Protein AF-Q0C3F9-F1 (afdb_monomer_lite)

Radius of gyration: 53.25 Å; chains: 1; bounding box: 117×69×144 Å

Foldseek 3Di:
DDPVPDDPVLNVLVVVLVVLQVVLLVVLVVLLVVLLVLLVVLFDDFDFLVVVLVVLVVVLVVLCPVLVVVLVVLVVLLVVLVVVLVVVCVVCVVLVPPDDFLADPPLVVLVVVLVVLLVVLLQLQLVLCQLQALVGSVVSSVVSSVLSVLLLVLLLQLQAQAQLQCSPPDPVSNVRSPVSNVVSVVVNLVSLLLSLLLSLVSVVQCVVCVVVVNSNVGHSVVDDSVVSVVVCPPPSPPRPDPSSVVSSVSSVVSSNSSNVSSNPHNTGSHPPNRVSVVSSVVSVVSSVVSLVVSVVVVVVSLVVVLVVLVVLLVSLVVSLVVSVVSVVVSVVSVVVSQVSSVVSQVSSQVVLLVVLVVLLVVLVVCCVVCPVNSDGDPCSPDDRDRDTDPSDSVVSVVSSVVSNVSSVSNSVSSVVSSVVSVVVSVVVVVVSVVVVVVVVVVVVVVVVVVVVVVVVVD

Secondary structure (DSSP, 8-state):
--GGGS-HHHHHHHHHHHHHHHHHHHHHHHHHHHHHHHHHHH-PPP--HHHHHHHHHHHHHHHHHHHHHHHHHHHHHHHHHHHHHHHHHHHHHHHHTTPPP---S-HHHHHHHHHHHHHHHHHHHHHHHGGG-TTHHHHHHHHHHHHHHHHHHHHHHIIIIIGGGGG-SSHHHHHHHHHHHHHHHHHHHHHHHHHHHHHHHHHHHHHHHHHTT-GGG--GGGS-HHHHHHHTSS-TT----HHHHHHHHHHHHHHHHHHHHHHHTSS-SSTTHHHHHHHHHHHHHHHHHHHHHHHHHHHHHHHHHHHHHHHHHHHHHHHHHHHHHHHHHHHHHHHHHHHHHHHHHHHHHHHHHHHHHHHHHHHHHTHHHHGGGGSPPGGGGS--PPP------HHHHHHHHHHHHHHHHHHHHHHHHHHHHHHHHHHHHHHHHHHHHHHHHHHHHHHHHHHHHHHH--

Organism: Hyphomonas neptunium (strain ATCC 15444) (NCBI:txid228405)

Structure (mmCIF, N/CA/C/O backbone):
data_AF-Q0C3F9-F1
#
_entry.id   AF-Q0C3F9-F1
#
loop_
_atom_site.group_PDB
_atom_site.id
_atom_site.type_symbol
_atom_site.label_atom_id
_atom_site.label_alt_id
_atom_site.label_comp_id
_atom_site.label_asym_id
_atom_site.label_entity_id
_atom_site.label_seq_id
_atom_site.pdbx_PDB_ins_code
_atom_site.Cartn_x
_atom_site.Cartn_y
_atom_site.Cartn_z
_atom_site.occupancy
_atom_site.B_iso_or_equiv
_atom_site.auth_seq_id
_atom_site.auth_comp_id
_atom_site.auth_asym_id
_atom_site.auth_atom_id
_atom_site.pdbx_PDB_model_num
ATOM 1 N N . MET A 1 1 ? -54.752 -10.034 58.440 1.00 50.69 1 MET A N 1
ATOM 2 C CA . MET A 1 1 ? -56.162 -9.605 58.303 1.00 50.69 1 MET A CA 1
ATOM 3 C C . MET A 1 1 ? -56.330 -8.943 56.947 1.00 50.69 1 MET A C 1
ATOM 5 O O . MET A 1 1 ? -55.367 -8.346 56.477 1.00 50.69 1 MET A O 1
ATOM 9 N N . THR A 1 2 ? -57.484 -9.100 56.295 1.00 54.31 2 THR A N 1
ATOM 10 C CA . THR A 1 2 ? -57.765 -8.399 55.035 1.00 54.31 2 THR A CA 1
ATOM 11 C C . THR A 1 2 ? -58.116 -6.938 55.324 1.00 54.31 2 THR A C 1
ATOM 13 O O . THR A 1 2 ? -58.633 -6.601 56.391 1.00 54.31 2 THR A O 1
ATOM 16 N N . GLN A 1 3 ? -57.795 -6.061 54.374 1.00 61.50 3 GLN A N 1
ATOM 17 C CA . GLN A 1 3 ? -58.021 -4.608 54.401 1.00 61.50 3 GLN A CA 1
ATOM 18 C C . GLN A 1 3 ? -59.489 -4.225 54.706 1.00 61.50 3 GLN A C 1
ATOM 20 O O . GLN A 1 3 ? -59.783 -3.108 55.135 1.00 61.50 3 GLN A O 1
ATOM 25 N N . ASP A 1 4 ? -60.397 -5.187 54.542 1.00 63.94 4 ASP A N 1
ATOM 26 C CA . ASP A 1 4 ? -61.849 -5.096 54.707 1.00 63.94 4 ASP A CA 1
ATOM 27 C C . ASP A 1 4 ? -62.303 -4.833 56.151 1.00 63.94 4 ASP A C 1
ATOM 29 O O . ASP A 1 4 ? -63.429 -4.399 56.374 1.00 63.94 4 ASP A O 1
ATOM 33 N N . GLN A 1 5 ? -61.444 -5.086 57.145 1.00 72.00 5 GLN A N 1
ATOM 34 C CA . GLN A 1 5 ? -61.763 -4.863 58.564 1.00 72.00 5 GLN A CA 1
ATOM 35 C C . GLN A 1 5 ? -61.412 -3.449 59.052 1.00 72.00 5 GLN A C 1
ATOM 37 O O . GLN A 1 5 ? -61.723 -3.092 60.190 1.00 72.00 5 GLN A O 1
ATOM 42 N N . TRP A 1 6 ? -60.751 -2.647 58.214 1.00 79.62 6 TRP A N 1
ATOM 43 C CA . TRP A 1 6 ? -60.429 -1.256 58.517 1.00 79.62 6 TRP A CA 1
ATOM 44 C C . TRP A 1 6 ? -61.608 -0.327 58.238 1.00 79.62 6 TRP A C 1
ATOM 46 O O . TRP A 1 6 ? -62.461 -0.596 57.397 1.00 79.62 6 TRP A O 1
ATOM 56 N N . SER A 1 7 ? -61.622 0.816 58.924 1.00 84.81 7 SER A N 1
ATOM 57 C CA . SER A 1 7 ? -62.537 1.905 58.585 1.00 84.81 7 SER A CA 1
ATOM 58 C C . SER A 1 7 ? -62.280 2.421 57.163 1.00 84.81 7 SER A C 1
ATOM 60 O O . SER A 1 7 ? -61.143 2.401 56.688 1.00 84.81 7 SER A O 1
ATOM 62 N N . GLU A 1 8 ? -63.304 2.982 56.516 1.00 85.88 8 GLU A N 1
ATOM 63 C CA . GLU A 1 8 ? -63.191 3.606 55.185 1.00 85.88 8 GLU A CA 1
ATOM 64 C C . GLU A 1 8 ? -62.046 4.638 55.123 1.00 85.88 8 GLU A C 1
ATOM 66 O O . GLU A 1 8 ? -61.288 4.707 54.160 1.00 85.88 8 GLU A O 1
ATOM 71 N N . ARG A 1 9 ? -61.838 5.409 56.201 1.00 86.56 9 ARG A N 1
ATOM 72 C CA . ARG A 1 9 ? -60.736 6.382 56.290 1.00 86.56 9 ARG A CA 1
ATOM 73 C C . ARG A 1 9 ? -59.360 5.723 56.322 1.00 86.56 9 ARG A C 1
ATOM 75 O O . ARG A 1 9 ? -58.440 6.226 55.684 1.00 86.56 9 ARG A O 1
ATOM 82 N N . GLU A 1 10 ? -59.200 4.621 57.048 1.00 85.94 10 GLU A N 1
ATOM 83 C CA . GLU A 1 10 ? -57.942 3.867 57.069 1.00 85.94 10 GLU A CA 1
ATOM 84 C C . GLU A 1 10 ? -57.688 3.127 55.752 1.00 85.94 10 GLU A C 1
ATOM 86 O O . GLU A 1 10 ? -56.527 3.009 55.355 1.00 85.94 10 GLU A O 1
ATOM 91 N N . GLN A 1 11 ? -58.747 2.683 55.064 1.00 87.19 11 GLN A N 1
ATOM 92 C CA . GLN A 1 11 ? -58.665 2.135 53.709 1.00 87.19 11 GLN A CA 1
ATOM 93 C C . GLN A 1 11 ? -58.178 3.199 52.718 1.00 87.19 11 GLN A C 1
ATOM 95 O O . GLN A 1 11 ? -57.204 2.945 52.020 1.00 87.19 11 GLN A O 1
ATOM 100 N N . LEU A 1 12 ? -58.740 4.414 52.748 1.00 89.00 12 LEU A N 1
ATOM 101 C CA . LEU A 1 12 ? -58.293 5.539 51.911 1.00 89.00 12 LEU A CA 1
ATOM 102 C C . LEU A 1 12 ? -56.834 5.951 52.189 1.00 89.00 12 LEU A C 1
ATOM 104 O O . LEU A 1 12 ? -56.079 6.245 51.262 1.00 89.00 12 LEU A O 1
ATOM 108 N N . ILE A 1 13 ? -56.414 5.973 53.463 1.00 88.62 13 ILE A N 1
ATOM 109 C CA . ILE A 1 13 ? -55.011 6.244 53.832 1.00 88.62 13 ILE A CA 1
ATOM 110 C C . ILE A 1 13 ? -54.088 5.163 53.252 1.00 88.62 13 ILE A C 1
ATOM 112 O O . ILE A 1 13 ? -53.032 5.485 52.707 1.00 88.62 13 ILE A O 1
ATOM 116 N N . ALA A 1 14 ? -54.489 3.894 53.361 1.00 86.75 14 ALA A N 1
ATOM 117 C CA . ALA A 1 14 ? -53.727 2.768 52.834 1.00 86.75 14 ALA A CA 1
ATOM 118 C C . ALA A 1 14 ? -53.653 2.784 51.302 1.00 86.75 14 ALA A C 1
ATOM 120 O O . ALA A 1 14 ? -52.575 2.602 50.749 1.00 86.75 14 ALA A O 1
ATOM 121 N N . GLU A 1 15 ? -54.769 3.052 50.623 1.00 89.00 15 GLU A N 1
ATOM 122 C CA . GLU A 1 15 ? -54.858 3.116 49.162 1.00 89.00 15 GLU A CA 1
ATOM 123 C C . GLU A 1 15 ? -53.934 4.194 48.591 1.00 89.00 15 GLU A C 1
ATOM 125 O O . GLU A 1 15 ? -53.196 3.939 47.643 1.00 89.00 15 GLU A O 1
ATOM 130 N N . ARG A 1 16 ? -53.882 5.374 49.217 1.00 89.56 16 ARG A N 1
ATOM 131 C CA . ARG A 1 16 ? -53.008 6.461 48.761 1.00 89.56 16 ARG A CA 1
ATOM 132 C C . ARG A 1 16 ? -51.520 6.147 48.932 1.00 89.56 16 ARG A C 1
ATOM 134 O O . ARG A 1 16 ? -50.707 6.535 48.096 1.00 89.56 16 ARG A O 1
ATOM 141 N N . ALA A 1 17 ? -51.147 5.452 50.006 1.00 87.81 17 ALA A N 1
ATOM 142 C CA . ALA A 1 17 ? -49.778 4.970 50.184 1.00 87.81 17 ALA A CA 1
ATOM 143 C C . ALA A 1 17 ? -49.446 3.837 49.198 1.00 87.81 17 ALA A C 1
ATOM 145 O O . ALA A 1 17 ? -48.335 3.780 48.663 1.00 87.81 17 ALA A O 1
ATOM 146 N N . GLU A 1 18 ? -50.421 2.974 48.911 1.00 88.19 18 GLU A N 1
ATOM 147 C CA . GLU A 1 18 ? -50.294 1.890 47.942 1.00 88.19 18 GLU A CA 1
ATOM 148 C C . GLU A 1 18 ? -50.152 2.404 46.507 1.00 88.19 18 GLU A C 1
ATOM 150 O O . GLU A 1 18 ? -49.342 1.882 45.745 1.00 88.19 18 GLU A O 1
ATOM 155 N N . GLU A 1 19 ? -50.848 3.481 46.144 1.00 91.19 19 GLU A N 1
ATOM 156 C CA . GLU A 1 19 ? -50.706 4.137 44.843 1.00 91.19 19 GLU A CA 1
ATOM 157 C C . GLU A 1 19 ? -49.256 4.587 44.596 1.00 91.19 19 GLU A C 1
ATOM 159 O O . GLU A 1 19 ? -48.698 4.331 43.524 1.00 91.19 19 GLU A O 1
ATOM 164 N N . VAL A 1 20 ? -48.607 5.168 45.614 1.00 90.88 20 VAL A N 1
ATOM 165 C CA . VAL A 1 20 ? -47.187 5.550 45.556 1.00 90.88 20 VAL A CA 1
ATOM 166 C C . VAL A 1 20 ? -46.296 4.319 45.390 1.00 90.88 20 VAL A C 1
ATOM 168 O O . VAL A 1 20 ? -45.418 4.312 44.524 1.00 90.88 20 VAL A O 1
ATOM 171 N N . ARG A 1 21 ? -46.522 3.253 46.173 1.00 89.56 21 ARG A N 1
ATOM 172 C CA . ARG A 1 21 ? -45.746 2.002 46.070 1.00 89.56 21 ARG A CA 1
ATOM 173 C C . ARG A 1 21 ? -45.890 1.351 44.693 1.00 89.56 21 ARG A C 1
ATOM 175 O O . ARG A 1 21 ? -44.883 0.968 44.095 1.00 89.56 21 ARG A O 1
ATOM 182 N N . ARG A 1 22 ? -47.108 1.289 44.148 1.00 90.31 22 ARG A N 1
ATOM 183 C CA . ARG A 1 22 ? -47.393 0.753 42.808 1.00 90.31 22 ARG A CA 1
ATOM 184 C C . ARG A 1 22 ? -46.743 1.593 41.710 1.00 90.31 22 ARG A C 1
ATOM 186 O O . ARG A 1 22 ? -46.155 1.033 40.780 1.00 90.31 22 ARG A O 1
ATOM 193 N N . GLY A 1 23 ? -46.801 2.920 41.833 1.00 92.69 23 GLY A N 1
ATOM 194 C CA . GLY A 1 23 ? -46.132 3.849 40.920 1.00 92.69 23 GLY A CA 1
ATOM 195 C C . GLY A 1 23 ? -44.616 3.645 40.901 1.00 92.69 23 GLY A C 1
ATOM 196 O O . GLY A 1 23 ? -44.032 3.464 39.833 1.00 92.69 23 GLY A O 1
ATOM 197 N N . LEU A 1 24 ? -43.988 3.570 42.080 1.00 93.38 24 LEU A N 1
ATOM 198 C CA . LEU A 1 24 ? -42.553 3.298 42.210 1.00 93.38 24 LEU A CA 1
ATOM 199 C C . LEU A 1 24 ? -42.166 1.922 41.662 1.00 93.38 24 LEU A C 1
ATOM 201 O O . LEU A 1 24 ? -41.157 1.809 40.974 1.00 93.38 24 LEU A O 1
ATOM 205 N N . SER A 1 25 ? -42.963 0.884 41.932 1.00 91.25 25 SER A N 1
ATOM 206 C CA . SER A 1 25 ? -42.723 -0.471 41.417 1.00 91.25 25 SER A CA 1
ATOM 207 C C . SER A 1 25 ? -42.759 -0.509 39.886 1.00 91.25 25 SER A C 1
ATOM 209 O O . SER A 1 25 ? -41.858 -1.055 39.249 1.00 91.25 25 SER A O 1
ATOM 211 N N . THR A 1 26 ? -43.742 0.165 39.283 1.00 93.06 26 THR A N 1
ATOM 212 C CA . THR A 1 26 ? -43.866 0.282 37.821 1.00 93.06 26 THR A CA 1
ATOM 213 C C . THR A 1 26 ? -42.679 1.038 37.223 1.00 93.06 26 THR A C 1
ATOM 215 O O . THR A 1 26 ? -42.066 0.580 36.258 1.00 93.06 26 THR A O 1
ATOM 218 N N . TRP A 1 27 ? -42.309 2.170 37.826 1.00 94.00 27 TRP A N 1
ATOM 219 C CA . TRP A 1 27 ? -41.175 2.980 37.384 1.00 94.00 27 TRP A CA 1
ATOM 220 C C . TRP A 1 27 ? -39.836 2.237 37.499 1.00 94.00 27 TRP A C 1
ATOM 222 O O . TRP A 1 27 ? -39.040 2.250 36.554 1.00 94.00 27 TRP A O 1
ATOM 232 N N . MET A 1 28 ? -39.601 1.540 38.616 1.00 94.75 28 MET A N 1
ATOM 233 C CA . MET A 1 28 ? -38.396 0.732 38.817 1.00 94.75 28 MET A CA 1
ATOM 234 C C . MET A 1 28 ? -38.336 -0.443 37.845 1.00 94.75 28 MET A C 1
ATOM 236 O O . MET A 1 28 ? -37.287 -0.670 37.251 1.00 94.75 28 MET A O 1
ATOM 240 N N . SER A 1 29 ? -39.452 -1.139 37.612 1.00 92.19 29 SER A N 1
ATOM 241 C CA . SER A 1 29 ? -39.521 -2.238 36.640 1.00 92.19 29 SER A CA 1
ATOM 242 C C . SER A 1 29 ? -39.203 -1.769 35.214 1.00 92.19 29 SER A C 1
ATOM 244 O O . SER A 1 29 ? -38.392 -2.386 34.519 1.00 92.19 29 SER A O 1
ATOM 246 N N . SER A 1 30 ? -39.760 -0.625 34.796 1.00 93.56 30 SER A N 1
ATOM 247 C CA . SER A 1 30 ? -39.456 -0.022 33.492 1.00 93.56 30 SER A CA 1
ATOM 248 C C . SER A 1 30 ? -37.998 0.429 33.385 1.00 93.56 30 SER A C 1
ATOM 250 O O . SER A 1 30 ? -37.373 0.245 32.343 1.00 93.56 30 SER A O 1
ATOM 252 N N . THR A 1 31 ? -37.444 1.015 34.449 1.00 93.75 31 THR A N 1
ATOM 253 C CA . THR A 1 31 ? -36.040 1.449 34.480 1.00 93.75 31 THR A CA 1
ATOM 254 C C . THR A 1 31 ? -35.096 0.250 34.408 1.00 93.75 31 THR A C 1
ATOM 256 O O . THR A 1 31 ? -34.136 0.274 33.641 1.00 93.75 31 THR A O 1
ATOM 259 N N . ALA A 1 32 ? -35.398 -0.817 35.149 1.00 93.75 32 ALA A N 1
ATOM 260 C CA . ALA A 1 32 ? -34.657 -2.072 35.125 1.00 93.75 32 ALA A CA 1
ATOM 261 C C . ALA A 1 32 ? -34.669 -2.715 33.737 1.00 93.75 32 ALA A C 1
ATOM 263 O O . ALA A 1 32 ? -33.617 -3.082 33.223 1.00 93.75 32 ALA A O 1
ATOM 264 N N . ALA A 1 33 ? -35.829 -2.753 33.074 1.00 93.81 33 ALA A N 1
ATOM 265 C CA . ALA A 1 33 ? -35.921 -3.213 31.691 1.00 93.81 33 ALA A CA 1
ATOM 266 C C . ALA A 1 33 ? -35.050 -2.385 30.732 1.00 93.81 33 ALA A C 1
ATOM 268 O O . ALA A 1 33 ? -34.334 -2.961 29.917 1.00 93.81 33 ALA A O 1
ATOM 269 N N . GLY A 1 34 ? -35.057 -1.055 30.867 1.00 94.81 34 GLY A N 1
ATOM 270 C CA . GLY A 1 34 ? -34.199 -0.176 30.070 1.00 94.81 34 GLY A CA 1
ATOM 271 C C . GLY A 1 34 ? -32.706 -0.457 30.269 1.00 94.81 34 GLY A C 1
ATOM 272 O O . GLY A 1 34 ? -31.960 -0.511 29.296 1.00 94.81 34 GLY A O 1
ATOM 273 N N . VAL A 1 35 ? -32.277 -0.704 31.510 1.00 94.75 35 VAL A N 1
ATOM 274 C CA . VAL A 1 35 ? -30.881 -1.059 31.816 1.00 94.75 35 VAL A CA 1
ATOM 275 C C . VAL A 1 35 ? -30.510 -2.431 31.259 1.00 94.75 35 VAL A C 1
ATOM 277 O O . VAL A 1 35 ? -29.433 -2.562 30.689 1.00 94.75 35 VAL A O 1
ATOM 280 N N . ARG A 1 36 ? -31.390 -3.437 31.340 1.00 94.94 36 ARG A N 1
ATOM 281 C CA . ARG A 1 36 ? -31.139 -4.757 30.729 1.00 94.94 36 ARG A CA 1
ATOM 282 C C . ARG A 1 36 ? -30.930 -4.668 29.219 1.00 94.94 36 ARG A C 1
ATOM 284 O O . ARG A 1 36 ? -30.007 -5.296 28.706 1.00 94.94 36 ARG A O 1
ATOM 291 N N . ASN A 1 37 ? -31.752 -3.875 28.530 1.00 95.12 37 ASN A N 1
ATOM 292 C CA . ASN A 1 37 ? -31.604 -3.647 27.092 1.00 95.12 37 ASN A CA 1
ATOM 293 C C . ASN A 1 37 ? -30.284 -2.927 26.791 1.00 95.12 37 ASN A C 1
ATOM 295 O O . ASN A 1 37 ? -29.526 -3.372 25.940 1.00 95.12 37 ASN A O 1
ATOM 299 N N . TYR A 1 38 ? -29.952 -1.886 27.560 1.00 95.44 38 TYR A N 1
ATOM 300 C CA . TYR A 1 38 ? -28.681 -1.178 27.406 1.00 95.44 38 TYR A CA 1
ATOM 301 C C . TYR A 1 38 ? -27.467 -2.093 27.621 1.00 95.44 38 TYR A C 1
ATOM 303 O O . TYR A 1 38 ? -26.526 -2.054 26.837 1.00 95.44 38 TYR A O 1
ATOM 311 N N . ILE A 1 39 ? -27.485 -2.949 28.651 1.00 95.00 39 ILE A N 1
ATOM 312 C CA . ILE A 1 39 ? -26.416 -3.930 28.892 1.00 95.00 39 ILE A CA 1
ATOM 313 C C . ILE A 1 39 ? -26.289 -4.873 27.695 1.00 95.00 39 ILE A C 1
ATOM 315 O O . ILE A 1 39 ? -25.175 -5.130 27.247 1.00 95.00 39 ILE A O 1
ATOM 319 N N . GLN A 1 40 ? -27.409 -5.369 27.166 1.00 93.50 40 GLN A N 1
ATOM 320 C CA . GLN A 1 40 ? -27.410 -6.239 25.993 1.00 93.50 40 GLN A CA 1
ATOM 321 C C . GLN A 1 40 ? -26.793 -5.547 24.770 1.00 93.50 40 GLN A C 1
ATOM 323 O O . GLN A 1 40 ? -25.922 -6.134 24.135 1.00 93.50 40 GLN A O 1
ATOM 328 N N . ASP A 1 41 ? -27.166 -4.296 24.496 1.00 94.06 41 ASP A N 1
ATOM 329 C CA . ASP A 1 41 ? -26.638 -3.519 23.366 1.00 94.06 41 ASP A CA 1
ATOM 330 C C . ASP A 1 41 ? -25.136 -3.217 23.504 1.00 94.06 41 ASP A C 1
ATOM 332 O O . ASP A 1 41 ? -24.421 -3.111 22.509 1.00 94.06 41 ASP A O 1
ATOM 336 N N . GLN A 1 42 ? -24.642 -3.080 24.738 1.00 91.88 42 GLN A N 1
ATOM 337 C CA . GLN A 1 42 ? -23.221 -2.862 25.030 1.00 91.88 42 GLN A CA 1
ATOM 338 C C . GLN A 1 42 ? -22.405 -4.160 25.107 1.00 91.88 42 GLN A C 1
ATOM 340 O O . GLN A 1 42 ? -21.181 -4.091 25.214 1.00 91.88 42 GLN A O 1
ATOM 345 N N . THR A 1 43 ? -23.042 -5.336 25.083 1.00 91.88 43 THR A N 1
ATOM 346 C CA . THR A 1 43 ? -22.336 -6.620 25.179 1.00 91.88 43 THR A CA 1
ATOM 347 C C . THR A 1 43 ? -21.842 -7.040 23.790 1.00 91.88 43 THR A C 1
ATOM 349 O O . THR A 1 43 ? -22.663 -7.355 22.927 1.00 91.88 43 THR A O 1
ATOM 352 N N . PRO A 1 44 ? -20.521 -7.054 23.535 1.00 91.81 44 PRO A N 1
ATOM 353 C CA . PRO A 1 44 ? -19.981 -7.503 22.258 1.00 91.81 44 PRO A CA 1
ATOM 354 C C . PRO A 1 44 ? -20.129 -9.021 22.095 1.00 91.81 44 PRO A C 1
ATOM 356 O O . PRO A 1 44 ? -20.232 -9.759 23.074 1.00 91.81 44 PRO A O 1
ATOM 359 N N . SER A 1 45 ? -20.086 -9.488 20.846 1.00 91.00 45 SER A N 1
ATOM 360 C CA . SER A 1 45 ? -19.990 -10.916 20.532 1.00 91.00 45 SER A CA 1
ATOM 361 C C . SER A 1 45 ? -18.674 -11.512 21.032 1.00 91.00 45 SER A C 1
ATOM 363 O O . SER A 1 45 ? -17.653 -10.820 21.073 1.00 91.00 45 SER A O 1
ATOM 365 N N . ASP A 1 46 ? -18.678 -12.805 21.350 1.00 90.69 46 ASP A N 1
ATOM 366 C CA . ASP A 1 46 ? -17.473 -13.521 21.768 1.00 90.69 46 ASP A CA 1
ATOM 367 C C . ASP A 1 46 ? -16.404 -13.506 20.662 1.00 90.69 46 ASP A C 1
ATOM 369 O O . ASP A 1 46 ? -16.693 -13.719 19.482 1.00 90.69 46 ASP A O 1
ATOM 373 N N . ILE A 1 47 ? -15.155 -13.254 21.054 1.00 91.44 47 ILE A N 1
ATOM 374 C CA . ILE A 1 47 ? -13.996 -13.267 20.161 1.00 91.44 47 ILE A CA 1
ATOM 375 C C . ILE A 1 47 ? -13.151 -14.496 20.476 1.00 91.44 47 ILE A C 1
ATOM 377 O O . ILE A 1 47 ? -12.595 -14.636 21.567 1.00 91.44 47 ILE A O 1
ATOM 381 N N . HIS A 1 48 ? -12.996 -15.366 19.481 1.00 91.50 48 HIS A N 1
ATOM 382 C CA . HIS A 1 48 ? -12.120 -16.525 19.571 1.00 91.50 48 HIS A CA 1
ATOM 383 C C . HIS A 1 48 ? -10.743 -16.204 18.968 1.00 91.50 48 HIS A C 1
ATOM 385 O O . HIS A 1 48 ? -10.674 -15.867 17.782 1.00 91.50 48 HIS A O 1
ATOM 391 N N . PRO A 1 49 ? -9.641 -16.341 19.735 1.00 90.81 49 PRO A N 1
ATOM 392 C CA . PRO A 1 49 ? -8.297 -16.023 19.251 1.00 90.81 49 PRO A CA 1
ATOM 393 C C . PRO A 1 49 ? -7.935 -16.758 17.963 1.00 90.81 49 PRO A C 1
ATOM 395 O O . PRO A 1 49 ? -7.408 -16.154 17.038 1.00 90.81 49 PRO A O 1
ATOM 398 N N . ASP A 1 50 ? -8.241 -18.052 17.876 1.00 91.19 50 ASP A N 1
ATOM 399 C CA . ASP A 1 50 ? -7.818 -18.869 16.737 1.00 91.19 50 ASP A CA 1
ATOM 400 C C . ASP A 1 50 ? -8.549 -18.487 15.449 1.00 91.19 50 ASP A C 1
ATOM 402 O O . ASP A 1 50 ? -7.923 -18.385 14.401 1.00 91.19 50 ASP A O 1
ATOM 406 N N . GLN A 1 51 ? -9.843 -18.170 15.529 1.00 91.81 51 GLN A N 1
ATOM 407 C CA . GLN A 1 51 ? -10.598 -17.681 14.372 1.00 91.81 51 GLN A CA 1
ATOM 408 C C . GLN A 1 51 ? -10.068 -16.329 13.889 1.00 91.81 51 GLN A C 1
ATOM 410 O O . GLN A 1 51 ? -9.911 -16.123 12.688 1.00 91.81 51 GLN A O 1
ATOM 415 N N . LEU A 1 52 ? -9.744 -15.426 14.820 1.00 91.12 52 LEU A N 1
ATOM 416 C CA . LEU A 1 52 ? -9.176 -14.124 14.483 1.00 91.12 52 LEU A CA 1
ATOM 417 C C . LEU A 1 52 ? -7.785 -14.262 13.844 1.00 91.12 52 LEU A C 1
ATOM 419 O O . LEU A 1 52 ? -7.484 -13.579 12.870 1.00 91.12 52 LEU A O 1
ATOM 423 N N . ARG A 1 53 ? -6.953 -15.180 14.351 1.00 92.88 53 ARG A N 1
ATOM 424 C CA . ARG A 1 53 ? -5.642 -15.499 13.765 1.00 92.88 53 ARG A CA 1
ATOM 425 C C . ARG A 1 53 ? -5.770 -16.034 12.344 1.00 92.88 53 ARG A C 1
ATOM 427 O O . ARG A 1 53 ? -5.022 -15.599 11.476 1.00 92.88 53 ARG A O 1
ATOM 434 N N . GLU A 1 54 ? -6.693 -16.963 12.099 1.00 92.06 54 GLU A N 1
ATOM 435 C CA . GLU A 1 54 ? -6.911 -17.515 10.757 1.00 92.06 54 GLU A CA 1
ATOM 436 C C . GLU A 1 54 ? -7.456 -16.465 9.782 1.00 92.06 54 GLU A C 1
ATOM 438 O O . GLU A 1 54 ? -7.005 -16.419 8.642 1.00 92.06 54 GLU A O 1
ATOM 443 N N . ALA A 1 55 ? -8.339 -15.567 10.232 1.00 91.00 55 ALA A N 1
ATOM 444 C CA . ALA A 1 55 ? -8.808 -14.450 9.412 1.00 91.00 55 ALA A CA 1
ATOM 445 C C . ALA A 1 55 ? -7.653 -13.524 8.989 1.00 91.00 55 ALA A C 1
ATOM 447 O O . ALA A 1 55 ? -7.509 -13.229 7.805 1.00 91.00 55 ALA A O 1
ATOM 448 N N . ILE A 1 56 ? -6.778 -13.149 9.931 1.00 90.88 56 ILE A N 1
ATOM 449 C CA . ILE A 1 56 ? -5.592 -12.325 9.641 1.00 90.88 56 ILE A CA 1
ATOM 450 C C . ILE A 1 56 ? -4.664 -13.033 8.646 1.00 90.88 56 ILE A C 1
ATOM 452 O O . ILE A 1 56 ? -4.189 -12.420 7.694 1.00 90.88 56 ILE A O 1
ATOM 456 N N . LYS A 1 57 ? -4.407 -14.335 8.834 1.00 90.56 57 LYS A N 1
ATOM 457 C CA . LYS A 1 57 ? -3.575 -15.110 7.899 1.00 90.56 57 LYS A CA 1
ATOM 458 C C . LYS A 1 57 ? -4.189 -15.184 6.504 1.00 90.56 57 LYS A C 1
ATOM 460 O O . LYS A 1 57 ? -3.440 -15.171 5.532 1.00 90.56 57 LYS A O 1
ATOM 465 N N . ALA A 1 58 ? -5.511 -15.313 6.405 1.00 89.75 58 ALA A N 1
ATOM 466 C CA . ALA A 1 58 ? -6.211 -15.406 5.130 1.00 89.75 58 ALA A CA 1
ATOM 467 C C . ALA A 1 58 ? -6.120 -14.092 4.343 1.00 89.75 58 ALA A C 1
ATOM 469 O O . ALA A 1 58 ? -5.728 -14.119 3.180 1.00 89.75 58 ALA A O 1
ATOM 470 N N . GLU A 1 59 ? -6.393 -12.954 4.989 1.00 87.81 59 GLU A N 1
ATOM 471 C CA . GLU A 1 59 ? -6.243 -11.630 4.367 1.00 87.81 59 GLU A CA 1
ATOM 472 C C . GLU A 1 59 ? -4.789 -11.364 3.963 1.00 87.81 59 GLU A C 1
ATOM 474 O O . GLU A 1 59 ? -4.504 -10.986 2.832 1.00 87.81 59 GLU A O 1
ATOM 479 N N . GLU A 1 60 ? -3.833 -11.638 4.851 1.00 87.56 60 GLU A N 1
ATOM 480 C CA . GLU A 1 60 ? -2.409 -11.495 4.543 1.00 87.56 60 GLU A CA 1
ATOM 481 C C . GLU A 1 60 ? -1.965 -12.413 3.386 1.00 87.56 60 GLU A C 1
ATOM 483 O O . GLU A 1 60 ? -1.105 -12.054 2.579 1.00 87.56 60 GLU A O 1
ATOM 488 N N . HIS A 1 61 ? -2.520 -13.626 3.297 1.00 85.31 61 HIS A N 1
ATOM 489 C CA . HIS A 1 61 ? -2.259 -14.529 2.180 1.00 85.31 61 HIS A CA 1
ATOM 490 C C . HIS A 1 61 ? -2.805 -13.969 0.866 1.00 85.31 61 HIS A C 1
ATOM 492 O O . HIS A 1 61 ? -2.163 -14.152 -0.162 1.00 85.31 61 HIS A O 1
ATOM 498 N N . GLU A 1 62 ? -3.942 -13.276 0.882 1.00 83.38 62 GLU A N 1
ATOM 499 C CA . GLU A 1 62 ? -4.486 -12.613 -0.304 1.00 83.38 62 GLU A CA 1
ATOM 500 C C . GLU A 1 62 ? -3.537 -11.526 -0.823 1.00 83.38 62 GLU A C 1
ATOM 502 O O . GLU A 1 62 ? -3.177 -11.563 -2.000 1.00 83.38 62 GLU A O 1
ATOM 507 N N . PHE A 1 63 ? -3.028 -10.656 0.062 1.00 77.44 63 PHE A N 1
ATOM 508 C CA . PHE A 1 63 ? -1.991 -9.674 -0.296 1.00 77.44 63 PHE A CA 1
ATOM 509 C C . PHE A 1 63 ? -0.755 -10.352 -0.895 1.00 77.44 63 PHE A C 1
ATOM 511 O O . PHE A 1 63 ? -0.258 -9.953 -1.944 1.00 77.44 63 PHE A O 1
ATOM 518 N N . ARG A 1 64 ? -0.293 -11.448 -0.282 1.00 74.44 64 ARG A N 1
ATOM 519 C CA . ARG A 1 64 ? 0.858 -12.187 -0.809 1.00 74.44 64 ARG A CA 1
ATOM 520 C C . ARG A 1 64 ? 0.581 -12.893 -2.127 1.00 74.44 64 ARG A C 1
ATOM 522 O O . ARG A 1 64 ? 1.500 -12.988 -2.923 1.00 74.44 64 ARG A O 1
ATOM 529 N N . HIS A 1 65 ? -0.608 -13.435 -2.367 1.00 70.12 65 HIS A N 1
ATOM 530 C CA . HIS A 1 65 ? -0.839 -14.287 -3.534 1.00 70.12 65 HIS A CA 1
ATOM 531 C C . HIS A 1 65 ? -0.775 -13.498 -4.844 1.00 70.12 65 HIS A C 1
ATOM 533 O O . HIS A 1 65 ? -0.031 -13.895 -5.739 1.00 70.12 65 HIS A O 1
ATOM 539 N N . TYR A 1 66 ? -1.476 -12.362 -4.922 1.00 63.44 66 TYR A N 1
ATOM 540 C CA . TYR A 1 66 ? -1.464 -11.512 -6.117 1.00 63.44 66 TYR A CA 1
ATOM 541 C C . TYR A 1 66 ? -0.058 -10.993 -6.439 1.00 63.44 66 TYR A C 1
ATOM 543 O O . TYR A 1 66 ? 0.345 -10.947 -7.599 1.00 63.44 66 TYR A O 1
ATOM 551 N N . GLU A 1 67 ? 0.722 -10.663 -5.412 1.00 63.53 67 GLU A N 1
ATOM 552 C CA . GLU A 1 67 ? 2.065 -10.120 -5.603 1.00 63.53 67 GLU A CA 1
ATOM 553 C C . GLU A 1 67 ? 3.141 -11.204 -5.760 1.00 63.53 67 GLU A C 1
ATOM 555 O O . GLU A 1 67 ? 4.184 -10.965 -6.371 1.00 63.53 67 GLU A O 1
ATOM 560 N N . VAL A 1 68 ? 2.922 -12.423 -5.257 1.00 68.00 68 VAL A N 1
ATOM 561 C CA . VAL A 1 68 ? 3.828 -13.556 -5.496 1.00 68.00 68 VAL A CA 1
ATOM 562 C C . VAL A 1 68 ? 3.810 -13.946 -6.970 1.00 68.00 68 VAL A C 1
ATOM 564 O O . VAL A 1 68 ? 4.887 -14.098 -7.539 1.00 68.00 68 VAL A O 1
ATOM 567 N N . ASP A 1 69 ? 2.642 -14.004 -7.610 1.00 70.31 69 ASP A N 1
ATOM 568 C CA . ASP A 1 69 ? 2.550 -14.301 -9.045 1.00 70.31 69 ASP A CA 1
ATOM 569 C C . ASP A 1 69 ? 3.276 -13.225 -9.876 1.00 70.31 69 ASP A C 1
ATOM 571 O O . ASP A 1 69 ? 4.159 -13.535 -10.681 1.00 70.31 69 ASP A O 1
ATOM 575 N N . ASP A 1 70 ? 3.027 -11.945 -9.581 1.00 73.19 70 ASP A N 1
ATOM 576 C CA . ASP A 1 70 ? 3.703 -10.822 -10.241 1.00 73.19 70 ASP A CA 1
ATOM 577 C C . ASP A 1 70 ? 5.223 -10.812 -9.994 1.00 73.19 70 ASP A C 1
ATOM 579 O O . ASP A 1 70 ? 6.021 -10.476 -10.882 1.00 73.19 70 ASP A O 1
ATOM 583 N N . THR A 1 71 ? 5.667 -11.179 -8.789 1.00 74.06 71 THR A N 1
ATOM 584 C CA . THR A 1 71 ? 7.098 -11.251 -8.465 1.00 74.06 71 THR A CA 1
ATOM 585 C C . THR A 1 71 ? 7.776 -12.475 -9.075 1.00 74.06 71 THR A C 1
ATOM 587 O O . THR A 1 71 ? 8.954 -12.372 -9.443 1.00 74.06 71 THR A O 1
ATOM 590 N N . GLU A 1 72 ? 7.078 -13.604 -9.234 1.00 76.44 72 GLU A N 1
ATOM 591 C CA . GLU A 1 72 ? 7.559 -14.767 -9.982 1.00 76.44 72 GLU A CA 1
ATOM 592 C C . GLU A 1 72 ? 7.694 -14.437 -11.469 1.00 76.44 72 GLU A C 1
ATOM 594 O O . GLU A 1 72 ? 8.763 -14.664 -12.042 1.00 76.44 72 GLU A O 1
ATOM 599 N N . ASP A 1 73 ? 6.699 -13.791 -12.072 1.00 81.06 73 ASP A N 1
ATOM 600 C CA . ASP A 1 73 ? 6.743 -13.335 -13.465 1.00 81.06 73 ASP A CA 1
ATOM 601 C C . ASP A 1 73 ? 7.844 -12.294 -13.703 1.00 81.06 73 ASP A C 1
ATOM 603 O O . ASP A 1 73 ? 8.605 -12.351 -14.681 1.00 81.06 73 ASP A O 1
ATOM 607 N N . ALA A 1 74 ? 8.017 -11.353 -12.774 1.00 80.44 74 ALA A N 1
ATOM 608 C CA . ALA A 1 74 ? 9.123 -10.404 -12.830 1.00 80.44 74 ALA A CA 1
ATOM 609 C C . ALA A 1 74 ? 10.479 -11.101 -12.641 1.00 80.44 74 ALA A C 1
ATOM 611 O O . ALA A 1 74 ? 11.475 -10.725 -13.270 1.00 80.44 74 ALA A O 1
ATOM 612 N N . ARG A 1 75 ? 10.545 -12.138 -11.797 1.00 79.50 75 ARG A N 1
ATOM 613 C CA . ARG A 1 75 ? 11.751 -12.947 -11.594 1.00 79.50 75 ARG A CA 1
ATOM 614 C C . ARG A 1 75 ? 12.104 -13.732 -12.849 1.00 79.50 75 ARG A C 1
ATOM 616 O O . ARG A 1 75 ? 13.269 -13.681 -13.242 1.00 79.50 75 ARG A O 1
ATOM 623 N N . THR A 1 76 ? 11.153 -14.423 -13.470 1.00 81.25 76 THR A N 1
ATOM 624 C CA . THR A 1 76 ? 11.376 -15.189 -14.704 1.00 81.25 76 THR A CA 1
ATOM 625 C C . THR A 1 76 ? 11.787 -14.258 -15.840 1.00 81.25 76 THR A C 1
ATOM 627 O O . THR A 1 76 ? 12.791 -14.518 -16.506 1.00 81.25 76 THR A O 1
ATOM 630 N N . SER A 1 77 ? 11.117 -13.111 -15.982 1.00 81.81 77 SER A N 1
ATOM 631 C CA . SER A 1 77 ? 11.461 -12.068 -16.955 1.00 81.81 77 SER A CA 1
ATOM 632 C C . SER A 1 77 ? 12.875 -11.515 -16.748 1.00 81.81 77 SER A C 1
ATOM 634 O O . SER A 1 77 ? 13.639 -11.373 -17.706 1.00 81.81 77 SER A O 1
ATOM 636 N N . HIS A 1 78 ? 13.261 -11.238 -15.498 1.00 82.06 78 HIS A N 1
ATOM 637 C CA . HIS A 1 78 ? 14.609 -10.779 -15.162 1.00 82.06 78 HIS A CA 1
ATOM 638 C C . HIS A 1 78 ? 15.662 -11.864 -15.431 1.00 82.06 78 HIS A C 1
ATOM 640 O O . HIS A 1 78 ? 16.682 -11.583 -16.060 1.00 82.06 78 HIS A O 1
ATOM 646 N N . SER A 1 79 ? 15.403 -13.115 -15.043 1.00 77.12 79 SER A N 1
ATOM 647 C CA . SER A 1 79 ? 16.277 -14.254 -15.343 1.00 77.12 79 SER A CA 1
ATOM 648 C C . SER A 1 79 ? 16.460 -14.459 -16.850 1.00 77.12 79 SER A C 1
ATOM 650 O O . SER A 1 79 ? 17.590 -14.636 -17.304 1.00 77.12 79 SER A O 1
ATOM 652 N N . ALA A 1 80 ? 15.388 -14.365 -17.640 1.00 79.25 80 ALA A N 1
ATOM 653 C CA . ALA A 1 80 ? 15.455 -14.450 -19.096 1.00 79.25 80 ALA A CA 1
ATOM 654 C C . ALA A 1 80 ? 16.306 -13.318 -19.697 1.00 79.25 80 ALA A C 1
ATOM 656 O O . ALA A 1 80 ? 17.132 -13.564 -20.577 1.00 79.25 80 ALA A O 1
ATOM 657 N N . ALA A 1 81 ? 16.164 -12.089 -19.190 1.00 81.06 81 ALA A N 1
ATOM 658 C CA . ALA A 1 81 ? 16.965 -10.950 -19.636 1.00 81.06 81 ALA A CA 1
ATOM 659 C C . ALA A 1 81 ? 18.454 -11.083 -19.258 1.00 81.06 81 ALA A C 1
ATOM 661 O O . ALA A 1 81 ? 19.321 -10.730 -20.060 1.00 81.06 81 ALA A O 1
ATOM 662 N N . ILE A 1 82 ? 18.765 -11.650 -18.084 1.00 78.06 82 ILE A N 1
ATOM 663 C CA . ILE A 1 82 ? 20.140 -11.998 -17.695 1.00 78.06 82 ILE A CA 1
ATOM 664 C C . ILE A 1 82 ? 20.718 -13.027 -18.669 1.00 78.06 82 ILE A C 1
ATOM 666 O O . ILE A 1 82 ? 21.833 -12.837 -19.155 1.00 78.06 82 ILE A O 1
ATOM 670 N N . ILE A 1 83 ? 19.982 -14.102 -18.969 1.00 79.44 83 ILE A N 1
ATOM 671 C CA . ILE A 1 83 ? 20.434 -15.146 -19.900 1.00 79.44 83 ILE A CA 1
ATOM 672 C C . ILE A 1 83 ? 20.709 -14.542 -21.282 1.00 79.44 83 ILE A C 1
ATOM 674 O O . ILE A 1 83 ? 21.758 -14.815 -21.860 1.00 79.44 83 ILE A O 1
ATOM 678 N N . GLU A 1 84 ? 19.830 -13.668 -21.780 1.00 81.25 84 GLU A N 1
ATOM 679 C CA . GLU A 1 84 ? 20.020 -12.963 -23.055 1.00 81.25 84 GLU A CA 1
ATOM 680 C C . GLU A 1 84 ? 21.262 -12.054 -23.041 1.00 81.25 84 GLU A C 1
ATOM 682 O O . GLU A 1 84 ? 22.058 -12.065 -23.979 1.00 81.25 84 GLU A O 1
ATOM 687 N N . LEU A 1 85 ? 21.483 -11.289 -21.966 1.00 81.00 85 LEU A N 1
ATOM 688 C CA . LEU A 1 85 ? 22.677 -10.445 -21.826 1.00 81.00 85 LEU A CA 1
ATOM 689 C C . LEU A 1 85 ? 23.956 -11.279 -21.782 1.00 81.00 85 LEU A C 1
ATOM 691 O O . LEU A 1 85 ? 24.984 -10.900 -22.350 1.00 81.00 85 LEU A O 1
ATOM 695 N N . GLN A 1 86 ? 23.896 -12.425 -21.115 1.00 78.38 86 GLN A N 1
ATOM 696 C CA . GLN A 1 86 ? 25.020 -13.337 -20.998 1.00 78.38 86 GLN A CA 1
ATOM 697 C C . GLN A 1 86 ? 25.324 -14.058 -22.311 1.00 78.38 86 GLN A C 1
ATOM 699 O O . GLN A 1 86 ? 26.495 -14.120 -22.683 1.00 78.38 86 GLN A O 1
ATOM 704 N N . SER A 1 87 ? 24.315 -14.548 -23.032 1.00 81.25 87 SER A N 1
ATOM 705 C CA . SER A 1 87 ? 24.501 -15.176 -24.345 1.00 81.25 87 SER A CA 1
ATOM 706 C C . SER A 1 87 ? 25.031 -14.168 -25.368 1.00 81.25 87 SER A C 1
ATOM 708 O O . SER A 1 87 ? 25.941 -14.478 -26.143 1.00 81.25 87 SER A O 1
ATOM 710 N N . PHE A 1 88 ? 24.564 -12.916 -25.294 1.00 83.56 88 PHE A N 1
ATOM 711 C CA . PHE A 1 88 ? 25.098 -11.818 -26.091 1.00 83.56 88 PHE A CA 1
ATOM 712 C C . PHE A 1 88 ? 26.584 -11.576 -25.793 1.00 83.56 88 PHE A C 1
ATOM 714 O O . PHE A 1 88 ? 27.381 -11.478 -26.725 1.00 83.56 88 PHE A O 1
ATOM 721 N N . ARG A 1 89 ? 26.978 -11.534 -24.512 1.00 80.69 89 ARG A N 1
ATOM 722 C CA . ARG A 1 89 ? 28.384 -11.378 -24.098 1.00 80.69 89 ARG A CA 1
ATOM 723 C C . ARG A 1 89 ? 29.258 -12.574 -24.465 1.00 80.69 89 ARG A C 1
ATOM 725 O O . ARG A 1 89 ? 30.406 -12.364 -24.818 1.00 80.69 89 ARG A O 1
ATOM 732 N N . GLN A 1 90 ? 28.751 -13.801 -24.412 1.00 80.31 90 GLN A N 1
ATOM 733 C CA . GLN A 1 90 ? 29.513 -14.982 -24.837 1.00 80.31 90 GLN A CA 1
ATOM 734 C C . GLN A 1 90 ? 29.795 -14.952 -26.341 1.00 80.31 90 GLN A C 1
ATOM 736 O O . GLN A 1 90 ? 30.920 -15.193 -26.764 1.00 80.31 90 GLN A O 1
ATOM 741 N N . THR A 1 91 ? 28.792 -14.584 -27.139 1.00 81.25 91 THR A N 1
ATOM 742 C CA . THR A 1 91 ? 28.913 -14.536 -28.604 1.00 81.25 91 THR A CA 1
ATOM 743 C C . THR A 1 91 ? 29.823 -13.394 -29.071 1.00 81.25 91 THR A C 1
ATOM 745 O O . THR A 1 91 ? 30.549 -13.530 -30.051 1.00 81.25 91 THR A O 1
ATOM 748 N N . HIS A 1 92 ? 29.802 -12.260 -28.365 1.00 81.12 92 HIS A N 1
ATOM 749 C CA . HIS A 1 92 ? 30.427 -11.007 -28.809 1.00 81.12 92 HIS A CA 1
ATOM 750 C C . HIS A 1 92 ? 31.582 -10.520 -27.915 1.00 81.12 92 HIS A C 1
ATOM 752 O O . HIS A 1 92 ? 32.169 -9.462 -28.158 1.00 81.12 92 HIS A O 1
ATOM 758 N N . GLY A 1 93 ? 31.929 -11.281 -26.875 1.00 71.88 93 GLY A N 1
ATOM 759 C CA . GLY A 1 93 ? 32.814 -10.858 -25.786 1.00 71.88 93 GLY A CA 1
ATOM 760 C C . GLY A 1 93 ? 34.233 -10.510 -26.217 1.00 71.88 93 GLY A C 1
ATOM 761 O O . GLY A 1 93 ? 34.798 -9.558 -25.692 1.00 71.88 93 GLY A O 1
ATOM 762 N N . ALA A 1 94 ? 34.774 -11.189 -27.232 1.00 74.38 94 ALA A N 1
ATOM 763 C CA . ALA A 1 94 ? 36.113 -10.902 -27.756 1.00 74.38 94 ALA A CA 1
ATOM 764 C C . ALA A 1 94 ? 36.254 -9.476 -28.331 1.00 74.38 94 ALA A C 1
ATOM 766 O O . ALA A 1 94 ? 37.348 -8.925 -28.346 1.00 74.38 94 ALA A O 1
ATOM 767 N N . GLN A 1 95 ? 35.154 -8.872 -28.798 1.00 72.94 95 GLN A N 1
ATOM 768 C CA . GLN A 1 95 ? 35.135 -7.522 -29.384 1.00 72.94 95 GLN A CA 1
ATOM 769 C C . GLN A 1 95 ? 34.643 -6.460 -28.394 1.00 72.94 95 GLN A C 1
ATOM 771 O O . GLN A 1 95 ? 35.007 -5.291 -28.501 1.00 72.94 95 GLN A O 1
ATOM 776 N N . ILE A 1 96 ? 33.788 -6.852 -27.445 1.00 73.38 96 ILE A N 1
ATOM 777 C CA . ILE A 1 96 ? 33.222 -5.947 -26.438 1.00 73.38 96 ILE A CA 1
ATOM 778 C C . ILE A 1 96 ? 34.178 -5.783 -25.246 1.00 73.38 96 ILE A C 1
ATOM 780 O O . ILE A 1 96 ? 34.264 -4.686 -24.696 1.00 73.38 96 ILE A O 1
ATOM 784 N N . GLY A 1 97 ? 34.902 -6.837 -24.861 1.00 72.81 97 GLY A N 1
ATOM 785 C CA . GLY A 1 97 ? 35.698 -6.890 -23.633 1.00 72.81 97 GLY A CA 1
ATOM 786 C C . GLY A 1 97 ? 34.832 -6.913 -22.365 1.00 72.81 97 GLY A C 1
ATOM 787 O O . GLY A 1 97 ? 33.653 -7.269 -22.402 1.00 72.81 97 GLY A O 1
ATOM 788 N N . GLU A 1 98 ? 35.405 -6.490 -21.235 1.00 70.06 98 GLU A N 1
ATOM 789 C CA . GLU A 1 98 ? 34.717 -6.416 -19.930 1.00 70.06 98 GLU A CA 1
ATOM 790 C C . GLU A 1 98 ? 33.927 -5.111 -19.714 1.00 70.06 98 GLU A C 1
ATOM 792 O O . GLU A 1 98 ? 33.386 -4.866 -18.634 1.00 70.06 98 GLU A O 1
ATOM 797 N N . ARG A 1 99 ? 33.835 -4.250 -20.735 1.00 73.31 99 ARG A N 1
ATOM 798 C CA . ARG A 1 99 ? 33.218 -2.929 -20.587 1.00 73.31 99 ARG A CA 1
ATOM 799 C C . ARG A 1 99 ? 31.712 -3.020 -20.328 1.00 73.31 99 ARG A C 1
ATOM 801 O O . ARG A 1 99 ? 30.971 -3.792 -20.955 1.00 73.31 99 ARG A O 1
ATOM 808 N N . THR A 1 100 ? 31.225 -2.156 -19.444 1.00 68.00 100 THR A N 1
ATOM 809 C CA . THR A 1 100 ? 29.799 -1.835 -19.391 1.00 68.00 100 THR A CA 1
ATOM 810 C C . THR A 1 100 ? 29.394 -1.132 -20.690 1.00 68.00 100 THR A C 1
ATOM 812 O O . THR A 1 100 ? 30.229 -0.481 -21.326 1.00 68.00 100 THR A O 1
ATOM 815 N N . PRO A 1 101 ? 28.143 -1.301 -21.150 1.00 67.19 101 PRO A N 1
ATOM 816 C CA . PRO A 1 101 ? 27.695 -0.581 -22.328 1.00 67.19 101 PRO A CA 1
ATOM 817 C C . PRO A 1 101 ? 27.754 0.916 -22.043 1.00 67.19 101 PRO A C 1
ATOM 819 O O . PRO A 1 101 ? 27.289 1.375 -20.997 1.00 67.19 101 PRO A O 1
ATOM 822 N N . ASP A 1 102 ? 28.303 1.665 -22.991 1.00 64.62 102 ASP A N 1
ATOM 823 C CA . ASP A 1 102 ? 28.369 3.120 -22.941 1.00 64.62 102 ASP A CA 1
ATOM 824 C C . ASP A 1 102 ? 26.997 3.662 -23.354 1.00 64.62 102 ASP A C 1
ATOM 826 O O . ASP A 1 102 ? 26.753 4.086 -24.484 1.00 64.62 102 ASP A O 1
ATOM 830 N N . ILE A 1 103 ? 26.021 3.494 -22.462 1.00 62.06 103 ILE A N 1
ATOM 831 C CA . ILE A 1 103 ? 24.688 4.062 -22.624 1.00 62.06 103 ILE A CA 1
ATOM 832 C C . ILE A 1 103 ? 24.681 5.358 -21.841 1.00 62.06 103 ILE A C 1
ATOM 834 O O . ILE A 1 103 ? 24.454 5.390 -20.629 1.00 62.06 103 ILE A O 1
ATOM 838 N N . LYS A 1 104 ? 24.928 6.449 -22.560 1.00 63.03 104 LYS A N 1
ATOM 839 C CA . LYS A 1 104 ? 24.746 7.792 -22.026 1.00 63.03 104 LYS A CA 1
ATOM 840 C C . LYS A 1 104 ? 23.267 7.941 -21.666 1.00 63.03 104 LYS A C 1
ATOM 842 O O . LYS A 1 104 ? 22.396 7.721 -22.503 1.00 63.03 104 LYS A O 1
ATOM 847 N N . LYS A 1 105 ? 22.979 8.287 -20.406 1.00 52.62 105 LYS A N 1
ATOM 848 C CA . LYS A 1 105 ? 21.616 8.351 -19.835 1.00 52.62 105 LYS A CA 1
ATOM 849 C C . LYS A 1 105 ? 20.675 9.342 -20.538 1.00 52.62 105 LYS A C 1
ATOM 851 O O . LYS A 1 105 ? 19.491 9.372 -20.233 1.00 52.62 105 LYS A O 1
ATOM 856 N N . ASN A 1 106 ? 21.175 10.119 -21.495 1.00 64.06 106 ASN A N 1
ATOM 857 C CA . ASN A 1 106 ? 20.526 11.323 -21.976 1.00 64.06 106 ASN A CA 1
ATOM 858 C C . ASN A 1 106 ? 20.240 11.251 -23.484 1.00 64.06 106 ASN A C 1
ATOM 860 O O . ASN A 1 106 ? 20.665 12.123 -24.240 1.00 64.06 106 ASN A O 1
ATOM 864 N N . VAL A 1 107 ? 19.514 10.223 -23.938 1.00 72.56 107 VAL A N 1
ATOM 865 C CA . VAL A 1 107 ? 18.986 10.193 -25.320 1.00 72.56 107 VAL A CA 1
ATOM 866 C C . VAL A 1 107 ? 18.146 11.448 -25.589 1.00 72.56 107 VAL A C 1
ATOM 868 O O . VAL A 1 107 ? 18.237 12.035 -26.661 1.00 72.56 107 VAL A O 1
ATOM 871 N N . GLU A 1 108 ? 17.421 11.926 -24.577 1.00 79.00 108 GLU A N 1
ATOM 872 C CA . GLU A 1 108 ? 16.683 13.193 -24.611 1.00 79.00 108 GLU A CA 1
ATOM 873 C C . GLU A 1 108 ? 17.589 14.403 -24.879 1.00 79.00 108 GLU A C 1
ATOM 875 O O . GLU A 1 108 ? 17.222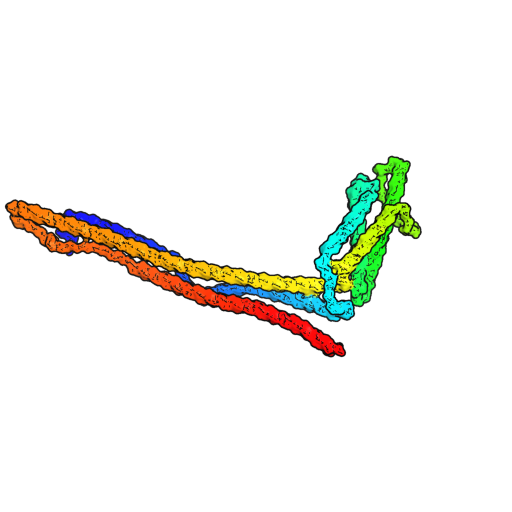 15.275 -25.660 1.00 79.00 108 GLU A O 1
ATOM 880 N N . GLN A 1 109 ? 18.803 14.443 -24.313 1.00 79.94 109 GLN A N 1
ATOM 881 C CA . GLN A 1 109 ? 19.761 15.514 -24.613 1.00 79.94 109 GLN A CA 1
ATOM 882 C C . GLN A 1 109 ? 20.281 15.426 -26.046 1.00 79.94 109 GLN A C 1
ATOM 884 O O . GLN A 1 109 ? 20.457 16.462 -26.676 1.00 79.94 109 GLN A O 1
ATOM 889 N N . ALA A 1 110 ? 20.511 14.220 -26.576 1.00 79.38 110 ALA A N 1
ATOM 890 C CA . ALA A 1 110 ? 20.915 14.052 -27.972 1.00 79.38 110 ALA A CA 1
ATOM 891 C C . ALA A 1 110 ? 19.818 14.563 -28.920 1.00 79.38 110 ALA A C 1
ATOM 893 O O . ALA A 1 110 ? 20.096 15.354 -29.816 1.00 79.38 110 ALA A O 1
ATOM 894 N N . VAL A 1 111 ? 18.555 14.201 -28.666 1.00 83.75 111 VAL A N 1
ATOM 895 C CA . VAL A 1 111 ? 17.404 14.718 -29.427 1.00 83.75 111 VAL A CA 1
ATOM 896 C C . VAL A 1 111 ? 17.291 16.239 -29.291 1.00 83.75 111 VAL A C 1
ATOM 898 O O . VAL A 1 111 ? 17.102 16.920 -30.294 1.00 83.75 111 VAL A O 1
ATOM 901 N N . ALA A 1 112 ? 17.465 16.793 -28.089 1.00 86.50 112 ALA A N 1
ATOM 902 C CA . ALA A 1 112 ? 17.428 18.238 -27.870 1.00 86.50 112 ALA A CA 1
ATOM 903 C C . ALA A 1 112 ? 18.542 18.980 -28.629 1.00 86.50 112 ALA A C 1
ATOM 905 O O . ALA A 1 112 ? 18.276 20.023 -29.220 1.00 86.50 112 ALA A O 1
ATOM 906 N N . ILE A 1 113 ? 19.765 18.434 -28.663 1.00 86.12 113 ILE A N 1
ATOM 907 C CA . ILE A 1 113 ? 20.883 18.990 -29.441 1.00 86.12 113 ILE A CA 1
ATOM 908 C C . ILE A 1 113 ? 20.556 18.957 -30.937 1.00 86.12 113 ILE A C 1
ATOM 910 O O . ILE A 1 113 ? 20.709 19.976 -31.603 1.00 86.12 113 ILE A O 1
ATOM 914 N N . LEU A 1 114 ? 20.058 17.832 -31.462 1.00 86.25 114 LEU A N 1
ATOM 915 C CA . LEU A 1 114 ? 19.681 17.714 -32.877 1.00 86.25 114 LEU A CA 1
ATOM 916 C C . LEU A 1 114 ? 18.580 18.710 -33.257 1.00 86.25 114 LEU A C 1
ATOM 918 O O . LEU A 1 114 ? 18.699 19.400 -34.265 1.00 86.25 114 LEU A O 1
ATOM 922 N N . MET A 1 115 ? 17.547 18.836 -32.421 1.00 86.88 115 MET A N 1
ATOM 923 C CA . MET A 1 115 ? 16.470 19.806 -32.622 1.00 86.88 115 MET A CA 1
ATOM 924 C C . MET A 1 115 ? 16.984 21.245 -32.563 1.00 86.88 115 MET A C 1
ATOM 926 O O . MET A 1 115 ? 16.607 22.061 -33.395 1.00 86.88 115 MET A O 1
ATOM 930 N N . PHE A 1 116 ? 17.863 21.564 -31.612 1.00 88.75 116 PHE A N 1
ATOM 931 C CA . PHE A 1 116 ? 18.452 22.896 -31.493 1.00 88.75 116 PHE A CA 1
ATOM 932 C C . PHE A 1 116 ? 19.294 23.257 -32.719 1.00 88.75 116 PHE A C 1
ATOM 934 O O . PHE A 1 116 ? 19.142 24.339 -33.279 1.00 88.75 116 PHE A O 1
ATOM 941 N N . VAL A 1 117 ? 20.147 22.340 -33.171 1.00 86.31 117 VAL A N 1
ATOM 942 C CA . VAL A 1 117 ? 20.994 22.555 -34.345 1.00 86.31 117 VAL A CA 1
ATOM 943 C C . VAL A 1 117 ? 20.140 22.693 -35.618 1.00 86.31 117 VAL A C 1
ATOM 945 O O . VAL A 1 117 ? 20.399 23.588 -36.419 1.00 86.31 117 VAL A O 1
ATOM 948 N N . MET A 1 118 ? 19.067 21.903 -35.754 1.00 86.06 118 MET A N 1
ATOM 949 C CA . MET A 1 118 ? 18.078 22.030 -36.835 1.00 86.06 118 MET A CA 1
ATOM 950 C C . MET A 1 118 ? 17.343 23.384 -36.805 1.00 86.06 118 MET A C 1
ATOM 952 O O . MET A 1 118 ? 17.110 23.988 -37.848 1.00 86.06 118 MET A O 1
ATOM 956 N N . LEU A 1 119 ? 16.994 23.895 -35.617 1.00 88.00 119 LEU A N 1
ATOM 957 C CA . LEU A 1 119 ? 16.410 25.233 -35.441 1.00 88.00 119 LEU A CA 1
ATOM 958 C C . LEU A 1 119 ? 17.363 26.339 -35.883 1.00 88.00 119 LEU A C 1
ATOM 960 O O . LEU A 1 119 ? 16.939 27.262 -36.574 1.00 88.00 119 LEU A O 1
ATOM 964 N N . VAL A 1 120 ? 18.638 26.243 -35.508 1.00 85.50 120 VAL A N 1
ATOM 965 C CA . VAL A 1 120 ? 19.657 27.223 -35.897 1.00 85.50 120 VAL A CA 1
ATOM 966 C C . VAL A 1 120 ? 19.849 27.214 -37.414 1.00 85.50 120 VAL A C 1
ATOM 968 O O . VAL A 1 120 ? 19.706 28.257 -38.047 1.00 85.50 120 VAL A O 1
ATOM 971 N N . GLU A 1 121 ? 20.099 26.050 -38.015 1.00 84.94 121 GLU A N 1
ATOM 972 C CA . GLU A 1 121 ? 20.264 25.915 -39.469 1.00 84.94 121 GLU A CA 1
ATOM 973 C C . GLU A 1 121 ? 19.012 26.369 -40.231 1.00 84.94 121 GLU A C 1
ATOM 975 O O . GLU A 1 121 ? 19.110 27.164 -41.166 1.00 84.94 121 GLU A O 1
ATOM 980 N N . GLY A 1 122 ? 17.830 25.924 -39.796 1.00 85.00 122 GLY A N 1
ATOM 981 C CA . GLY A 1 122 ? 16.547 26.322 -40.366 1.00 85.00 122 GLY A CA 1
ATOM 982 C C . GLY A 1 122 ? 16.318 27.832 -40.298 1.00 85.00 122 GLY A C 1
ATOM 983 O O . GLY A 1 122 ? 15.898 28.423 -41.287 1.00 85.00 122 GLY A O 1
ATOM 984 N N . ALA A 1 123 ? 16.652 28.485 -39.182 1.00 84.06 123 ALA A N 1
ATOM 985 C CA . ALA A 1 123 ? 16.517 29.934 -39.035 1.00 84.06 123 ALA A CA 1
ATOM 986 C C . ALA A 1 123 ? 17.479 30.712 -39.949 1.00 84.06 123 ALA A C 1
ATOM 988 O O . ALA A 1 123 ? 17.052 31.662 -40.607 1.00 84.06 123 ALA A O 1
ATOM 989 N N . PHE A 1 124 ? 18.752 30.302 -40.032 1.00 81.88 124 PHE A N 1
ATOM 990 C CA . PHE A 1 124 ? 19.722 30.923 -40.942 1.00 81.88 124 PHE A CA 1
ATOM 991 C C . PHE A 1 124 ? 19.306 30.748 -42.407 1.00 81.88 124 PHE A C 1
ATOM 993 O O . PHE A 1 124 ? 19.283 31.727 -43.149 1.00 81.88 124 PHE A O 1
ATOM 1000 N N . ASN A 1 125 ? 18.884 29.545 -42.805 1.00 81.56 125 ASN A N 1
ATOM 1001 C CA . ASN A 1 125 ? 18.356 29.284 -44.145 1.00 81.56 125 ASN A CA 1
ATOM 1002 C C . ASN A 1 125 ? 17.095 30.127 -44.433 1.00 81.56 125 ASN A C 1
ATOM 1004 O O . ASN A 1 125 ? 16.989 30.755 -45.485 1.00 81.56 125 ASN A O 1
ATOM 1008 N N . ALA A 1 126 ? 16.157 30.217 -43.487 1.00 81.69 126 ALA A N 1
ATOM 1009 C CA . ALA A 1 126 ? 14.900 30.949 -43.650 1.00 81.69 126 ALA A CA 1
ATOM 1010 C C . ALA A 1 126 ? 15.078 32.463 -43.799 1.00 81.69 126 ALA A C 1
ATOM 1012 O O . ALA A 1 126 ? 14.433 33.081 -44.647 1.00 81.69 126 ALA A O 1
ATOM 1013 N N . LEU A 1 127 ? 15.957 33.061 -42.986 1.00 76.06 127 LEU A N 1
ATOM 1014 C CA . LEU A 1 127 ? 16.279 34.489 -43.058 1.00 76.06 127 LEU A CA 1
ATOM 1015 C C . LEU A 1 127 ? 16.839 34.884 -44.424 1.00 76.06 127 LEU A C 1
ATOM 1017 O O . LEU A 1 127 ? 16.685 36.032 -44.834 1.00 76.06 127 LEU A O 1
ATOM 1021 N N . LEU A 1 128 ? 17.463 33.937 -45.119 1.00 70.25 128 LEU A N 1
ATOM 1022 C CA . LEU A 1 128 ? 18.080 34.156 -46.417 1.00 70.25 128 LEU A CA 1
ATOM 1023 C C . LEU A 1 128 ? 17.102 33.901 -47.574 1.00 70.25 128 LEU A C 1
ATOM 1025 O O . LEU A 1 128 ? 17.160 34.608 -48.576 1.00 70.25 128 LEU A O 1
ATOM 1029 N N . PHE A 1 129 ? 16.141 32.981 -47.431 1.00 70.81 129 PHE A N 1
ATOM 1030 C CA . PHE A 1 129 ? 15.077 32.757 -48.427 1.00 70.81 129 PHE A CA 1
ATOM 1031 C C . PHE A 1 129 ? 13.875 33.706 -48.308 1.00 70.81 129 PHE A C 1
ATOM 1033 O O . PHE A 1 129 ? 12.995 33.672 -49.167 1.00 70.81 129 PHE A O 1
ATOM 1040 N N . LYS A 1 130 ? 13.816 34.563 -47.280 1.00 74.31 130 LYS A N 1
ATOM 1041 C CA . LYS A 1 130 ? 12.663 35.448 -47.025 1.00 74.31 130 LYS A CA 1
ATOM 1042 C C . LYS A 1 130 ? 12.306 36.355 -48.216 1.00 74.31 130 LYS A C 1
ATOM 1044 O O . LYS A 1 130 ? 11.128 36.629 -48.415 1.00 74.31 130 LYS A O 1
ATOM 1049 N N . ASP A 1 131 ? 13.309 36.790 -48.983 1.00 69.38 131 ASP A N 1
ATOM 1050 C CA . ASP A 1 131 ? 13.155 37.731 -50.103 1.00 69.38 131 ASP A CA 1
ATOM 1051 C C . ASP A 1 131 ? 12.825 37.011 -51.425 1.00 69.38 131 ASP A C 1
ATOM 1053 O O . ASP A 1 131 ? 12.446 37.642 -52.403 1.00 69.38 131 ASP A O 1
ATOM 1057 N N . ALA A 1 132 ? 12.929 35.677 -51.450 1.00 65.44 132 ALA A N 1
ATOM 1058 C CA . ALA A 1 132 ? 12.724 34.833 -52.629 1.00 65.44 132 ALA A CA 1
ATOM 1059 C C . ALA A 1 132 ? 11.323 34.192 -52.703 1.00 65.44 132 ALA A C 1
ATOM 1061 O O . ALA A 1 132 ? 11.060 33.379 -53.595 1.00 65.44 132 ALA A O 1
ATOM 1062 N N . GLN A 1 133 ? 10.446 34.500 -51.740 1.00 67.69 133 GLN A N 1
ATOM 1063 C CA . GLN A 1 133 ? 9.186 33.796 -51.531 1.00 67.69 133 GLN A CA 1
ATOM 1064 C C . GLN A 1 133 ? 8.016 34.757 -51.285 1.00 67.69 133 GLN A C 1
ATOM 1066 O O . GLN A 1 133 ? 8.057 35.594 -50.387 1.00 67.69 133 GLN A O 1
ATOM 1071 N N . ALA A 1 134 ? 6.914 34.562 -52.018 1.00 64.88 134 ALA A N 1
ATOM 1072 C CA . ALA A 1 134 ? 5.722 35.419 -51.955 1.00 64.88 134 ALA A CA 1
ATOM 1073 C C . ALA A 1 134 ? 5.041 35.449 -50.569 1.00 64.88 134 ALA A C 1
ATOM 1075 O O . ALA A 1 134 ? 4.449 36.450 -50.176 1.00 64.88 134 ALA A O 1
ATOM 1076 N N . SER A 1 135 ? 5.150 34.362 -49.796 1.00 67.00 135 SER A N 1
ATOM 1077 C CA . SER A 1 135 ? 4.671 34.274 -48.407 1.00 67.00 135 SER A CA 1
ATOM 1078 C C . SER A 1 135 ? 5.685 34.796 -47.372 1.00 67.00 135 SER A C 1
ATOM 1080 O O . SER A 1 135 ? 5.535 34.538 -46.174 1.00 67.00 135 SER A O 1
ATOM 1082 N N . GLY A 1 136 ? 6.745 35.473 -47.824 1.00 73.38 136 GLY A N 1
ATOM 1083 C CA . GLY A 1 136 ? 7.796 36.063 -47.001 1.00 73.38 136 GLY A CA 1
ATOM 1084 C C . GLY A 1 136 ? 8.495 35.057 -46.084 1.00 73.38 136 GLY A C 1
ATOM 1085 O O . GLY A 1 136 ? 8.673 33.879 -46.412 1.00 73.38 136 GLY A O 1
ATOM 1086 N N . LEU A 1 137 ? 8.852 35.522 -44.884 1.00 75.31 137 LEU A N 1
ATOM 1087 C CA . LEU A 1 137 ? 9.622 34.760 -43.895 1.00 75.31 137 LEU A CA 1
ATOM 1088 C C . LEU A 1 137 ? 8.971 33.420 -43.510 1.00 75.31 137 LEU A C 1
ATOM 1090 O O . LEU A 1 137 ? 9.682 32.437 -43.322 1.00 75.31 137 LEU A O 1
ATOM 1094 N N . LEU A 1 138 ? 7.636 33.355 -43.423 1.00 77.56 138 LEU A N 1
ATOM 1095 C CA . LEU A 1 138 ? 6.929 32.137 -43.009 1.00 77.56 138 LEU A CA 1
ATOM 1096 C C . LEU A 1 138 ? 7.099 30.996 -44.027 1.00 77.56 138 LEU A C 1
ATOM 1098 O O . LEU A 1 138 ? 7.282 29.845 -43.637 1.00 77.56 138 LEU A O 1
ATOM 1102 N N . GLY A 1 139 ? 7.087 31.312 -45.327 1.00 75.12 139 GLY A N 1
ATOM 1103 C CA . GLY A 1 139 ? 7.317 30.310 -46.376 1.00 75.12 139 GLY A CA 1
ATOM 1104 C C . GLY A 1 139 ? 8.766 29.849 -46.443 1.00 75.12 139 GLY A C 1
ATOM 1105 O O . GLY A 1 139 ? 9.019 28.648 -46.524 1.00 75.12 139 GLY A O 1
ATOM 1106 N N . GLY A 1 140 ? 9.711 30.792 -46.338 1.00 76.56 140 GLY A N 1
ATOM 1107 C CA . GLY A 1 140 ? 11.140 30.475 -46.269 1.00 76.56 140 GLY A CA 1
ATOM 1108 C C . GLY A 1 140 ? 11.473 29.573 -45.078 1.00 76.56 140 GLY A C 1
ATOM 1109 O O . GLY A 1 140 ? 12.251 28.632 -45.216 1.00 76.56 140 GLY A O 1
ATOM 1110 N N . LEU A 1 141 ? 10.815 29.794 -43.936 1.00 80.38 141 LEU A N 1
ATOM 1111 C CA . LEU A 1 141 ? 10.977 28.994 -42.724 1.00 80.38 141 LEU A CA 1
ATOM 1112 C C . LEU A 1 141 ? 10.521 27.541 -42.903 1.00 80.38 141 LEU A C 1
ATOM 1114 O O . LEU A 1 141 ? 11.253 26.626 -42.534 1.00 80.38 141 LEU A O 1
ATOM 1118 N N . MET A 1 142 ? 9.356 27.311 -43.513 1.00 81.25 142 MET A N 1
ATOM 1119 C CA . MET A 1 142 ? 8.839 25.953 -43.740 1.00 81.25 142 MET A CA 1
ATOM 1120 C C . MET A 1 142 ? 9.752 25.119 -44.647 1.00 81.25 142 MET A C 1
ATOM 1122 O O . MET A 1 142 ? 10.008 23.949 -44.364 1.00 81.25 142 MET A O 1
ATOM 1126 N N . ILE A 1 143 ? 10.272 25.724 -45.717 1.00 80.81 143 ILE A N 1
ATOM 1127 C CA . ILE A 1 143 ? 11.165 25.044 -46.664 1.00 80.81 143 ILE A CA 1
ATOM 1128 C C . ILE A 1 143 ? 12.525 24.776 -46.010 1.00 80.81 143 ILE A C 1
ATOM 1130 O O . ILE A 1 143 ? 13.027 23.653 -46.070 1.00 80.81 143 ILE A O 1
ATOM 1134 N N . ALA A 1 144 ? 13.086 25.776 -45.324 1.00 83.12 144 ALA A N 1
ATOM 1135 C CA . ALA A 1 144 ? 14.351 25.657 -44.606 1.00 83.12 144 ALA A CA 1
ATOM 1136 C C . ALA A 1 144 ? 14.316 24.558 -43.533 1.00 83.12 144 ALA A C 1
ATOM 1138 O O . ALA A 1 144 ? 15.262 23.777 -43.414 1.00 83.12 144 ALA A O 1
ATOM 1139 N N . PHE A 1 145 ? 13.209 24.451 -42.794 1.00 84.88 145 PHE A N 1
ATOM 1140 C CA . PHE A 1 145 ? 13.014 23.372 -41.830 1.00 84.88 145 PHE A CA 1
ATOM 1141 C C . PHE A 1 145 ? 12.896 22.001 -42.481 1.00 84.88 145 PHE A C 1
ATOM 1143 O O . PHE A 1 145 ? 13.493 21.052 -41.979 1.00 84.88 145 PHE A O 1
ATOM 1150 N N . GLY A 1 146 ? 12.169 21.886 -43.595 1.00 86.69 146 GLY A N 1
ATOM 1151 C CA . GLY A 1 146 ? 12.065 20.626 -44.331 1.00 86.69 146 GLY A CA 1
ATOM 1152 C C . GLY A 1 146 ? 13.431 20.122 -44.802 1.00 86.69 146 GLY A C 1
ATOM 1153 O O . GLY A 1 146 ? 13.772 18.960 -44.592 1.00 86.69 146 GLY A O 1
ATOM 1154 N N . VAL A 1 147 ? 14.246 21.014 -45.369 1.00 87.12 147 VAL A N 1
ATOM 1155 C CA . VAL A 1 147 ? 15.606 20.695 -45.829 1.00 87.12 147 VAL A CA 1
ATOM 1156 C C . VAL A 1 147 ? 16.522 20.318 -44.662 1.00 87.12 147 VAL A C 1
ATOM 1158 O O . VAL A 1 147 ? 17.187 19.283 -44.724 1.00 87.12 147 VAL A O 1
ATOM 1161 N N . SER A 1 148 ? 16.522 21.102 -43.579 1.00 88.62 148 SER A N 1
ATOM 1162 C CA . SER A 1 148 ? 17.337 20.823 -42.388 1.00 88.62 148 SER A CA 1
ATOM 1163 C C . SER A 1 148 ? 16.931 19.504 -41.710 1.00 88.62 148 SER A C 1
ATOM 1165 O O . SER A 1 148 ? 17.790 18.713 -41.324 1.00 88.62 148 SER A O 1
ATOM 1167 N N . ALA A 1 149 ? 15.634 19.179 -41.661 1.00 90.12 149 ALA A N 1
ATOM 1168 C CA . ALA A 1 149 ? 15.157 17.899 -41.138 1.00 90.12 149 ALA A CA 1
ATOM 1169 C C . ALA A 1 149 ? 15.666 16.704 -41.964 1.00 90.12 149 ALA A C 1
ATOM 1171 O O . ALA A 1 149 ? 16.102 15.704 -41.393 1.00 90.12 149 ALA A O 1
ATOM 1172 N N . VAL A 1 150 ? 15.657 16.806 -43.299 1.00 92.12 150 VAL A N 1
ATOM 1173 C CA . VAL A 1 150 ? 16.207 15.765 -44.186 1.00 92.12 150 VAL A CA 1
ATOM 1174 C C . VAL A 1 150 ? 17.729 15.653 -44.023 1.00 92.12 150 VAL A C 1
ATOM 1176 O O . VAL A 1 150 ? 18.252 14.538 -43.974 1.00 92.12 150 VAL A O 1
ATOM 1179 N N . ASN A 1 151 ? 18.434 16.779 -43.869 1.00 92.19 151 ASN A N 1
ATOM 1180 C CA . ASN A 1 151 ? 19.876 16.817 -43.606 1.00 92.19 151 ASN A CA 1
ATOM 1181 C C . ASN A 1 151 ? 20.229 16.067 -42.307 1.00 92.19 151 ASN A C 1
ATOM 1183 O O . ASN A 1 151 ? 21.016 15.116 -42.313 1.00 92.19 151 ASN A O 1
ATOM 1187 N N . VAL A 1 152 ? 19.564 16.417 -41.201 1.00 91.69 152 VAL A N 1
ATOM 1188 C CA . VAL A 1 152 ? 19.732 15.745 -39.904 1.00 91.69 152 VAL A CA 1
ATOM 1189 C C . VAL A 1 152 ? 19.352 14.266 -39.989 1.00 91.69 152 VAL A C 1
ATOM 1191 O O . VAL A 1 152 ? 20.064 13.427 -39.439 1.00 91.69 152 VAL A O 1
ATOM 1194 N N . LEU A 1 153 ? 18.279 13.916 -40.707 1.00 92.38 153 LEU A N 1
ATOM 1195 C CA . LEU A 1 153 ? 17.847 12.528 -40.881 1.00 92.38 153 LEU A CA 1
ATOM 1196 C C . LEU A 1 153 ? 18.922 11.676 -41.566 1.00 92.38 153 LEU A C 1
ATOM 1198 O O . LEU A 1 153 ? 19.255 10.604 -41.058 1.00 92.38 153 LEU A O 1
ATOM 1202 N N . PHE A 1 154 ? 19.502 12.148 -42.675 1.00 93.50 154 PHE A N 1
ATOM 1203 C CA . PHE A 1 154 ? 20.610 11.442 -43.325 1.00 93.50 154 PHE A CA 1
ATOM 1204 C C . PHE A 1 154 ? 21.819 11.312 -42.397 1.00 93.50 154 PHE A C 1
ATOM 1206 O O . PHE A 1 154 ? 22.450 10.254 -42.373 1.00 93.50 154 PHE A O 1
ATOM 1213 N N . GLY A 1 155 ? 22.108 12.340 -41.592 1.00 92.50 155 GLY A N 1
ATOM 1214 C CA . GLY A 1 155 ? 23.194 12.302 -40.616 1.00 92.50 155 GLY A CA 1
ATOM 1215 C C . GLY A 1 155 ? 22.965 11.229 -39.551 1.00 92.50 155 GLY A C 1
ATOM 1216 O O . GLY A 1 155 ? 23.815 10.365 -39.334 1.00 92.50 155 GLY A O 1
ATOM 1217 N N . VAL A 1 156 ? 21.774 11.203 -38.949 1.00 91.06 156 VAL A N 1
ATOM 1218 C CA . VAL A 1 156 ? 21.400 10.200 -37.942 1.00 91.06 156 VAL A CA 1
ATOM 1219 C C . VAL A 1 156 ? 21.401 8.788 -38.532 1.00 91.06 156 VAL A C 1
ATOM 1221 O O . VAL A 1 156 ? 21.914 7.874 -37.889 1.00 91.06 156 VAL A O 1
ATOM 1224 N N . ILE A 1 157 ? 20.887 8.585 -39.752 1.00 92.31 157 ILE A N 1
ATOM 1225 C CA . ILE A 1 157 ? 20.916 7.274 -40.426 1.00 92.31 157 ILE A CA 1
ATOM 1226 C C . ILE A 1 157 ? 22.364 6.833 -40.682 1.00 92.31 157 ILE A C 1
ATOM 1228 O O . ILE A 1 157 ? 22.723 5.694 -40.361 1.00 92.31 157 ILE A O 1
ATOM 1232 N N . ALA A 1 158 ? 23.208 7.734 -41.196 1.00 92.88 158 ALA A N 1
ATOM 1233 C CA . ALA A 1 158 ? 24.623 7.471 -41.432 1.00 92.88 158 ALA A CA 1
ATOM 1234 C C . ALA A 1 158 ? 25.353 7.074 -40.142 1.00 92.88 158 ALA A C 1
ATOM 1236 O O . ALA A 1 158 ? 26.110 6.106 -40.149 1.00 92.88 158 ALA A O 1
ATOM 1237 N N . GLY A 1 159 ? 25.106 7.768 -39.028 1.00 88.81 159 GLY A N 1
ATOM 1238 C CA . GLY A 1 159 ? 25.716 7.461 -37.733 1.00 88.81 159 GLY A CA 1
ATOM 1239 C C . GLY A 1 159 ? 25.184 6.173 -37.097 1.00 88.81 159 GLY A C 1
ATOM 1240 O O . GLY A 1 159 ? 25.956 5.277 -36.744 1.00 88.81 159 GLY A O 1
ATOM 1241 N N . PHE A 1 160 ? 23.859 6.062 -36.968 1.00 87.00 160 PHE A N 1
ATOM 1242 C CA . PHE A 1 160 ? 23.200 5.013 -36.187 1.00 87.00 160 PHE A CA 1
ATOM 1243 C C . PHE A 1 160 ? 23.123 3.664 -36.909 1.00 87.00 160 PHE A C 1
ATOM 1245 O O . PHE A 1 160 ? 23.427 2.630 -36.311 1.00 87.00 160 PHE A O 1
ATOM 1252 N N . PHE A 1 161 ? 22.709 3.652 -38.180 1.00 87.69 161 PHE A N 1
ATOM 1253 C CA . PHE A 1 161 ? 22.609 2.423 -38.977 1.00 87.69 161 PHE A CA 1
ATOM 1254 C C . PHE A 1 161 ? 23.871 2.159 -39.790 1.00 87.69 161 PHE A C 1
ATOM 1256 O O . PHE A 1 161 ? 24.221 1.003 -40.006 1.00 87.69 161 PHE A O 1
ATOM 1263 N N . GLY A 1 162 ? 24.563 3.211 -40.221 1.00 90.06 162 GLY A N 1
ATOM 1264 C CA . GLY A 1 162 ? 25.765 3.076 -41.026 1.00 90.06 162 GLY A CA 1
ATOM 1265 C C . GLY A 1 162 ? 27.012 2.761 -40.196 1.00 90.06 162 GLY A C 1
ATOM 1266 O O . GLY A 1 162 ? 27.414 1.605 -40.041 1.00 90.06 162 GLY A O 1
ATOM 1267 N N . LEU A 1 163 ? 27.623 3.809 -39.635 1.00 88.62 163 LEU A N 1
ATOM 1268 C CA . LEU A 1 163 ? 28.916 3.766 -38.945 1.00 88.62 163 LEU A CA 1
ATOM 1269 C C . LEU A 1 163 ? 28.931 2.781 -37.774 1.00 88.62 163 LEU A C 1
ATOM 1271 O O . LEU A 1 163 ? 29.912 2.072 -37.569 1.00 88.62 163 LEU A O 1
ATOM 1275 N N . ARG A 1 164 ? 27.829 2.672 -37.029 1.00 85.75 164 ARG A N 1
ATOM 1276 C CA . ARG A 1 164 ? 27.719 1.723 -35.916 1.00 85.75 164 ARG A CA 1
ATOM 1277 C C . ARG A 1 164 ? 27.827 0.261 -36.361 1.00 85.75 164 ARG A C 1
ATOM 1279 O O . ARG A 1 164 ? 28.445 -0.549 -35.673 1.00 85.75 164 ARG A O 1
ATOM 1286 N N . TYR A 1 165 ? 27.235 -0.096 -37.500 1.00 86.25 165 TYR A N 1
ATOM 1287 C CA . TYR A 1 165 ? 27.246 -1.474 -38.000 1.00 86.25 165 TYR A CA 1
ATOM 1288 C C . TYR A 1 165 ? 28.598 -1.883 -38.599 1.00 86.25 165 TYR A C 1
ATOM 1290 O O . TYR A 1 165 ? 28.857 -3.078 -38.735 1.00 86.25 165 TYR A O 1
ATOM 1298 N N . LEU A 1 166 ? 29.517 -0.938 -38.832 1.00 85.81 166 LEU A N 1
ATOM 1299 C CA . LEU A 1 166 ? 30.923 -1.252 -39.123 1.00 85.81 166 LEU A CA 1
ATOM 1300 C C . LEU A 1 166 ? 31.610 -1.986 -37.958 1.00 85.81 166 LEU A C 1
ATOM 1302 O O . LEU A 1 166 ? 32.537 -2.766 -38.177 1.00 85.81 166 LEU A O 1
ATOM 1306 N N . ASN A 1 167 ? 31.114 -1.804 -36.731 1.00 82.81 167 ASN A N 1
ATOM 1307 C CA . ASN A 1 167 ? 31.602 -2.507 -35.545 1.00 82.81 167 ASN A CA 1
ATOM 1308 C C . ASN A 1 167 ? 30.982 -3.910 -35.375 1.00 82.81 167 ASN A C 1
ATOM 1310 O O . ASN A 1 167 ? 31.316 -4.611 -34.423 1.00 82.81 167 ASN A O 1
ATOM 1314 N N . HIS A 1 168 ? 30.077 -4.337 -36.266 1.00 82.06 168 HIS A N 1
ATOM 1315 C CA . HIS A 1 168 ? 29.394 -5.629 -36.159 1.00 82.06 168 HIS A CA 1
ATOM 1316 C C . HIS A 1 168 ? 30.350 -6.809 -36.466 1.00 82.06 168 HIS A C 1
ATOM 1318 O O . HIS A 1 168 ? 31.211 -6.702 -37.337 1.00 82.06 168 HIS A O 1
ATOM 1324 N N . PRO A 1 169 ? 30.228 -7.977 -35.815 1.00 77.75 169 PRO A N 1
ATOM 1325 C CA . PRO A 1 169 ? 31.104 -9.132 -36.055 1.00 77.75 169 PRO A CA 1
ATOM 1326 C C . PRO A 1 169 ? 30.904 -9.725 -37.452 1.00 77.75 169 PRO A C 1
ATOM 1328 O O . PRO A 1 169 ? 31.873 -10.007 -38.153 1.00 77.75 169 PRO A O 1
ATOM 1331 N N . ALA A 1 170 ? 29.644 -9.893 -37.859 1.00 83.44 170 ALA A N 1
ATOM 1332 C CA . ALA A 1 170 ? 29.280 -10.480 -39.141 1.00 83.44 170 ALA A CA 1
ATOM 1333 C C . ALA A 1 170 ? 29.680 -9.566 -40.309 1.00 83.44 170 ALA A C 1
ATOM 1335 O O . ALA A 1 170 ? 29.246 -8.415 -40.380 1.00 83.44 170 ALA A O 1
ATOM 1336 N N . LEU A 1 171 ? 30.449 -10.114 -41.254 1.00 83.81 171 LEU A N 1
ATOM 1337 C CA . LEU A 1 171 ? 30.935 -9.393 -42.433 1.00 83.81 171 LEU A CA 1
ATOM 1338 C C . LEU A 1 171 ? 29.790 -8.814 -43.278 1.00 83.81 171 LEU A C 1
ATOM 1340 O O . LEU A 1 171 ? 29.869 -7.669 -43.709 1.00 83.81 171 LEU A O 1
ATOM 1344 N N . ALA A 1 172 ? 28.695 -9.560 -43.450 1.00 85.69 172 ALA A N 1
ATOM 1345 C CA . ALA A 1 172 ? 27.521 -9.086 -44.186 1.00 85.69 172 ALA A CA 1
ATOM 1346 C C . ALA A 1 172 ? 26.909 -7.820 -43.557 1.00 85.69 172 ALA A C 1
ATOM 1348 O O . ALA A 1 172 ? 26.596 -6.864 -44.261 1.00 85.69 172 ALA A O 1
ATOM 1349 N N . ALA A 1 173 ? 26.803 -7.776 -42.226 1.00 86.00 173 ALA A N 1
ATOM 1350 C CA . ALA A 1 173 ? 26.282 -6.614 -41.508 1.00 86.00 173 ALA A CA 1
ATOM 1351 C C . ALA A 1 173 ? 27.235 -5.410 -41.580 1.00 86.00 173 ALA A C 1
ATOM 1353 O O . ALA A 1 173 ? 26.771 -4.279 -41.697 1.00 86.00 173 ALA A O 1
ATOM 1354 N N . LYS A 1 174 ? 28.555 -5.646 -41.584 1.00 88.00 174 LYS A N 1
ATOM 1355 C CA . LYS A 1 174 ? 29.566 -4.601 -41.817 1.00 88.00 174 LYS A CA 1
ATOM 1356 C C . LYS A 1 174 ? 29.451 -3.987 -43.204 1.00 88.00 174 LYS A C 1
ATOM 1358 O O . LYS A 1 174 ? 29.473 -2.768 -43.323 1.00 88.00 174 LYS A O 1
ATOM 1363 N N . ILE A 1 175 ? 29.313 -4.819 -44.238 1.00 89.88 175 ILE A N 1
ATOM 1364 C CA . ILE A 1 175 ? 29.161 -4.356 -45.623 1.00 89.88 175 ILE A CA 1
ATOM 1365 C C . ILE A 1 175 ? 27.873 -3.544 -45.755 1.00 89.88 175 ILE A C 1
ATOM 1367 O O . ILE A 1 175 ? 27.916 -2.423 -46.249 1.00 89.88 175 ILE A O 1
ATOM 1371 N N . MET A 1 176 ? 26.749 -4.057 -45.245 1.00 90.62 176 MET A N 1
ATOM 1372 C CA . MET A 1 176 ? 25.475 -3.332 -45.260 1.00 90.62 176 MET A CA 1
ATOM 1373 C C . MET A 1 176 ? 25.555 -2.002 -44.501 1.00 90.62 176 MET A C 1
ATOM 1375 O O . MET A 1 176 ? 25.113 -0.983 -45.024 1.00 90.62 176 MET A O 1
ATOM 1379 N N . GLY A 1 177 ? 26.170 -1.984 -43.313 1.00 89.75 177 GLY A N 1
ATOM 1380 C CA . GLY A 1 177 ? 26.422 -0.754 -42.558 1.00 89.75 177 GLY A CA 1
ATOM 1381 C C . GLY A 1 177 ? 27.286 0.239 -43.337 1.00 89.75 177 GLY A C 1
ATOM 1382 O O . GLY A 1 177 ? 26.946 1.412 -43.435 1.00 89.75 177 GLY A O 1
ATOM 1383 N N . GLY A 1 178 ? 28.359 -0.230 -43.976 1.00 90.56 178 GLY A N 1
ATOM 1384 C CA . GLY A 1 178 ? 29.212 0.599 -44.828 1.00 90.56 178 GLY A CA 1
ATOM 1385 C C . GLY A 1 178 ? 28.481 1.178 -46.039 1.00 90.56 178 GLY A C 1
ATOM 1386 O O . GLY A 1 178 ? 28.642 2.358 -46.334 1.00 90.56 178 GLY A O 1
ATOM 1387 N N . VAL A 1 179 ? 27.628 0.388 -46.698 1.00 93.31 179 VAL A N 1
ATOM 1388 C CA . VAL A 1 179 ? 26.796 0.845 -47.822 1.00 93.31 179 VAL A CA 1
ATOM 1389 C C . VAL A 1 179 ? 25.797 1.906 -47.359 1.00 93.31 179 VAL A C 1
ATOM 1391 O O . VAL A 1 179 ? 25.705 2.963 -47.977 1.00 93.31 179 VAL A O 1
ATOM 1394 N N . VAL A 1 180 ? 25.094 1.674 -46.246 1.00 93.00 180 VAL A N 1
ATOM 1395 C CA . VAL A 1 180 ? 24.143 2.646 -45.683 1.00 93.00 180 VAL A CA 1
ATOM 1396 C C . VAL A 1 180 ? 24.854 3.928 -45.247 1.00 93.00 180 VAL A C 1
ATOM 1398 O O . VAL A 1 180 ? 24.360 5.016 -45.544 1.00 93.00 180 VAL A O 1
ATOM 1401 N N . ALA A 1 181 ? 26.019 3.822 -44.597 1.00 92.56 181 ALA A N 1
ATOM 1402 C CA . ALA A 1 181 ? 26.845 4.971 -44.230 1.00 92.56 181 ALA A CA 1
ATOM 1403 C C . ALA A 1 181 ? 27.267 5.758 -45.474 1.00 92.56 181 ALA A C 1
ATOM 1405 O O . ALA A 1 181 ? 27.058 6.964 -45.527 1.00 92.56 181 ALA A O 1
ATOM 1406 N N . GLY A 1 182 ? 27.812 5.073 -46.482 1.00 93.44 182 GLY A N 1
ATOM 1407 C CA . GLY A 1 182 ? 28.289 5.685 -47.718 1.00 93.44 182 GLY A CA 1
ATOM 1408 C C . GLY A 1 182 ? 27.177 6.404 -48.471 1.00 93.44 182 GLY A C 1
ATOM 1409 O O . GLY A 1 182 ? 27.319 7.584 -48.770 1.00 93.44 182 GLY A O 1
ATOM 1410 N N . ILE A 1 183 ? 26.045 5.734 -48.708 1.00 94.62 183 ILE A N 1
ATOM 1411 C CA . ILE A 1 183 ? 24.892 6.338 -49.389 1.00 94.62 183 ILE A CA 1
ATOM 1412 C C . ILE A 1 183 ? 24.375 7.540 -48.598 1.00 94.62 183 ILE A C 1
ATOM 1414 O O . ILE A 1 183 ? 24.185 8.603 -49.173 1.00 94.62 183 ILE A O 1
ATOM 1418 N N . SER A 1 184 ? 24.199 7.411 -47.282 1.00 93.50 184 SER A N 1
ATOM 1419 C CA . SER A 1 184 ? 23.643 8.493 -46.457 1.00 93.50 184 SER A CA 1
ATOM 1420 C C . SER A 1 184 ? 24.589 9.694 -46.351 1.00 93.50 184 SER A C 1
ATOM 1422 O O . SER A 1 184 ? 24.131 10.831 -46.401 1.00 93.50 184 SER A O 1
ATOM 1424 N N . ILE A 1 185 ? 25.906 9.463 -46.260 1.00 94.00 185 ILE A N 1
ATOM 1425 C CA . ILE A 1 185 ? 26.927 10.523 -46.287 1.00 94.00 185 ILE A CA 1
ATOM 1426 C C . ILE A 1 185 ? 26.946 11.211 -47.650 1.00 94.00 185 ILE A C 1
ATOM 1428 O O . ILE A 1 185 ? 26.938 12.437 -47.703 1.00 94.00 185 ILE A O 1
ATOM 1432 N N . LEU A 1 186 ? 26.916 10.451 -48.748 1.00 94.62 186 LEU A N 1
ATOM 1433 C CA . LEU A 1 186 ? 26.869 11.020 -50.096 1.00 94.62 186 LEU A CA 1
ATOM 1434 C C . LEU A 1 186 ? 25.589 11.827 -50.322 1.00 94.62 186 LEU A C 1
ATOM 1436 O O . LEU A 1 186 ? 25.671 12.941 -50.828 1.00 94.62 186 LEU A O 1
ATOM 1440 N N . CYS A 1 187 ? 24.429 11.314 -49.905 1.00 94.12 187 CYS A N 1
ATOM 1441 C CA . CYS A 1 187 ? 23.157 12.030 -49.980 1.00 94.12 187 CYS A CA 1
ATOM 1442 C C . CYS A 1 187 ? 23.162 13.302 -49.124 1.00 94.12 187 CYS A C 1
ATOM 1444 O O . CYS A 1 187 ? 22.707 14.337 -49.598 1.00 94.12 187 CYS A O 1
ATOM 1446 N N . GLY A 1 188 ? 23.700 13.251 -47.902 1.00 92.75 188 GLY A N 1
ATOM 1447 C CA . GLY A 1 188 ? 23.815 14.419 -47.027 1.00 92.75 188 GLY A CA 1
ATOM 1448 C C . GLY A 1 188 ? 24.746 15.488 -47.595 1.00 92.75 188 GLY A C 1
ATOM 1449 O O . GLY A 1 188 ? 24.371 16.654 -47.679 1.00 92.75 188 GLY A O 1
ATOM 1450 N N . ILE A 1 189 ? 25.935 15.100 -48.066 1.00 93.50 189 ILE A N 1
ATOM 1451 C CA . ILE A 1 189 ? 26.868 16.020 -48.731 1.00 93.50 189 ILE A CA 1
ATOM 1452 C C . ILE A 1 189 ? 26.207 16.616 -49.977 1.00 93.50 189 ILE A C 1
ATOM 1454 O O . ILE A 1 189 ? 26.157 17.836 -50.112 1.00 93.50 189 ILE A O 1
ATOM 1458 N N . PHE A 1 190 ? 25.645 15.778 -50.851 1.00 93.44 190 PHE A N 1
ATOM 1459 C CA . PHE A 1 190 ? 24.960 16.228 -52.061 1.00 93.44 190 PHE A CA 1
ATOM 1460 C C . PHE A 1 190 ? 23.826 17.206 -51.749 1.00 93.44 190 PHE A C 1
ATOM 1462 O O . PHE A 1 190 ? 23.734 18.233 -52.409 1.00 93.44 190 PHE A O 1
ATOM 1469 N N . LEU A 1 191 ? 23.005 16.930 -50.731 1.00 92.00 191 LEU A N 1
ATOM 1470 C CA . LEU A 1 191 ? 21.925 17.817 -50.305 1.00 92.00 191 LEU A CA 1
ATOM 1471 C C . LEU A 1 191 ? 22.460 19.191 -49.890 1.00 92.00 191 LEU A C 1
ATOM 1473 O O . LEU A 1 191 ? 21.926 20.199 -50.336 1.00 92.00 191 LEU A O 1
ATOM 1477 N N . ASN A 1 192 ? 23.526 19.247 -49.088 1.00 92.62 192 ASN A N 1
ATOM 1478 C CA . ASN A 1 192 ? 24.113 20.518 -48.654 1.00 92.62 192 ASN A CA 1
ATOM 1479 C C . ASN A 1 192 ? 24.696 21.320 -49.828 1.00 92.62 192 ASN A C 1
ATOM 1481 O O . ASN A 1 192 ? 24.477 22.527 -49.918 1.00 92.62 192 ASN A O 1
ATOM 1485 N N . PHE A 1 193 ? 25.376 20.652 -50.765 1.00 92.06 193 PHE A N 1
ATOM 1486 C CA . PHE A 1 193 ? 25.853 21.292 -51.994 1.00 92.06 193 PHE A CA 1
ATOM 1487 C C . PHE A 1 193 ? 24.701 21.761 -52.883 1.00 92.06 193 PHE A C 1
ATOM 1489 O O . PHE A 1 193 ? 24.730 22.885 -53.374 1.00 92.06 193 PHE A O 1
ATOM 1496 N N . PHE A 1 194 ? 23.668 20.937 -53.054 1.00 90.88 194 PHE A N 1
ATOM 1497 C CA . PHE A 1 194 ? 22.475 21.301 -53.808 1.00 90.88 194 PHE A CA 1
ATOM 1498 C C . PHE A 1 194 ? 21.799 22.535 -53.208 1.00 90.88 194 PHE A C 1
ATOM 1500 O O . PHE A 1 194 ? 21.467 23.452 -53.944 1.00 90.88 194 PHE A O 1
ATOM 1507 N N . VAL A 1 195 ? 21.645 22.603 -51.883 1.00 89.31 195 VAL A N 1
ATOM 1508 C CA . VAL A 1 195 ? 21.031 23.749 -51.194 1.00 89.31 195 VAL A CA 1
ATOM 1509 C C . VAL A 1 195 ? 21.867 25.017 -51.359 1.00 89.31 195 VAL A C 1
ATOM 1511 O O . VAL A 1 195 ? 21.302 26.083 -51.596 1.00 89.31 195 VAL A O 1
ATOM 1514 N N . ALA A 1 196 ? 23.197 24.912 -51.291 1.00 89.94 196 ALA A N 1
ATOM 1515 C CA . ALA A 1 196 ? 24.094 26.041 -51.520 1.00 89.94 196 ALA A CA 1
ATOM 1516 C C . ALA A 1 196 ? 24.006 26.567 -52.964 1.00 89.94 196 ALA A C 1
ATOM 1518 O O . ALA A 1 196 ? 23.815 27.761 -53.167 1.00 89.94 196 ALA A O 1
ATOM 1519 N N . HIS A 1 197 ? 24.050 25.681 -53.963 1.00 89.50 197 HIS A N 1
ATOM 1520 C CA . HIS A 1 197 ? 23.893 26.050 -55.380 1.00 89.50 197 HIS A CA 1
ATOM 1521 C C . HIS A 1 197 ? 22.489 26.561 -55.705 1.00 89.50 197 HIS A C 1
ATOM 1523 O O . HIS A 1 197 ? 22.320 27.497 -56.480 1.00 89.50 197 HIS A O 1
ATOM 1529 N N . TYR A 1 198 ? 21.467 25.980 -55.081 1.00 88.50 198 TYR A N 1
ATOM 1530 C CA . TYR A 1 198 ? 20.092 26.451 -55.201 1.00 88.50 198 TYR A CA 1
ATOM 1531 C C . TYR A 1 198 ? 19.962 27.866 -54.634 1.00 88.50 198 TYR A C 1
ATOM 1533 O O . TYR A 1 198 ? 19.313 28.720 -55.234 1.00 88.50 198 TYR A O 1
ATOM 1541 N N . ARG A 1 199 ? 20.623 28.145 -53.504 1.00 86.81 199 ARG A N 1
ATOM 1542 C CA . ARG A 1 199 ? 20.678 29.489 -52.928 1.00 86.81 199 ARG A CA 1
ATOM 1543 C C . ARG A 1 199 ? 21.367 30.480 -53.863 1.00 86.81 199 ARG A C 1
ATOM 1545 O O . ARG A 1 199 ? 20.835 31.570 -54.048 1.00 86.81 199 ARG A O 1
ATOM 1552 N N . ASP A 1 200 ? 22.501 30.102 -54.437 1.00 87.88 200 ASP A N 1
ATOM 1553 C CA . ASP A 1 200 ? 23.261 30.943 -55.366 1.00 87.88 200 ASP A CA 1
ATOM 1554 C C . ASP A 1 200 ? 22.420 31.282 -56.612 1.00 87.88 200 ASP A C 1
ATOM 1556 O O . ASP A 1 200 ? 22.258 32.444 -56.980 1.00 87.88 200 ASP A O 1
ATOM 1560 N N . ALA A 1 201 ? 21.741 30.282 -57.186 1.00 87.31 201 ALA A N 1
ATOM 1561 C CA . ALA A 1 201 ? 20.816 30.471 -58.305 1.00 87.31 201 ALA A CA 1
ATOM 1562 C C . ALA A 1 201 ? 19.636 31.399 -57.960 1.00 87.31 201 ALA A C 1
ATOM 1564 O O . ALA A 1 201 ? 19.239 32.229 -58.780 1.00 87.31 201 ALA A O 1
ATOM 1565 N N . VAL A 1 202 ? 19.085 31.284 -56.745 1.00 85.69 202 VAL A N 1
ATOM 1566 C CA . VAL A 1 202 ? 18.035 32.184 -56.244 1.00 85.69 202 VAL A CA 1
ATOM 1567 C C . VAL A 1 202 ? 18.551 33.618 -56.118 1.00 85.69 202 VAL A C 1
ATOM 1569 O O . VAL A 1 202 ? 17.840 34.547 -56.490 1.00 85.69 202 VAL A O 1
ATOM 1572 N N . GLU A 1 203 ? 19.772 33.815 -55.622 1.00 84.75 203 GLU A N 1
ATOM 1573 C CA . GLU A 1 203 ? 20.382 35.140 -55.483 1.00 84.75 203 GLU A CA 1
ATOM 1574 C C . GLU A 1 203 ? 20.627 35.799 -56.848 1.00 84.75 203 GLU A C 1
ATOM 1576 O O . GLU A 1 203 ? 20.222 36.942 -57.060 1.00 84.75 203 GLU A O 1
ATOM 1581 N N . HIS A 1 204 ? 21.169 35.060 -57.820 1.00 84.06 204 HIS A N 1
ATOM 1582 C CA . HIS A 1 204 ? 21.303 35.554 -59.193 1.00 84.06 204 HIS A CA 1
ATOM 1583 C C . HIS A 1 204 ? 19.951 35.880 -59.839 1.00 84.06 204 HIS A C 1
ATOM 1585 O O . HIS A 1 204 ? 19.822 36.908 -60.508 1.00 84.06 204 HIS A O 1
ATOM 1591 N N . GLY A 1 205 ? 18.942 35.029 -59.632 1.00 83.25 205 GLY A N 1
ATOM 1592 C CA . GLY A 1 205 ? 17.584 35.260 -60.122 1.00 83.25 205 GLY A CA 1
ATOM 1593 C C . GLY A 1 205 ? 16.954 36.524 -59.532 1.00 83.25 205 GLY A C 1
ATOM 1594 O O . GLY A 1 205 ? 16.367 37.313 -60.271 1.00 83.25 205 GLY A O 1
ATOM 1595 N N . LEU A 1 206 ? 17.152 36.764 -58.231 1.00 82.31 206 LEU A N 1
ATOM 1596 C CA . LEU A 1 206 ? 16.713 37.983 -57.550 1.00 82.31 206 LEU A CA 1
ATOM 1597 C C . LEU A 1 206 ? 17.399 39.229 -58.117 1.00 82.31 206 LEU A C 1
ATOM 1599 O O . LEU A 1 206 ? 16.713 40.177 -58.483 1.00 82.31 206 LEU A O 1
ATOM 1603 N N . VAL A 1 207 ? 18.726 39.223 -58.269 1.00 83.38 207 VAL A N 1
ATOM 1604 C CA . VAL A 1 207 ? 19.468 40.369 -58.835 1.00 83.38 207 VAL A CA 1
ATOM 1605 C C . VAL A 1 207 ? 19.005 40.686 -60.264 1.00 83.38 207 VAL A C 1
ATOM 1607 O O . VAL A 1 207 ? 18.850 41.852 -60.634 1.00 83.38 207 VAL A O 1
ATOM 1610 N N . GLN A 1 208 ? 18.729 39.662 -61.078 1.00 83.06 208 GLN A N 1
ATOM 1611 C CA . GLN A 1 208 ? 18.189 39.848 -62.430 1.00 83.06 208 GLN A CA 1
ATOM 1612 C C . GLN A 1 208 ? 16.752 40.386 -62.421 1.00 83.06 208 GLN A C 1
ATOM 1614 O O . GLN A 1 208 ? 16.416 41.255 -63.229 1.00 83.06 208 GLN A O 1
ATOM 1619 N N . ALA A 1 209 ? 15.902 39.897 -61.513 1.00 82.75 209 ALA A N 1
ATOM 1620 C CA . ALA A 1 209 ? 14.540 40.393 -61.340 1.00 82.75 209 ALA A CA 1
ATOM 1621 C C . ALA A 1 209 ? 14.520 41.851 -60.847 1.00 82.75 209 ALA A C 1
ATOM 1623 O O . ALA A 1 209 ? 13.669 42.626 -61.290 1.00 82.75 209 ALA A O 1
ATOM 1624 N N . GLU A 1 210 ? 15.486 42.245 -60.010 1.00 82.62 210 GLU A N 1
ATOM 1625 C CA . GLU A 1 210 ? 15.692 43.625 -59.558 1.00 82.62 210 GLU A CA 1
ATOM 1626 C C . GLU A 1 210 ? 16.029 44.542 -60.722 1.00 82.62 210 GLU A C 1
ATOM 1628 O O . GLU A 1 210 ? 15.341 45.536 -60.957 1.00 82.62 210 GLU A O 1
ATOM 1633 N N . ALA A 1 211 ? 17.038 44.157 -61.506 1.00 83.56 211 ALA A N 1
ATOM 1634 C CA . ALA A 1 211 ? 17.474 44.904 -62.678 1.00 83.56 211 ALA A CA 1
ATOM 1635 C C . ALA A 1 211 ? 16.361 45.037 -63.734 1.00 83.56 211 ALA A C 1
ATOM 1637 O O . ALA A 1 211 ? 16.304 46.032 -64.455 1.00 83.56 211 ALA A O 1
ATOM 1638 N N . ALA A 1 212 ? 15.458 44.054 -63.812 1.00 82.75 212 ALA A N 1
ATOM 1639 C CA . ALA A 1 212 ? 14.306 44.057 -64.709 1.00 82.75 212 ALA A CA 1
ATOM 1640 C C . ALA A 1 212 ? 13.041 44.716 -64.118 1.00 82.75 212 ALA A C 1
ATOM 1642 O O . ALA A 1 212 ? 12.017 44.749 -64.800 1.00 82.75 212 ALA A O 1
ATOM 1643 N N . GLY A 1 213 ? 13.071 45.203 -62.869 1.00 80.19 213 GLY A N 1
ATOM 1644 C CA . GLY A 1 213 ? 11.918 45.812 -62.194 1.00 80.19 213 GLY A CA 1
ATOM 1645 C C . GLY A 1 213 ? 10.762 44.848 -61.883 1.00 80.19 213 GLY A C 1
ATOM 1646 O O . GLY A 1 213 ? 9.643 45.300 -61.653 1.00 80.19 213 GLY A O 1
ATOM 1647 N N . ARG A 1 214 ? 11.007 43.530 -61.878 1.00 80.44 214 ARG A N 1
ATOM 1648 C CA . ARG A 1 214 ? 9.996 42.462 -61.716 1.00 80.44 214 ARG A CA 1
ATOM 1649 C C . ARG A 1 214 ? 10.145 41.671 -60.412 1.00 80.44 214 ARG A C 1
ATOM 1651 O O . ARG A 1 214 ? 9.733 40.521 -60.331 1.00 80.44 214 ARG A O 1
ATOM 1658 N N . MET A 1 215 ? 10.702 42.283 -59.365 1.00 71.62 215 MET A N 1
ATOM 1659 C CA . MET A 1 215 ? 10.908 41.622 -58.063 1.00 71.62 215 MET A CA 1
ATOM 1660 C C . MET A 1 215 ? 9.636 41.009 -57.470 1.00 71.62 215 MET A C 1
ATOM 1662 O O . MET A 1 215 ? 9.693 39.943 -56.871 1.00 71.62 215 MET A O 1
ATOM 1666 N N . ALA A 1 216 ? 8.485 41.660 -57.657 1.00 69.38 216 ALA A N 1
ATOM 1667 C CA . ALA A 1 216 ? 7.206 41.174 -57.141 1.00 69.38 216 ALA A CA 1
ATOM 1668 C C . ALA A 1 216 ? 6.700 39.895 -57.839 1.00 69.38 216 ALA A C 1
ATOM 1670 O O . ALA A 1 216 ? 5.814 39.229 -57.309 1.00 69.38 216 ALA A O 1
ATOM 1671 N N . GLU A 1 217 ? 7.244 39.562 -59.014 1.00 72.50 217 GLU A N 1
ATOM 1672 C CA . GLU A 1 217 ? 6.868 38.386 -59.807 1.00 72.50 217 GLU A CA 1
ATOM 1673 C C . GLU A 1 217 ? 7.827 37.205 -59.598 1.00 72.50 217 GLU A C 1
ATOM 1675 O O . GLU A 1 217 ? 7.510 36.091 -59.999 1.00 72.50 217 GLU A O 1
ATOM 1680 N N . PHE A 1 218 ? 8.984 37.416 -58.960 1.00 78.81 218 PHE A N 1
ATOM 1681 C CA . PHE A 1 218 ? 9.983 36.367 -58.771 1.00 78.81 218 PHE A CA 1
ATOM 1682 C C . PHE A 1 218 ? 9.529 35.322 -57.742 1.00 78.81 218 PHE A C 1
ATOM 1684 O O . PHE A 1 218 ? 9.170 35.646 -56.608 1.00 78.81 218 PHE A O 1
ATOM 1691 N N . SER A 1 219 ? 9.623 34.043 -58.110 1.00 78.25 219 SER A N 1
ATOM 1692 C CA . SER A 1 219 ? 9.462 32.926 -57.182 1.00 78.25 219 SER A CA 1
ATOM 1693 C C . SER A 1 219 ? 10.610 31.936 -57.326 1.00 78.25 219 SER A C 1
ATOM 1695 O O . SER A 1 219 ? 10.890 31.450 -58.419 1.00 78.25 219 SER A O 1
ATOM 1697 N N . MET A 1 220 ? 11.227 31.549 -56.205 1.00 75.69 220 MET A N 1
ATOM 1698 C CA . MET A 1 220 ? 12.263 30.506 -56.196 1.00 75.69 220 MET A CA 1
ATOM 1699 C C . MET A 1 220 ? 11.800 29.174 -56.817 1.00 75.69 220 MET A C 1
ATOM 1701 O O . MET A 1 220 ? 12.617 28.430 -57.355 1.00 75.69 220 MET A O 1
ATOM 1705 N N . PHE A 1 221 ? 10.494 28.876 -56.797 1.00 79.44 221 PHE A N 1
ATOM 1706 C CA . PHE A 1 221 ? 9.939 27.655 -57.392 1.00 79.44 221 PHE A CA 1
ATOM 1707 C C . PHE A 1 221 ? 9.997 27.626 -58.923 1.00 79.44 221 PHE A C 1
ATOM 1709 O O . PHE A 1 221 ? 9.857 26.553 -59.510 1.00 79.44 221 PHE A O 1
ATOM 1716 N N . GLU A 1 222 ? 10.224 28.770 -59.569 1.00 80.38 222 GLU A N 1
ATOM 1717 C CA . GLU A 1 222 ? 10.438 28.836 -61.016 1.00 80.38 222 GLU A CA 1
ATOM 1718 C C . GLU A 1 222 ? 11.796 28.263 -61.421 1.00 80.38 222 GLU A C 1
ATOM 1720 O O . GLU A 1 222 ? 11.959 27.865 -62.571 1.00 80.38 222 GLU A O 1
ATOM 1725 N N . ILE A 1 223 ? 12.750 28.176 -60.486 1.00 83.12 223 ILE A N 1
ATOM 1726 C CA . ILE A 1 223 ? 14.068 27.587 -60.714 1.00 83.12 223 ILE A CA 1
ATOM 1727 C C . ILE A 1 223 ? 13.937 26.058 -60.658 1.00 83.12 223 ILE A C 1
ATOM 1729 O O . ILE A 1 223 ? 13.743 25.495 -59.572 1.00 83.12 223 ILE A O 1
ATOM 1733 N N . PRO A 1 224 ? 14.067 25.341 -61.792 1.00 84.88 224 PRO A N 1
ATOM 1734 C CA . PRO A 1 224 ? 13.929 23.894 -61.798 1.00 84.88 224 PRO A CA 1
ATOM 1735 C C . PRO A 1 224 ? 15.095 23.242 -61.038 1.00 84.88 224 PRO A C 1
ATOM 1737 O O . PRO A 1 224 ? 16.255 23.530 -61.334 1.00 84.88 224 PRO A O 1
ATOM 1740 N N . PRO A 1 225 ? 14.854 22.274 -60.136 1.00 84.31 225 PRO A N 1
ATOM 1741 C CA . PRO A 1 225 ? 15.936 21.567 -59.446 1.00 84.31 225 PRO A CA 1
ATOM 1742 C C . PRO A 1 225 ? 16.960 20.938 -60.405 1.00 84.31 225 PRO A C 1
ATOM 1744 O O . PRO A 1 225 ? 18.154 20.912 -60.119 1.00 84.31 225 PRO A O 1
ATOM 1747 N N . GLY A 1 226 ? 16.508 20.475 -61.577 1.00 86.00 226 GLY A N 1
ATOM 1748 C CA . GLY A 1 226 ? 17.375 19.894 -62.602 1.00 86.00 226 GLY A CA 1
ATOM 1749 C C . GLY A 1 226 ? 18.381 20.878 -63.209 1.00 86.00 226 GLY A C 1
ATOM 1750 O O . GLY A 1 226 ? 19.488 20.460 -63.541 1.00 86.00 226 GLY A O 1
ATOM 1751 N N . SER A 1 227 ? 18.049 22.173 -63.321 1.00 85.44 227 SER A N 1
ATOM 1752 C CA . SER A 1 227 ? 18.998 23.173 -63.833 1.00 85.44 227 SER A CA 1
ATOM 1753 C C . SER A 1 227 ? 20.075 23.501 -62.806 1.00 85.44 227 SER A C 1
ATOM 1755 O O . SER A 1 227 ? 21.228 23.679 -63.181 1.00 85.44 227 SER A O 1
ATOM 1757 N N . VAL A 1 228 ? 19.722 23.508 -61.517 1.00 87.31 228 VAL A N 1
ATOM 1758 C CA . VAL A 1 228 ? 20.684 23.671 -60.416 1.00 87.31 228 VAL A CA 1
ATOM 1759 C C . VAL A 1 228 ? 21.650 22.491 -60.387 1.00 87.31 228 VAL A C 1
ATOM 1761 O O . VAL A 1 228 ? 22.857 22.692 -60.399 1.00 87.31 228 VAL A O 1
ATOM 1764 N N . ILE A 1 229 ? 21.136 21.258 -60.463 1.00 88.06 229 ILE A N 1
ATOM 1765 C CA . ILE A 1 229 ? 21.977 20.052 -60.525 1.00 88.06 229 ILE A CA 1
ATOM 1766 C C . ILE A 1 229 ? 22.882 20.069 -61.763 1.00 88.06 229 ILE A C 1
ATOM 1768 O O . ILE A 1 229 ? 24.051 19.710 -61.665 1.00 88.06 229 ILE A O 1
ATOM 1772 N N . GLY A 1 230 ? 22.369 20.496 -62.920 1.00 85.81 230 GLY A N 1
ATOM 1773 C CA . GLY A 1 230 ? 23.174 20.648 -64.133 1.00 85.81 230 GLY A CA 1
ATOM 1774 C C . GLY A 1 230 ? 24.287 21.689 -63.980 1.00 85.81 230 GLY A C 1
ATOM 1775 O O . GLY A 1 230 ? 25.411 21.432 -64.400 1.00 85.81 230 GLY A O 1
ATOM 1776 N N . GLY A 1 231 ? 23.992 22.824 -63.337 1.00 82.94 231 GLY A N 1
ATOM 1777 C CA . GLY A 1 231 ? 24.944 23.910 -63.078 1.00 82.94 231 GLY A CA 1
ATOM 1778 C C . GLY A 1 231 ? 26.029 23.572 -62.053 1.00 82.94 231 GLY A C 1
ATOM 1779 O O . GLY A 1 231 ? 27.129 24.110 -62.136 1.00 82.94 231 GLY A O 1
ATOM 1780 N N . MET A 1 232 ? 25.773 22.618 -61.148 1.00 86.75 232 MET A N 1
ATOM 1781 C CA . MET A 1 232 ? 26.779 22.106 -60.205 1.00 86.75 232 MET A CA 1
ATOM 1782 C C . MET A 1 232 ? 27.972 21.430 -60.903 1.00 86.75 232 MET A C 1
ATOM 1784 O O . MET A 1 232 ? 29.012 21.229 -60.276 1.00 86.75 232 MET A O 1
ATOM 1788 N N . PHE A 1 233 ? 27.847 21.041 -62.178 1.00 87.00 233 PHE A N 1
ATOM 1789 C CA . PHE A 1 233 ? 28.896 20.346 -62.921 1.00 87.00 233 PHE A CA 1
ATOM 1790 C C . PHE A 1 233 ? 29.353 21.160 -64.143 1.00 87.00 233 PHE A C 1
ATOM 1792 O O . PHE A 1 233 ? 28.527 21.718 -64.858 1.00 87.00 233 PHE A O 1
ATOM 1799 N N . PRO A 1 234 ? 30.671 21.217 -64.429 1.00 82.25 234 PRO A N 1
ATOM 1800 C CA . PRO A 1 234 ? 31.742 20.402 -63.846 1.00 82.25 234 PRO A CA 1
ATOM 1801 C C . PRO A 1 234 ? 32.331 20.934 -62.525 1.00 82.25 234 PRO A C 1
ATOM 1803 O O . PRO A 1 234 ? 33.094 20.209 -61.890 1.00 82.25 234 PRO A O 1
ATOM 1806 N N . ASN A 1 235 ? 32.013 22.165 -62.106 1.00 86.06 235 ASN A N 1
ATOM 1807 C CA . ASN A 1 235 ? 32.625 22.793 -60.931 1.00 86.06 235 ASN A CA 1
ATOM 1808 C C . ASN A 1 235 ? 31.660 22.908 -59.737 1.00 86.06 235 ASN A C 1
ATOM 1810 O O . ASN A 1 235 ? 31.029 23.941 -59.532 1.00 86.06 235 ASN A O 1
ATOM 1814 N N . ILE A 1 236 ? 31.633 21.880 -58.887 1.00 85.62 236 ILE A N 1
ATOM 1815 C CA . ILE A 1 236 ? 30.763 21.830 -57.698 1.00 85.62 236 ILE A CA 1
ATOM 1816 C C . ILE A 1 236 ? 31.125 22.867 -56.620 1.00 85.62 236 ILE A C 1
ATOM 1818 O O . ILE A 1 236 ? 30.312 23.165 -55.749 1.00 85.62 236 ILE A O 1
ATOM 1822 N N . PHE A 1 237 ? 32.330 23.436 -56.674 1.00 85.88 237 PHE A N 1
ATOM 1823 C CA . PHE A 1 237 ? 32.783 24.485 -55.756 1.00 85.88 237 PHE A CA 1
ATOM 1824 C C . PHE A 1 237 ? 32.618 25.898 -56.331 1.00 85.88 237 PHE A C 1
ATOM 1826 O O . PHE A 1 237 ? 33.001 26.861 -55.671 1.00 85.88 237 PHE A O 1
ATOM 1833 N N . GLY A 1 238 ? 32.079 26.036 -57.548 1.00 83.44 238 GLY A N 1
ATOM 1834 C CA . GLY A 1 238 ? 31.802 27.329 -58.173 1.00 83.44 238 GLY A CA 1
ATOM 1835 C C . GLY A 1 238 ? 30.561 27.982 -57.577 1.00 83.44 238 GLY A C 1
ATOM 1836 O O . GLY A 1 238 ? 29.513 27.939 -58.204 1.00 83.44 238 GLY A O 1
ATOM 1837 N N . LEU A 1 239 ? 30.683 28.509 -56.358 1.00 84.50 239 LEU A N 1
ATOM 1838 C CA . LEU A 1 239 ? 29.673 29.344 -55.705 1.00 84.50 239 LEU A CA 1
ATOM 1839 C C . LEU A 1 239 ? 30.129 30.803 -55.782 1.00 84.50 239 LEU A C 1
ATOM 1841 O O . LEU A 1 239 ? 31.231 31.115 -55.318 1.00 84.50 239 LEU A O 1
ATOM 1845 N N . ASP A 1 240 ? 29.290 31.679 -56.324 1.00 81.44 240 ASP A N 1
ATOM 1846 C CA . ASP A 1 240 ? 29.608 33.103 -56.476 1.00 81.44 240 ASP A CA 1
ATOM 1847 C C . ASP A 1 240 ? 29.247 33.900 -55.206 1.00 81.44 240 ASP A C 1
ATOM 1849 O O . ASP A 1 240 ? 29.918 34.877 -54.855 1.00 81.44 240 ASP A O 1
ATOM 1853 N N . SER A 1 241 ? 28.238 33.448 -54.453 1.00 83.06 241 SER A N 1
ATOM 1854 C CA . SER A 1 241 ? 27.811 34.063 -53.195 1.00 83.06 241 SER A CA 1
ATOM 1855 C C . SER A 1 241 ? 28.575 33.554 -51.965 1.00 83.06 241 SER A C 1
ATOM 1857 O O . SER A 1 241 ? 28.553 32.371 -51.606 1.00 83.06 241 SER A O 1
ATOM 1859 N N . PHE A 1 242 ? 29.159 34.489 -51.201 1.00 81.31 242 PHE A N 1
ATOM 1860 C CA . PHE A 1 242 ? 29.730 34.200 -49.876 1.00 81.31 242 PHE A CA 1
ATOM 1861 C C . PHE A 1 242 ? 28.677 33.648 -48.899 1.00 81.31 242 PHE A C 1
ATOM 1863 O O . PHE A 1 242 ? 28.992 32.857 -48.007 1.00 81.31 242 PHE A O 1
ATOM 1870 N N . VAL A 1 243 ? 27.410 34.031 -49.080 1.00 82.75 243 VAL A N 1
ATOM 1871 C CA . VAL A 1 243 ? 26.290 33.545 -48.270 1.00 82.75 243 VAL A CA 1
ATOM 1872 C C . VAL A 1 243 ? 25.997 32.076 -48.581 1.00 82.75 243 VAL A C 1
ATOM 1874 O O . VAL A 1 243 ? 25.804 31.290 -47.652 1.00 82.75 243 VAL A O 1
ATOM 1877 N N . ALA A 1 244 ? 26.024 31.678 -49.858 1.00 86.44 244 ALA A N 1
ATOM 1878 C CA . ALA A 1 244 ? 25.876 30.278 -50.258 1.00 86.44 244 ALA A CA 1
ATOM 1879 C C . ALA A 1 244 ? 27.003 29.399 -49.683 1.00 86.44 244 ALA A C 1
ATOM 1881 O O . ALA A 1 244 ? 26.742 28.308 -49.170 1.00 86.44 244 ALA A O 1
ATOM 1882 N N . LEU A 1 245 ? 28.242 29.907 -49.669 1.00 88.06 245 LEU A N 1
ATOM 1883 C CA . LEU A 1 245 ? 29.380 29.230 -49.039 1.00 88.06 245 LEU A CA 1
ATOM 1884 C C . LEU A 1 245 ? 29.208 29.080 -47.515 1.00 88.06 245 LEU A C 1
ATOM 1886 O O . LEU A 1 245 ? 29.483 28.014 -46.961 1.00 88.06 245 LEU A O 1
ATOM 1890 N N . ALA A 1 246 ? 28.734 30.123 -46.827 1.00 85.62 246 ALA A N 1
ATOM 1891 C CA . ALA A 1 246 ? 28.484 30.071 -45.386 1.00 85.62 246 ALA A CA 1
ATOM 1892 C C . ALA A 1 246 ? 27.391 29.047 -45.025 1.00 85.62 246 ALA A C 1
ATOM 1894 O O . ALA A 1 246 ? 27.544 28.303 -44.053 1.00 85.62 246 ALA A O 1
ATOM 1895 N N . LEU A 1 247 ? 26.324 28.962 -45.830 1.00 84.88 247 LEU A N 1
ATOM 1896 C CA . LEU A 1 247 ? 25.263 27.965 -45.661 1.00 84.88 247 LEU A CA 1
ATOM 1897 C C . LEU A 1 247 ? 25.753 26.538 -45.898 1.00 84.88 247 LEU A C 1
ATOM 1899 O O . LEU A 1 247 ? 25.389 25.644 -45.137 1.00 84.88 247 LEU A O 1
ATOM 1903 N N . LEU A 1 248 ? 26.619 26.330 -46.893 1.00 90.69 248 LEU A N 1
ATOM 1904 C CA . LEU A 1 248 ? 27.248 25.033 -47.135 1.00 90.69 248 LEU A CA 1
ATOM 1905 C C . LEU A 1 248 ? 28.036 24.560 -45.906 1.00 90.69 248 LEU A C 1
ATOM 1907 O O . LEU A 1 248 ? 27.869 23.427 -45.458 1.00 90.69 248 LEU A O 1
ATOM 1911 N N . ILE A 1 249 ? 28.877 25.429 -45.335 1.00 91.12 249 ILE A N 1
ATOM 1912 C CA . ILE A 1 249 ? 29.687 25.098 -44.152 1.00 91.12 249 ILE A CA 1
ATOM 1913 C C . ILE A 1 249 ? 28.790 24.826 -42.940 1.00 91.12 249 ILE A C 1
ATOM 1915 O O . ILE A 1 249 ? 29.014 23.849 -42.218 1.00 91.12 249 ILE A O 1
ATOM 1919 N N . LEU A 1 250 ? 27.772 25.663 -42.717 1.00 89.88 250 LEU A N 1
ATOM 1920 C CA . LEU A 1 250 ? 26.822 25.488 -41.620 1.00 89.88 250 LEU A CA 1
ATOM 1921 C C . LEU A 1 250 ? 26.083 24.151 -41.744 1.00 89.88 250 LEU A C 1
ATOM 1923 O O . LEU A 1 250 ? 26.087 23.369 -40.793 1.00 89.88 250 LEU A O 1
ATOM 1927 N N . GLY A 1 251 ? 25.520 23.855 -42.916 1.00 90.44 251 GLY A N 1
ATOM 1928 C CA . GLY A 1 251 ? 24.761 22.632 -43.160 1.00 90.44 251 GLY A CA 1
ATOM 1929 C C . GLY A 1 251 ? 25.614 21.362 -43.082 1.00 90.44 251 GLY A C 1
ATOM 1930 O O . GLY A 1 251 ? 25.198 20.374 -42.472 1.00 90.44 251 GLY A O 1
ATOM 1931 N N . LEU A 1 252 ? 26.861 21.397 -43.571 1.00 93.50 252 LEU A N 1
ATOM 1932 C CA . LEU A 1 252 ? 27.819 20.299 -43.386 1.00 93.50 252 LEU A CA 1
ATOM 1933 C C . LEU A 1 252 ? 28.220 20.115 -41.914 1.00 93.50 252 LEU A C 1
ATOM 1935 O O . LEU A 1 252 ? 28.412 18.984 -41.467 1.00 93.50 252 LEU A O 1
ATOM 1939 N N . THR A 1 253 ? 28.322 21.202 -41.144 1.00 91.94 253 THR A N 1
ATOM 1940 C CA . THR A 1 253 ? 28.616 21.139 -39.702 1.00 91.94 253 THR A CA 1
ATOM 1941 C C . THR A 1 253 ? 27.458 20.500 -38.940 1.00 91.94 253 THR A C 1
ATOM 1943 O O . THR A 1 253 ? 27.678 19.592 -38.137 1.00 91.94 253 THR A O 1
ATOM 1946 N N . VAL A 1 254 ? 26.221 20.918 -39.225 1.00 91.38 254 VAL A N 1
ATOM 1947 C CA . VAL A 1 254 ? 25.006 20.310 -38.661 1.00 91.38 254 VAL A CA 1
ATOM 1948 C C . VAL A 1 254 ? 24.925 18.830 -39.011 1.00 91.38 254 VAL A C 1
ATOM 1950 O O . VAL A 1 254 ? 24.709 17.996 -38.129 1.00 91.38 254 VAL A O 1
ATOM 1953 N N . PHE A 1 255 ? 25.180 18.494 -40.274 1.00 93.44 255 PHE A N 1
ATOM 1954 C CA . PHE A 1 255 ? 25.230 17.117 -40.739 1.00 93.44 255 PHE A CA 1
ATOM 1955 C C . PHE A 1 255 ? 26.267 16.292 -39.965 1.00 93.44 255 PHE A C 1
ATOM 1957 O O . PHE A 1 255 ? 25.948 15.219 -39.455 1.00 93.44 255 PHE A O 1
ATOM 1964 N N . ALA A 1 256 ? 27.490 16.804 -39.797 1.00 92.94 256 ALA A N 1
ATOM 1965 C CA . ALA A 1 256 ? 28.548 16.126 -39.050 1.00 92.94 256 ALA A CA 1
ATOM 1966 C C . ALA A 1 256 ? 28.180 15.905 -37.570 1.00 92.94 256 ALA A C 1
ATOM 1968 O O . ALA A 1 256 ? 28.422 14.821 -37.031 1.00 92.94 256 ALA A O 1
ATOM 1969 N N . VAL A 1 257 ? 27.547 16.892 -36.924 1.00 91.38 257 VAL A N 1
ATOM 1970 C CA . VAL A 1 257 ? 27.016 16.750 -35.557 1.00 91.38 257 VAL A CA 1
ATOM 1971 C C . VAL A 1 257 ? 25.934 15.670 -35.508 1.00 91.38 257 VAL A C 1
ATOM 1973 O O . VAL A 1 257 ? 25.963 14.827 -34.613 1.00 91.38 257 VAL A O 1
ATOM 1976 N N . ALA A 1 258 ? 25.026 15.633 -36.488 1.00 90.94 258 ALA A N 1
ATOM 1977 C CA . ALA A 1 258 ? 23.980 14.617 -36.572 1.00 90.94 258 ALA A CA 1
ATOM 1978 C C . ALA A 1 258 ? 24.539 13.196 -36.756 1.00 90.94 258 ALA A C 1
ATOM 1980 O O . ALA A 1 258 ? 24.071 12.259 -36.104 1.00 90.94 258 ALA A O 1
ATOM 1981 N N . VAL A 1 259 ? 25.585 13.040 -37.574 1.00 92.56 259 VAL A N 1
ATOM 1982 C CA . VAL A 1 259 ? 26.327 11.776 -37.723 1.00 92.56 259 VAL A CA 1
ATOM 1983 C C . VAL A 1 259 ? 26.958 11.347 -36.399 1.00 92.56 259 VAL A C 1
ATOM 1985 O O . VAL A 1 259 ? 26.811 10.193 -35.989 1.00 92.56 259 VAL A O 1
ATOM 1988 N N . TYR A 1 260 ? 27.641 12.265 -35.711 1.00 90.12 260 TYR A N 1
ATOM 1989 C CA . TYR A 1 260 ? 28.311 11.977 -34.444 1.00 90.12 260 TYR A CA 1
ATOM 1990 C C . TYR A 1 260 ? 27.324 11.583 -33.335 1.00 90.12 260 TYR A C 1
ATOM 1992 O O . TYR A 1 260 ? 27.496 10.550 -32.683 1.00 90.12 260 TYR A O 1
ATOM 2000 N N . GLU A 1 261 ? 26.262 12.368 -33.148 1.00 87.19 261 GLU A N 1
ATOM 2001 C CA . GLU A 1 261 ? 25.225 12.097 -32.148 1.00 87.19 261 GLU A CA 1
ATOM 2002 C C . GLU A 1 261 ? 24.482 10.783 -32.454 1.00 87.19 261 GLU A C 1
ATOM 2004 O O . GLU A 1 261 ? 24.238 9.981 -31.545 1.00 87.19 261 GLU A O 1
ATOM 2009 N N . GLY A 1 262 ? 24.215 10.496 -33.736 1.00 85.69 262 GLY A N 1
ATOM 2010 C CA . GLY A 1 262 ? 23.635 9.228 -34.183 1.00 85.69 262 GLY A CA 1
ATOM 2011 C C . GLY A 1 262 ? 24.513 8.006 -33.885 1.00 85.69 262 GLY A C 1
ATOM 2012 O O . GLY A 1 262 ? 23.996 6.948 -33.517 1.00 85.69 262 GLY A O 1
ATOM 2013 N N . TYR A 1 263 ? 25.836 8.149 -34.006 1.00 86.19 263 TYR A N 1
ATOM 2014 C CA . TYR A 1 263 ? 26.800 7.077 -33.752 1.00 86.19 263 TYR A CA 1
ATOM 2015 C C . TYR A 1 263 ? 27.004 6.783 -32.257 1.00 86.19 263 TYR A C 1
ATOM 2017 O O . TYR A 1 263 ? 26.997 5.618 -31.856 1.00 86.19 263 TYR A O 1
ATOM 2025 N N . ASP A 1 264 ? 27.197 7.818 -31.434 1.00 80.94 264 ASP A N 1
ATOM 2026 C CA . ASP A 1 264 ? 27.715 7.661 -30.067 1.00 80.94 264 ASP A CA 1
ATOM 2027 C C . ASP A 1 264 ? 26.645 7.782 -28.969 1.00 80.94 264 ASP A C 1
ATOM 2029 O O . ASP A 1 264 ? 26.751 7.134 -27.928 1.00 80.94 264 ASP A O 1
ATOM 2033 N N . ARG A 1 265 ? 25.599 8.599 -29.162 1.00 77.62 265 ARG A N 1
ATOM 2034 C CA . ARG A 1 265 ? 24.714 9.000 -28.051 1.00 77.62 265 ARG A CA 1
ATOM 2035 C C . ARG A 1 265 ? 23.376 8.284 -27.981 1.00 77.62 265 ARG A C 1
ATOM 2037 O O . ARG A 1 265 ? 22.813 8.166 -26.894 1.00 77.62 265 ARG A O 1
ATOM 2044 N N . ILE A 1 266 ? 22.867 7.772 -29.099 1.00 71.38 266 ILE A N 1
ATOM 2045 C CA . ILE A 1 266 ? 21.554 7.105 -29.135 1.00 71.38 266 ILE A CA 1
ATOM 2046 C C . ILE A 1 266 ? 21.615 5.712 -28.476 1.00 71.38 266 ILE A C 1
ATOM 2048 O O . ILE A 1 266 ? 20.679 5.274 -27.796 1.00 71.38 266 ILE A O 1
ATOM 2052 N N . SER A 1 267 ? 22.715 4.978 -28.665 1.00 72.88 267 SER A N 1
ATOM 2053 C CA . SER A 1 267 ? 22.968 3.689 -28.009 1.00 72.88 267 SER A CA 1
ATOM 2054 C C . SER A 1 267 ? 24.427 3.259 -28.231 1.00 72.88 267 SER A C 1
ATOM 2056 O O . SER A 1 267 ? 25.034 3.718 -29.186 1.00 72.88 267 SER A O 1
ATOM 2058 N N . ASP A 1 268 ? 24.945 2.332 -27.418 1.00 80.50 268 ASP A N 1
ATOM 2059 C CA . ASP A 1 268 ? 26.334 1.828 -27.445 1.00 80.50 268 ASP A CA 1
ATOM 2060 C C . ASP A 1 268 ? 26.943 1.626 -28.849 1.00 80.50 268 ASP A C 1
ATOM 2062 O O . ASP A 1 268 ? 26.291 1.098 -29.739 1.00 80.50 268 ASP A O 1
ATOM 2066 N N . LYS A 1 269 ? 28.227 1.935 -29.043 1.00 80.38 269 LYS A N 1
ATOM 2067 C CA . LYS A 1 269 ? 28.932 1.777 -30.337 1.00 80.38 269 LYS A CA 1
ATOM 2068 C C . LYS A 1 269 ? 28.817 0.379 -30.956 1.00 80.38 269 LYS A C 1
ATOM 2070 O O . LYS A 1 269 ? 28.918 0.236 -32.174 1.00 80.38 269 LYS A O 1
ATOM 2075 N N . TYR A 1 270 ? 28.609 -0.648 -30.132 1.00 82.12 270 TYR A N 1
ATOM 2076 C CA . TYR A 1 270 ? 28.335 -2.005 -30.574 1.00 82.12 270 TYR A CA 1
ATOM 2077 C C . TYR A 1 270 ? 26.828 -2.204 -30.830 1.00 82.12 270 TYR A C 1
ATOM 2079 O O . TYR A 1 270 ? 25.998 -2.002 -29.928 1.00 82.12 270 TYR A O 1
ATOM 2087 N N . PRO A 1 271 ? 26.419 -2.596 -32.052 1.00 81.12 271 PRO A N 1
ATOM 2088 C CA . PRO A 1 271 ? 25.026 -2.920 -32.355 1.00 81.12 271 PRO A CA 1
ATOM 2089 C C . PRO A 1 271 ? 24.445 -3.961 -31.390 1.00 81.12 271 PRO A C 1
ATOM 2091 O O . PRO A 1 271 ? 25.083 -4.953 -31.063 1.00 81.12 271 PRO A O 1
ATOM 2094 N N . GLY A 1 272 ? 23.225 -3.727 -30.904 1.00 79.69 272 GLY A N 1
ATOM 2095 C CA . GLY A 1 272 ? 22.497 -4.677 -30.054 1.00 79.69 272 GLY A CA 1
AT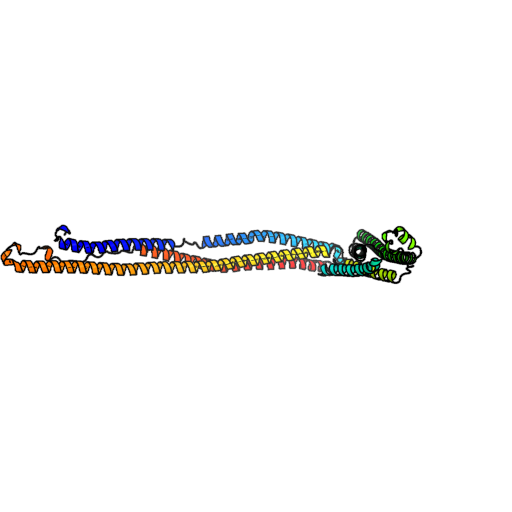OM 2096 C C . GLY A 1 272 ? 22.843 -4.654 -28.559 1.00 79.69 272 GLY A C 1
ATOM 2097 O O . GLY A 1 272 ? 21.939 -4.886 -27.755 1.00 79.69 272 GLY A O 1
ATOM 2098 N N . TYR A 1 273 ? 24.068 -4.286 -28.153 1.00 82.50 273 TYR A N 1
ATOM 2099 C CA . TYR A 1 273 ? 24.486 -4.374 -26.740 1.00 82.50 273 TYR A CA 1
ATOM 2100 C C . TYR A 1 273 ? 23.628 -3.499 -25.816 1.00 82.50 273 TYR A C 1
ATOM 2102 O O . TYR A 1 273 ? 23.107 -3.964 -24.801 1.00 82.50 273 TYR A O 1
ATOM 2110 N N . GLY A 1 274 ? 23.385 -2.247 -26.217 1.00 80.75 274 GLY A N 1
ATOM 2111 C CA . GLY A 1 274 ? 22.560 -1.332 -25.432 1.00 80.75 274 GLY A CA 1
ATOM 2112 C C . GLY A 1 274 ? 21.091 -1.759 -25.308 1.00 80.75 274 GLY A C 1
ATOM 2113 O O . GLY A 1 274 ? 20.440 -1.427 -24.321 1.00 80.75 274 GLY A O 1
ATOM 2114 N N . ARG A 1 275 ? 20.550 -2.519 -26.272 1.00 83.31 275 ARG A N 1
ATOM 2115 C CA . ARG A 1 275 ? 19.171 -3.033 -26.202 1.00 83.31 275 ARG A CA 1
ATOM 2116 C C . ARG A 1 275 ? 19.047 -4.111 -25.131 1.00 83.31 275 ARG A C 1
ATOM 2118 O O . ARG A 1 275 ? 18.163 -4.016 -24.286 1.00 83.31 275 ARG A O 1
ATOM 2125 N N . VAL A 1 276 ? 19.937 -5.103 -25.169 1.00 85.31 276 VAL A N 1
ATOM 2126 C CA . VAL A 1 276 ? 19.905 -6.238 -24.238 1.00 85.31 276 VAL A CA 1
ATOM 2127 C C . VAL A 1 276 ? 20.193 -5.773 -22.809 1.00 85.31 276 VAL A C 1
ATOM 2129 O O . VAL A 1 276 ? 19.505 -6.178 -21.879 1.00 85.31 276 VAL A O 1
ATOM 2132 N N . TRP A 1 277 ? 21.125 -4.831 -22.640 1.00 83.56 277 TRP A N 1
ATOM 2133 C CA . TRP A 1 277 ? 21.387 -4.232 -21.332 1.00 83.56 277 TRP A CA 1
ATOM 2134 C C . TRP A 1 277 ? 20.199 -3.426 -20.791 1.00 83.56 277 TRP A C 1
ATOM 2136 O O . TRP A 1 277 ? 19.833 -3.595 -19.636 1.00 83.56 277 TRP A O 1
ATOM 2146 N N . ARG A 1 278 ? 19.539 -2.589 -21.611 1.00 83.31 278 ARG A N 1
ATOM 2147 C CA . ARG A 1 278 ? 18.337 -1.853 -21.163 1.00 83.31 278 ARG A CA 1
ATOM 2148 C C . ARG A 1 278 ? 17.192 -2.792 -20.795 1.00 83.31 278 ARG A C 1
ATOM 2150 O O . ARG A 1 278 ? 16.446 -2.494 -19.870 1.00 83.31 278 ARG A O 1
ATOM 2157 N N . LYS A 1 279 ? 17.052 -3.911 -21.511 1.00 84.62 279 LYS A N 1
ATOM 2158 C CA . LYS A 1 279 ? 16.051 -4.939 -21.208 1.00 84.62 279 LYS A CA 1
ATOM 2159 C C . LYS A 1 279 ? 16.311 -5.582 -19.844 1.00 84.62 279 LYS A C 1
ATOM 2161 O O . LYS A 1 279 ? 15.381 -5.667 -19.049 1.00 84.62 279 LYS A O 1
ATOM 2166 N N . GLU A 1 280 ? 17.556 -5.968 -19.560 1.00 85.38 280 GLU A N 1
ATOM 2167 C CA . GLU A 1 280 ? 17.951 -6.482 -18.241 1.00 85.38 280 GLU A CA 1
ATOM 2168 C C . GLU A 1 280 ? 17.731 -5.437 -17.149 1.00 85.38 280 GLU A C 1
ATOM 2170 O O . GLU A 1 280 ? 17.063 -5.732 -16.162 1.00 85.38 280 GLU A O 1
ATOM 2175 N N . ARG A 1 281 ? 18.156 -4.190 -17.380 1.00 83.81 281 ARG A N 1
ATOM 2176 C CA . ARG A 1 281 ? 18.012 -3.118 -16.396 1.00 83.81 281 ARG A CA 1
ATOM 2177 C C . ARG A 1 281 ? 16.554 -2.807 -16.068 1.00 83.81 281 ARG A C 1
ATOM 2179 O O . ARG A 1 281 ? 16.210 -2.686 -14.898 1.00 83.81 281 ARG A O 1
ATOM 2186 N N . LYS A 1 282 ? 15.692 -2.735 -17.085 1.00 85.12 282 LYS A N 1
ATOM 2187 C CA . LYS A 1 282 ? 14.250 -2.518 -16.908 1.00 85.12 282 LYS A CA 1
ATOM 2188 C C . LYS A 1 282 ? 13.593 -3.684 -16.164 1.00 85.12 282 LYS A C 1
ATOM 2190 O O . LYS A 1 282 ? 12.742 -3.454 -15.312 1.00 85.12 282 LYS A O 1
ATOM 2195 N N . ALA A 1 283 ? 13.989 -4.924 -16.463 1.00 80.00 283 ALA A N 1
ATOM 2196 C CA . ALA A 1 283 ? 13.485 -6.101 -15.756 1.00 80.00 283 ALA A CA 1
ATOM 2197 C C . ALA A 1 283 ? 13.970 -6.146 -14.295 1.00 80.00 283 ALA A C 1
ATOM 2199 O O . ALA A 1 283 ? 13.193 -6.476 -13.401 1.00 80.00 283 ALA A O 1
ATOM 2200 N N . TYR A 1 284 ? 15.222 -5.753 -14.042 1.00 80.94 284 TYR A N 1
ATOM 2201 C CA . TYR A 1 284 ? 15.769 -5.585 -12.698 1.00 80.94 284 TYR A CA 1
ATOM 2202 C C . TYR A 1 284 ? 14.991 -4.525 -11.910 1.00 80.94 284 TYR A C 1
ATOM 2204 O O . TYR A 1 284 ? 14.536 -4.802 -10.805 1.00 80.94 284 TYR A O 1
ATOM 2212 N N . GLU A 1 285 ? 14.800 -3.333 -12.482 1.00 82.44 285 GLU A N 1
ATOM 2213 C CA . GLU A 1 285 ? 14.076 -2.226 -11.845 1.00 82.44 285 GLU A CA 1
ATOM 2214 C C . GLU A 1 285 ? 12.619 -2.598 -11.555 1.00 82.44 285 GLU A C 1
ATOM 2216 O O . GLU A 1 285 ? 12.174 -2.414 -10.426 1.00 82.44 285 GLU A O 1
ATOM 2221 N N . ARG A 1 286 ? 11.913 -3.230 -12.507 1.00 82.94 286 ARG A N 1
ATOM 2222 C CA . ARG A 1 286 ? 10.544 -3.727 -12.286 1.00 82.94 286 ARG A CA 1
ATOM 2223 C C . ARG A 1 286 ? 10.480 -4.734 -11.139 1.00 82.94 286 ARG A C 1
ATOM 2225 O O . ARG A 1 286 ? 9.578 -4.651 -10.313 1.00 82.94 286 ARG A O 1
ATOM 2232 N N . ARG A 1 287 ? 11.441 -5.660 -11.068 1.00 81.75 287 ARG A N 1
ATOM 2233 C CA . ARG A 1 287 ? 11.516 -6.643 -9.982 1.00 81.75 287 ARG A CA 1
ATOM 2234 C C . ARG A 1 287 ? 11.801 -5.989 -8.629 1.00 81.75 287 ARG A C 1
ATOM 2236 O O . ARG A 1 287 ? 11.264 -6.447 -7.630 1.00 81.75 287 ARG A O 1
ATOM 2243 N N . GLN A 1 288 ? 12.660 -4.971 -8.573 1.00 81.06 288 GLN A N 1
ATOM 2244 C CA . GLN A 1 288 ? 12.917 -4.251 -7.321 1.00 81.06 288 GLN A CA 1
ATOM 2245 C C . GLN A 1 288 ? 11.706 -3.432 -6.883 1.00 81.06 288 GLN A C 1
ATOM 2247 O O . GLN A 1 288 ? 11.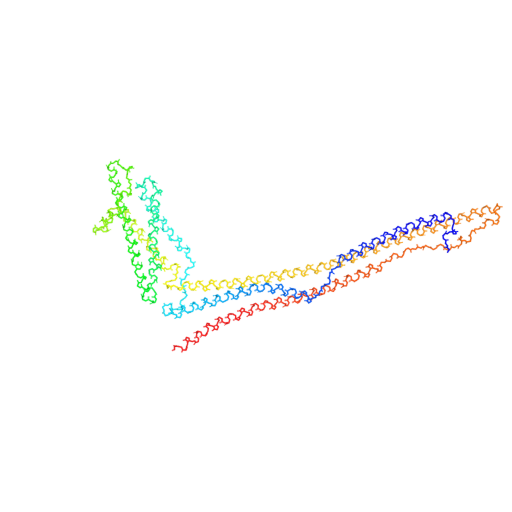380 -3.445 -5.706 1.00 81.06 288 GLN A O 1
ATOM 2252 N N . GLN A 1 289 ? 11.025 -2.779 -7.825 1.00 83.38 289 GLN A N 1
ATOM 2253 C CA . GLN A 1 289 ? 9.837 -1.985 -7.536 1.00 83.38 289 GLN A CA 1
ATOM 2254 C C . GLN A 1 289 ? 8.710 -2.851 -6.965 1.00 83.38 289 GLN A C 1
ATOM 2256 O O . GLN A 1 289 ? 8.272 -2.587 -5.860 1.00 83.38 289 GLN A O 1
ATOM 2261 N N . LEU A 1 290 ? 8.361 -3.958 -7.632 1.00 83.12 290 LEU A N 1
ATOM 2262 C CA . LEU A 1 290 ? 7.345 -4.899 -7.134 1.00 83.12 290 LEU A CA 1
ATOM 2263 C C . LEU A 1 290 ? 7.651 -5.433 -5.727 1.00 83.12 290 LEU A C 1
ATOM 2265 O O . LEU A 1 290 ? 6.750 -5.686 -4.940 1.00 83.12 290 LEU A O 1
ATOM 2269 N N . ARG A 1 291 ? 8.934 -5.618 -5.398 1.00 79.62 291 ARG A N 1
ATOM 2270 C CA . ARG A 1 291 ? 9.338 -6.047 -4.053 1.00 79.62 291 ARG A CA 1
ATOM 2271 C C . ARG A 1 291 ? 9.136 -4.961 -3.001 1.00 79.62 291 ARG A C 1
ATOM 2273 O O . ARG A 1 291 ? 8.840 -5.296 -1.858 1.00 79.62 291 ARG A O 1
ATOM 2280 N N . GLU A 1 292 ? 9.398 -3.709 -3.358 1.00 83.56 292 GLU A N 1
ATOM 2281 C CA . GLU A 1 292 ? 9.213 -2.579 -2.450 1.00 83.56 292 GLU A CA 1
ATOM 2282 C C . GLU A 1 292 ? 7.726 -2.283 -2.255 1.00 83.56 292 GLU A C 1
ATOM 2284 O O . GLU A 1 292 ? 7.310 -2.067 -1.121 1.00 83.56 292 GLU A O 1
ATOM 2289 N N . ASP A 1 293 ? 6.936 -2.386 -3.326 1.00 84.94 293 ASP A N 1
ATOM 2290 C CA . ASP A 1 293 ? 5.477 -2.261 -3.302 1.00 84.94 293 ASP A CA 1
ATOM 2291 C C . ASP A 1 293 ? 4.873 -3.304 -2.332 1.00 84.94 293 ASP A C 1
ATOM 2293 O O . ASP A 1 293 ? 4.279 -2.920 -1.327 1.00 84.94 293 ASP A O 1
ATOM 2297 N N . LEU A 1 294 ? 5.204 -4.597 -2.491 1.00 83.75 294 LEU A N 1
ATOM 2298 C CA . LEU A 1 294 ? 4.784 -5.676 -1.573 1.00 83.75 294 LEU A CA 1
ATOM 2299 C C . LEU A 1 294 ? 5.189 -5.424 -0.114 1.00 83.75 294 LEU A C 1
ATOM 2301 O O . LEU A 1 294 ? 4.463 -5.734 0.836 1.00 83.75 294 LEU A O 1
ATOM 2305 N N . ARG A 1 295 ? 6.393 -4.884 0.104 1.00 83.38 295 ARG A N 1
ATOM 2306 C CA . ARG A 1 295 ? 6.865 -4.552 1.453 1.00 83.38 295 ARG A CA 1
ATOM 2307 C C . ARG A 1 295 ? 6.043 -3.413 2.056 1.00 83.38 295 ARG A C 1
ATOM 2309 O O . ARG A 1 295 ? 5.758 -3.460 3.256 1.00 83.38 295 ARG A O 1
ATOM 2316 N N . SER A 1 296 ? 5.718 -2.406 1.251 1.00 87.06 296 SER A N 1
ATOM 2317 C CA . SER A 1 296 ? 4.903 -1.263 1.651 1.00 87.06 296 SER A CA 1
ATOM 2318 C C . SER A 1 296 ? 3.490 -1.712 2.009 1.00 87.06 296 SER A C 1
ATOM 2320 O O . SER A 1 296 ? 3.044 -1.455 3.124 1.00 87.06 296 SER A O 1
ATOM 2322 N N . ASP A 1 297 ? 2.843 -2.482 1.137 1.00 87.31 297 ASP A N 1
ATOM 2323 C CA . ASP A 1 297 ? 1.456 -2.920 1.312 1.00 87.31 297 ASP A CA 1
ATOM 2324 C C . ASP A 1 297 ? 1.290 -3.808 2.553 1.00 87.31 297 ASP A C 1
ATOM 2326 O O . ASP A 1 297 ? 0.401 -3.583 3.380 1.00 87.31 297 ASP A O 1
ATOM 2330 N N . LEU A 1 298 ? 2.212 -4.755 2.774 1.00 88.12 298 LEU A N 1
ATOM 2331 C CA . LEU A 1 298 ? 2.229 -5.546 4.009 1.00 88.12 298 LEU A CA 1
ATOM 2332 C C . LEU A 1 298 ? 2.463 -4.678 5.252 1.00 88.12 298 LEU A C 1
ATOM 2334 O O . LEU A 1 298 ? 1.861 -4.913 6.303 1.00 88.12 298 LEU A O 1
ATOM 2338 N N . SER A 1 299 ? 3.342 -3.677 5.165 1.00 89.69 299 SER A N 1
ATOM 2339 C CA . SER A 1 299 ? 3.596 -2.751 6.273 1.00 89.69 299 SER A CA 1
ATOM 2340 C C . SER A 1 299 ? 2.350 -1.931 6.625 1.00 89.69 299 SER A C 1
ATOM 2342 O O . SER A 1 299 ? 2.042 -1.757 7.811 1.00 89.69 299 SER A O 1
ATOM 2344 N N . ASP A 1 300 ? 1.613 -1.472 5.617 1.00 91.19 300 ASP A N 1
ATOM 2345 C CA . ASP A 1 300 ? 0.373 -0.718 5.784 1.00 91.19 300 ASP A CA 1
ATOM 2346 C C . ASP A 1 300 ? -0.734 -1.598 6.372 1.00 91.19 300 ASP A C 1
ATOM 2348 O O . ASP A 1 300 ? -1.365 -1.208 7.361 1.00 91.19 300 ASP A O 1
ATOM 2352 N N . TYR A 1 301 ? -0.891 -2.830 5.873 1.00 91.56 301 TYR A N 1
ATOM 2353 C CA . TYR A 1 301 ? -1.822 -3.817 6.428 1.00 91.56 301 TYR A CA 1
ATOM 2354 C C . TYR A 1 301 ? -1.555 -4.094 7.915 1.00 91.56 301 TYR A C 1
ATOM 2356 O O . TYR A 1 301 ? -2.464 -4.053 8.752 1.00 91.56 301 TYR A O 1
ATOM 2364 N N . PHE A 1 302 ? -0.294 -4.329 8.286 1.00 91.62 302 PHE A N 1
ATOM 2365 C CA . PHE A 1 302 ? 0.066 -4.580 9.680 1.00 91.62 302 PHE A CA 1
ATOM 2366 C C . PHE A 1 302 ? -0.116 -3.346 10.567 1.00 91.62 302 PHE A C 1
ATOM 2368 O O . PHE A 1 302 ? -0.510 -3.471 11.729 1.00 91.62 302 PHE A O 1
ATOM 2375 N N . SER A 1 303 ? 0.130 -2.148 10.037 1.00 92.88 303 SER A N 1
ATOM 2376 C CA . SER A 1 303 ? -0.117 -0.894 10.755 1.00 92.88 303 SER A CA 1
ATOM 2377 C C . SER A 1 303 ? -1.612 -0.680 11.008 1.00 92.88 303 SER A C 1
ATOM 2379 O O . SER A 1 303 ? -2.007 -0.369 12.135 1.00 92.88 303 SER A O 1
ATOM 2381 N N . ALA A 1 304 ? -2.453 -0.943 10.004 1.00 93.69 304 ALA A N 1
ATOM 2382 C CA . ALA A 1 304 ? -3.907 -0.917 10.137 1.00 93.69 304 ALA A CA 1
ATOM 2383 C C . ALA A 1 304 ? -4.408 -1.965 11.145 1.00 93.69 304 ALA A C 1
ATOM 2385 O O . ALA A 1 304 ? -5.236 -1.651 12.002 1.00 93.69 304 ALA A O 1
ATOM 2386 N N . SER A 1 305 ? -3.845 -3.176 11.112 1.00 93.06 305 SER A N 1
ATOM 2387 C CA . SER A 1 305 ? -4.162 -4.249 12.060 1.00 93.06 305 SER A CA 1
ATOM 2388 C C . SER A 1 305 ? -3.863 -3.839 13.506 1.00 93.06 305 SER A C 1
ATOM 2390 O O . SER A 1 305 ? -4.713 -3.998 14.384 1.00 93.06 305 SER A O 1
ATOM 2392 N N . ARG A 1 306 ? -2.693 -3.239 13.774 1.00 93.81 306 ARG A N 1
ATOM 2393 C CA . ARG A 1 306 ? -2.346 -2.722 15.114 1.00 93.81 306 ARG A CA 1
ATOM 2394 C C . ARG A 1 306 ? -3.336 -1.665 15.594 1.00 93.81 306 ARG A C 1
ATOM 2396 O O . ARG A 1 306 ? -3.828 -1.760 16.720 1.00 93.81 306 ARG A O 1
ATOM 2403 N N . LEU A 1 307 ? -3.658 -0.696 14.737 1.00 95.50 307 LEU A N 1
ATOM 2404 C CA . LEU A 1 307 ? -4.617 0.362 15.058 1.00 95.50 307 LEU A CA 1
ATOM 2405 C C . LEU A 1 307 ? -6.011 -0.210 15.350 1.00 95.50 307 LEU A C 1
ATOM 2407 O O . LEU A 1 307 ? -6.697 0.245 16.272 1.00 95.50 307 LEU A O 1
ATOM 2411 N N . TRP A 1 308 ? -6.426 -1.230 14.595 1.00 95.00 308 TRP A N 1
ATOM 2412 C CA . TRP A 1 308 ? -7.673 -1.941 14.843 1.00 95.00 308 TRP A CA 1
ATOM 2413 C C . TRP A 1 308 ? -7.671 -2.598 16.226 1.00 95.00 308 TRP A C 1
ATOM 2415 O O . TRP A 1 308 ? -8.609 -2.367 16.989 1.00 95.00 308 TRP A O 1
ATOM 2425 N N . PHE A 1 309 ? -6.609 -3.321 16.608 1.00 94.75 309 PHE A N 1
ATOM 2426 C CA . PHE A 1 309 ? -6.501 -3.933 17.942 1.00 94.75 309 PHE A CA 1
ATOM 2427 C C . PHE A 1 309 ? -6.591 -2.897 19.067 1.00 94.75 309 PHE A C 1
ATOM 2429 O O . PHE A 1 309 ? -7.340 -3.093 20.026 1.00 94.75 309 PHE A O 1
ATOM 2436 N N . GLU A 1 310 ? -5.880 -1.775 18.952 1.00 94.75 310 GLU A N 1
ATOM 2437 C CA . GLU A 1 310 ? -5.932 -0.693 19.944 1.00 94.75 310 GLU A CA 1
ATOM 2438 C C . GLU A 1 310 ? -7.333 -0.084 20.054 1.00 94.75 310 GLU A C 1
ATOM 2440 O O . GLU A 1 310 ? -7.848 0.135 21.156 1.00 94.75 310 GLU A O 1
ATOM 2445 N N . THR A 1 311 ? -7.991 0.109 18.911 1.00 95.94 311 THR A N 1
ATOM 2446 C CA . THR A 1 311 ? -9.371 0.593 18.852 1.00 95.94 311 THR A CA 1
ATOM 2447 C C . THR A 1 311 ? -10.334 -0.395 19.508 1.00 95.94 311 THR A C 1
ATOM 2449 O O . THR A 1 311 ? -11.179 0.017 20.306 1.00 95.94 311 THR A O 1
ATOM 2452 N N . GLN A 1 312 ? -10.208 -1.696 19.226 1.00 94.38 312 GLN A N 1
ATOM 2453 C CA . GLN A 1 312 ? -11.066 -2.721 19.821 1.00 94.38 312 GLN A CA 1
ATOM 2454 C C . GLN A 1 312 ? -10.864 -2.829 21.330 1.00 94.38 312 GLN A C 1
ATOM 2456 O O . GLN A 1 312 ? -11.850 -2.860 22.065 1.00 94.38 312 GLN A O 1
ATOM 2461 N N . LEU A 1 313 ? -9.618 -2.817 21.810 1.00 95.56 313 LEU A N 1
ATOM 2462 C CA . LEU A 1 313 ? -9.314 -2.825 23.243 1.00 95.56 313 LEU A CA 1
ATOM 2463 C C . LEU A 1 313 ? -9.924 -1.607 23.950 1.00 95.56 313 LEU A C 1
ATOM 2465 O O . LEU A 1 313 ? -10.551 -1.747 25.002 1.00 95.56 313 LEU A O 1
ATOM 2469 N N . SER A 1 314 ? -9.806 -0.421 23.345 1.00 96.06 314 SER A N 1
ATOM 2470 C CA . SER A 1 314 ? -10.417 0.805 23.867 1.00 96.06 314 SER A CA 1
ATOM 2471 C C . SER A 1 314 ? -11.945 0.704 23.925 1.00 96.06 314 SER A C 1
ATOM 2473 O O . SER A 1 314 ? -12.534 1.007 24.965 1.00 96.06 314 SER A O 1
ATOM 2475 N N . ARG A 1 315 ? -12.593 0.212 22.857 1.00 95.00 315 ARG A N 1
ATOM 2476 C CA . ARG A 1 315 ? -14.054 0.020 22.793 1.00 95.00 315 ARG A CA 1
ATOM 2477 C C . ARG A 1 315 ? -14.558 -0.966 23.844 1.00 95.00 315 ARG A C 1
ATOM 2479 O O . ARG A 1 315 ? -15.506 -0.649 24.552 1.00 95.00 315 ARG A O 1
ATOM 2486 N N . HIS A 1 316 ? -13.893 -2.109 24.010 1.00 95.94 316 HIS A N 1
ATOM 2487 C CA . HIS A 1 316 ? -14.240 -3.093 25.040 1.00 95.94 316 HIS A CA 1
ATOM 2488 C C . HIS A 1 316 ? -14.072 -2.510 26.452 1.00 95.94 316 HIS A C 1
ATOM 2490 O O . HIS A 1 316 ? -14.952 -2.653 27.301 1.00 95.94 316 HIS A O 1
ATOM 2496 N N . GLY A 1 317 ? -12.983 -1.771 26.696 1.00 95.62 317 GLY A N 1
ATOM 2497 C CA . GLY A 1 317 ? -12.773 -1.073 27.966 1.00 95.62 317 GLY A CA 1
ATOM 2498 C C . GLY A 1 317 ? -13.822 0.012 28.248 1.00 95.62 317 GLY A C 1
ATOM 2499 O O . GLY A 1 317 ? -14.219 0.197 29.397 1.00 95.62 317 GLY A O 1
ATOM 2500 N N . GLN A 1 318 ? -14.293 0.723 27.219 1.00 95.88 318 GLN A N 1
ATOM 2501 C CA . GLN A 1 318 ? -15.389 1.690 27.337 1.00 95.88 318 GLN A CA 1
ATOM 2502 C C . GLN A 1 318 ? -16.729 1.001 27.619 1.00 95.88 318 GLN A C 1
ATOM 2504 O O . GLN A 1 318 ? -17.414 1.411 28.552 1.00 95.88 318 GLN A O 1
ATOM 2509 N N . ALA A 1 319 ? -17.058 -0.071 26.893 1.00 95.44 319 ALA A N 1
ATOM 2510 C CA . ALA A 1 319 ? -18.284 -0.844 27.092 1.00 95.44 319 ALA A CA 1
ATOM 2511 C C . ALA A 1 319 ? -18.392 -1.382 28.528 1.00 95.44 319 ALA A C 1
ATOM 2513 O O . ALA A 1 319 ? -19.425 -1.216 29.176 1.00 95.44 319 ALA A O 1
ATOM 2514 N N . LYS A 1 320 ? -17.292 -1.924 29.079 1.00 96.62 320 LYS A N 1
ATOM 2515 C CA . LYS A 1 320 ? -17.233 -2.352 30.487 1.00 96.62 320 LYS A CA 1
ATOM 2516 C C . LYS A 1 320 ? -17.592 -1.210 31.445 1.00 96.62 320 LYS A C 1
ATOM 2518 O O . LYS A 1 320 ? -18.465 -1.376 32.293 1.00 96.62 320 LYS A O 1
ATOM 2523 N N . ARG A 1 321 ? -16.956 -0.042 31.286 1.00 96.25 321 ARG A N 1
ATOM 2524 C CA . ARG A 1 321 ? -17.214 1.134 32.139 1.00 96.25 321 ARG A CA 1
ATOM 2525 C C . ARG A 1 321 ? -18.654 1.633 32.027 1.00 96.25 321 ARG A C 1
ATOM 2527 O O . ARG A 1 321 ? -19.234 2.041 33.030 1.00 96.25 321 ARG A O 1
ATOM 2534 N N . GLU A 1 322 ? -19.237 1.614 30.832 1.00 95.44 322 GLU A N 1
ATOM 2535 C CA . GLU A 1 322 ? -20.625 2.037 30.622 1.00 95.44 322 GLU A CA 1
ATOM 2536 C C . GLU A 1 322 ? -21.634 1.064 31.253 1.00 95.44 322 GLU A C 1
ATOM 2538 O O . GLU A 1 322 ? -22.620 1.515 31.838 1.00 95.44 322 GLU A O 1
ATOM 2543 N N . ILE A 1 323 ? -21.367 -0.249 31.233 1.00 95.75 323 ILE A N 1
ATOM 2544 C CA . ILE A 1 323 ? -22.179 -1.250 31.948 1.00 95.75 323 ILE A CA 1
ATOM 2545 C C . ILE A 1 323 ? -22.099 -1.035 33.466 1.00 95.75 323 ILE A C 1
ATOM 2547 O O . ILE A 1 323 ? -23.131 -0.970 34.136 1.00 95.75 323 ILE A O 1
ATOM 2551 N N . GLU A 1 324 ? -20.892 -0.865 34.016 1.00 95.88 324 GLU A N 1
ATOM 2552 C CA . GLU A 1 324 ? -20.689 -0.580 35.446 1.00 95.88 324 GLU A CA 1
ATOM 2553 C C . GLU A 1 324 ? -21.413 0.708 35.868 1.00 95.88 324 GLU A C 1
ATOM 2555 O O . GLU A 1 324 ? -22.094 0.757 36.894 1.00 95.88 324 GLU A O 1
ATOM 2560 N N . LYS A 1 325 ? -21.333 1.753 35.040 1.00 96.12 325 LYS A N 1
ATOM 2561 C CA . LYS A 1 325 ? -22.033 3.019 35.262 1.00 96.12 325 LYS A CA 1
ATOM 2562 C C . LYS A 1 325 ? -23.552 2.853 35.223 1.00 96.12 325 LYS A C 1
ATOM 2564 O O . LYS A 1 325 ? -24.229 3.409 36.086 1.00 96.12 325 LYS A O 1
ATOM 2569 N N . ALA A 1 326 ? -24.095 2.091 34.272 1.00 95.00 326 ALA A N 1
ATOM 2570 C CA . ALA A 1 326 ? -25.528 1.809 34.206 1.00 95.00 326 ALA A CA 1
ATOM 2571 C C . ALA A 1 326 ? -26.019 1.081 35.470 1.00 95.00 326 ALA A C 1
ATOM 2573 O O . ALA A 1 326 ? -27.059 1.452 36.022 1.00 95.00 326 ALA A O 1
ATOM 2574 N N . MET A 1 327 ? -25.231 0.123 35.974 1.00 95.69 327 MET A N 1
ATOM 2575 C CA . MET A 1 327 ? -25.503 -0.574 37.235 1.00 95.69 327 MET A CA 1
ATOM 2576 C C . MET A 1 327 ? -25.483 0.374 38.440 1.00 95.69 327 MET A C 1
ATOM 2578 O O . MET A 1 327 ? -26.431 0.398 39.223 1.00 95.69 327 MET A O 1
ATOM 2582 N N . ASN A 1 328 ? -24.469 1.232 38.549 1.00 95.50 328 ASN A N 1
ATOM 2583 C CA . ASN A 1 328 ? -24.397 2.221 39.629 1.00 95.50 328 ASN A CA 1
ATOM 2584 C C . ASN A 1 328 ? -25.591 3.193 39.601 1.00 95.50 328 ASN A C 1
ATOM 2586 O O . ASN A 1 328 ? -26.136 3.558 40.643 1.00 95.50 328 ASN A O 1
ATOM 2590 N N . VAL A 1 329 ? -26.037 3.601 38.406 1.00 94.69 329 VAL A N 1
ATOM 2591 C CA . VAL A 1 329 ? -27.187 4.504 38.247 1.00 94.69 329 VAL A CA 1
ATOM 2592 C C . VAL A 1 329 ? -28.495 3.838 38.679 1.00 94.69 329 VAL A C 1
ATOM 2594 O O . VAL A 1 329 ? -29.304 4.486 39.346 1.00 94.69 329 VAL A O 1
ATOM 2597 N N . ILE A 1 330 ? -28.736 2.571 38.322 1.00 94.94 330 ILE A N 1
ATOM 2598 C CA . ILE A 1 330 ? -29.965 1.883 38.746 1.00 94.94 330 ILE A CA 1
ATOM 2599 C C . ILE A 1 330 ? -29.969 1.572 40.242 1.00 94.94 330 ILE A C 1
ATOM 2601 O O . ILE A 1 330 ? -31.019 1.690 40.872 1.00 94.94 330 ILE A O 1
ATOM 2605 N N . GLU A 1 331 ? -28.813 1.263 40.830 1.00 94.31 331 GLU A N 1
ATOM 2606 C CA . GLU A 1 331 ? -28.683 1.088 42.279 1.00 94.31 331 GLU A CA 1
ATOM 2607 C C . GLU A 1 331 ? -28.975 2.397 43.025 1.00 94.31 331 GLU A C 1
ATOM 2609 O O . GLU A 1 331 ? -29.799 2.408 43.939 1.00 94.31 331 GLU A O 1
ATOM 2614 N N . ALA A 1 332 ? -28.436 3.528 42.560 1.00 94.69 332 ALA A N 1
ATOM 2615 C CA . ALA A 1 332 ? -28.764 4.838 43.126 1.00 94.69 332 ALA A CA 1
ATOM 2616 C C . ALA A 1 332 ? -30.264 5.174 42.998 1.00 94.69 332 ALA A C 1
ATOM 2618 O O . ALA A 1 332 ? -30.879 5.697 43.930 1.00 94.69 332 ALA A O 1
ATOM 2619 N N . ARG A 1 333 ? -30.891 4.847 41.858 1.00 94.06 333 ARG A N 1
ATOM 2620 C CA . ARG A 1 333 ? -32.343 5.027 41.662 1.00 94.06 333 ARG A CA 1
ATOM 2621 C C . ARG A 1 333 ? -33.170 4.125 42.575 1.00 94.06 333 ARG A C 1
ATOM 2623 O O . ARG A 1 333 ? -34.193 4.577 43.089 1.00 94.06 333 ARG A O 1
ATOM 2630 N N . ARG A 1 334 ? -32.725 2.887 42.805 1.00 94.38 334 ARG A N 1
ATOM 2631 C CA . ARG A 1 334 ? -33.343 1.960 43.760 1.00 94.38 334 ARG A CA 1
ATOM 2632 C C . ARG A 1 334 ? -33.320 2.546 45.165 1.00 94.38 334 ARG A C 1
ATOM 2634 O O . ARG A 1 334 ? -34.353 2.539 45.822 1.00 94.38 334 ARG A O 1
ATOM 2641 N N . ASP A 1 335 ? -32.189 3.084 45.610 1.00 92.94 335 ASP A N 1
ATOM 2642 C CA . ASP A 1 335 ? -32.069 3.664 46.954 1.00 92.94 335 ASP A CA 1
ATOM 2643 C C . ASP A 1 335 ? -33.021 4.846 47.155 1.00 92.94 335 ASP A C 1
ATOM 2645 O O . ASP A 1 335 ? -33.692 4.945 48.185 1.00 92.94 335 ASP A O 1
ATOM 2649 N N . ILE A 1 336 ? -33.173 5.687 46.128 1.00 92.88 336 ILE A N 1
ATOM 2650 C CA . ILE A 1 336 ? -34.172 6.761 46.120 1.00 92.88 336 ILE A CA 1
ATOM 2651 C C . ILE A 1 336 ? -35.593 6.179 46.193 1.00 92.88 336 ILE A C 1
ATOM 2653 O O . ILE A 1 336 ? -36.397 6.640 47.003 1.00 92.88 336 ILE A O 1
ATOM 2657 N N . ALA A 1 337 ? -35.915 5.157 45.394 1.00 93.00 337 ALA A N 1
ATOM 2658 C CA . ALA A 1 337 ? -37.236 4.523 45.406 1.00 93.00 337 ALA A CA 1
ATOM 2659 C C . ALA A 1 337 ? -37.570 3.895 46.769 1.00 93.00 337 ALA A C 1
ATOM 2661 O O . ALA A 1 337 ? -38.682 4.071 47.269 1.00 93.00 337 ALA A O 1
ATOM 2662 N N . VAL A 1 338 ? -36.602 3.222 47.401 1.00 92.31 338 VAL A N 1
ATOM 2663 C CA . VAL A 1 338 ? -36.727 2.666 48.757 1.00 92.31 338 VAL A CA 1
ATOM 2664 C C . VAL A 1 338 ? -36.985 3.780 49.770 1.00 92.31 338 VAL A C 1
ATOM 2666 O O . VAL A 1 338 ? -37.904 3.658 50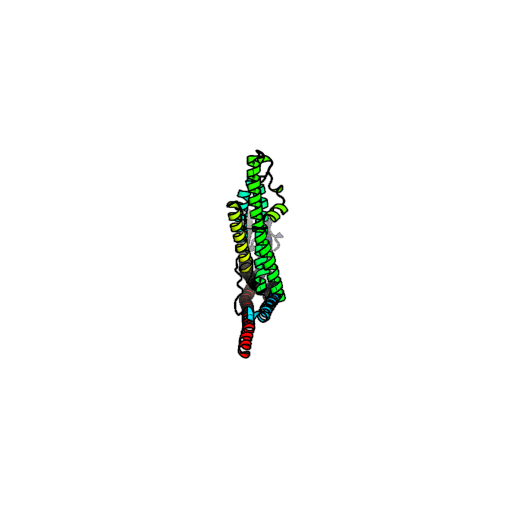.577 1.00 92.31 338 VAL A O 1
ATOM 2669 N N . ALA A 1 339 ? -36.241 4.887 49.704 1.00 92.25 339 ALA A N 1
ATOM 2670 C CA . ALA A 1 339 ? -36.427 6.019 50.610 1.00 92.25 339 ALA A CA 1
ATOM 2671 C C . ALA A 1 339 ? -37.817 6.669 50.465 1.00 92.25 339 ALA A C 1
ATOM 2673 O O . ALA A 1 339 ? -38.463 6.992 51.465 1.00 92.25 339 ALA A O 1
ATOM 2674 N N . VAL A 1 340 ? -38.313 6.827 49.231 1.00 92.94 340 VAL A N 1
ATOM 2675 C CA . VAL A 1 340 ? -39.666 7.355 48.978 1.00 92.94 340 VAL A CA 1
ATOM 2676 C C . VAL A 1 340 ? -40.734 6.378 49.474 1.00 92.94 340 VAL A C 1
ATOM 2678 O O . VAL A 1 340 ? -41.683 6.806 50.134 1.00 92.94 340 VAL A O 1
ATOM 2681 N N . ALA A 1 341 ? -40.571 5.076 49.218 1.00 91.56 341 ALA A N 1
ATOM 2682 C CA . ALA A 1 341 ? -41.488 4.048 49.703 1.00 91.56 341 ALA A CA 1
ATOM 2683 C C . ALA A 1 341 ? -41.533 3.999 51.240 1.00 91.56 341 ALA A C 1
ATOM 2685 O O . ALA A 1 341 ? -42.619 3.926 51.814 1.00 91.56 341 ALA A O 1
ATOM 2686 N N . ALA A 1 342 ? -40.379 4.118 51.906 1.00 90.62 342 ALA A N 1
ATOM 2687 C CA . ALA A 1 342 ? -40.285 4.194 53.362 1.00 90.62 342 ALA A CA 1
ATOM 2688 C C . ALA A 1 342 ? -41.013 5.415 53.918 1.00 90.62 342 ALA A C 1
ATOM 2690 O O . ALA A 1 342 ? -41.852 5.277 54.804 1.00 90.62 342 ALA A O 1
ATOM 2691 N N . LYS A 1 343 ? -40.798 6.595 53.326 1.00 91.56 343 LYS A N 1
ATOM 2692 C CA . LYS A 1 343 ? -41.504 7.815 53.732 1.00 91.56 343 LYS A CA 1
ATOM 2693 C C . LYS A 1 343 ? -43.021 7.693 53.559 1.00 91.56 343 LYS A C 1
ATOM 2695 O O . LYS A 1 343 ? -43.765 8.134 54.432 1.00 91.56 343 LYS A O 1
ATOM 2700 N N . ALA A 1 344 ? -43.485 7.103 52.455 1.00 90.19 344 ALA A N 1
ATOM 2701 C CA . ALA A 1 344 ? -44.910 6.868 52.221 1.00 90.19 344 ALA A CA 1
ATOM 2702 C C . ALA A 1 344 ? -45.504 5.905 53.261 1.00 90.19 344 ALA A C 1
ATOM 2704 O O . ALA A 1 344 ? -46.581 6.163 53.798 1.00 90.19 344 ALA A O 1
ATOM 2705 N N . ALA A 1 345 ? -44.780 4.837 53.593 1.00 88.81 345 ALA A N 1
ATOM 2706 C CA . ALA A 1 345 ? -45.223 3.847 54.563 1.00 88.81 345 ALA A CA 1
ATOM 2707 C C . ALA A 1 345 ? -45.211 4.390 56.011 1.00 88.81 345 ALA A C 1
ATOM 2709 O O . ALA A 1 345 ? -46.129 4.114 56.786 1.00 88.81 345 ALA A O 1
ATOM 2710 N N . ASP A 1 346 ? -44.242 5.240 56.362 1.00 90.06 346 ASP A N 1
ATOM 2711 C CA . ASP A 1 346 ? -44.217 5.959 57.642 1.00 90.06 346 ASP A CA 1
ATOM 2712 C C . ASP A 1 346 ? -45.365 6.970 57.762 1.00 90.06 346 ASP A C 1
ATOM 2714 O O . ASP A 1 346 ? -45.985 7.078 58.823 1.00 90.06 346 ASP A O 1
ATOM 2718 N N . GLN A 1 347 ? -45.693 7.687 56.680 1.00 90.31 347 GLN A N 1
ATOM 2719 C CA . GLN A 1 347 ? -46.848 8.592 56.635 1.00 90.31 347 GLN A CA 1
ATOM 2720 C C . GLN A 1 347 ? -48.167 7.825 56.791 1.00 90.31 347 GLN A C 1
ATOM 2722 O O . GLN A 1 347 ? -49.017 8.235 57.580 1.00 90.31 347 GLN A O 1
ATOM 2727 N N . GLU A 1 348 ? -48.321 6.694 56.094 1.00 89.69 348 GLU A N 1
ATOM 2728 C CA . GLU A 1 348 ? -49.476 5.797 56.227 1.00 89.69 348 GLU A CA 1
ATOM 2729 C C . GLU A 1 348 ? -49.664 5.365 57.687 1.00 89.69 348 GLU A C 1
ATOM 2731 O O . GLU A 1 348 ? -50.741 5.527 58.270 1.00 89.69 348 GLU A O 1
ATOM 2736 N N . ARG A 1 349 ? -48.581 4.876 58.305 1.00 89.19 349 ARG A N 1
ATOM 2737 C CA . ARG A 1 349 ? -48.553 4.468 59.710 1.00 89.19 349 ARG A CA 1
ATOM 2738 C C . ARG A 1 349 ? -48.916 5.629 60.633 1.00 89.19 349 ARG A C 1
ATOM 2740 O O . ARG A 1 349 ? -49.780 5.468 61.492 1.00 89.19 349 ARG A O 1
ATOM 2747 N N . GLY A 1 350 ? -48.291 6.793 60.457 1.00 90.19 350 GLY A N 1
ATOM 2748 C CA . GLY A 1 350 ? -48.534 7.982 61.275 1.00 90.19 350 GLY A CA 1
ATOM 2749 C C . GLY A 1 350 ? -49.984 8.464 61.205 1.00 90.19 350 GLY A C 1
ATOM 2750 O O . GLY A 1 350 ? -50.596 8.723 62.242 1.00 90.19 350 GLY A O 1
ATOM 2751 N N . LEU A 1 351 ? -50.564 8.512 60.002 1.00 90.56 351 LEU A N 1
ATOM 2752 C CA . LEU A 1 351 ? -51.955 8.913 59.782 1.00 90.56 351 LEU A CA 1
ATOM 2753 C C . LEU A 1 351 ? -52.945 7.920 60.400 1.00 90.56 351 LEU A C 1
ATOM 2755 O O . LEU A 1 351 ? -53.885 8.343 61.073 1.00 90.56 351 LEU A O 1
ATOM 2759 N N . LYS A 1 352 ? -52.717 6.610 60.245 1.00 88.38 352 LYS A N 1
ATOM 2760 C CA . LYS A 1 352 ? -53.547 5.577 60.885 1.00 88.38 352 LYS A CA 1
ATOM 2761 C C . LYS A 1 352 ? -53.457 5.636 62.412 1.00 88.38 352 LYS A C 1
ATOM 2763 O O . LYS A 1 352 ? -54.482 5.560 63.086 1.00 88.38 352 LYS A O 1
ATOM 2768 N N . VAL A 1 353 ? -52.263 5.836 62.979 1.00 89.44 353 VAL A N 1
ATOM 2769 C CA . VAL A 1 353 ? -52.090 6.013 64.434 1.00 89.44 353 VAL A CA 1
ATOM 2770 C C . VAL A 1 353 ? -52.837 7.254 64.924 1.00 89.44 353 VAL A C 1
ATOM 2772 O O . VAL A 1 353 ? -53.579 7.163 65.903 1.00 89.44 353 VAL A O 1
ATOM 2775 N N . ALA A 1 354 ? -52.693 8.393 64.243 1.00 90.06 354 ALA A N 1
ATOM 2776 C CA . ALA A 1 354 ? -53.394 9.626 64.596 1.00 90.06 354 ALA A CA 1
ATOM 2777 C C . ALA A 1 354 ? -54.920 9.456 64.514 1.00 90.06 354 ALA A C 1
ATOM 2779 O O . ALA A 1 354 ? -55.631 9.847 65.442 1.00 90.06 354 ALA A O 1
ATOM 2780 N N . TYR A 1 355 ? -55.413 8.804 63.456 1.00 90.12 355 TYR A N 1
ATOM 2781 C CA . TYR A 1 355 ? -56.826 8.465 63.285 1.00 90.12 355 TYR A CA 1
ATOM 2782 C C . TYR A 1 355 ? -57.346 7.600 64.443 1.00 90.12 355 TYR A C 1
ATOM 2784 O O . TYR A 1 355 ? -58.329 7.960 65.098 1.00 90.12 355 TYR A O 1
ATOM 2792 N N . ARG A 1 356 ? -56.641 6.508 64.770 1.00 89.62 356 ARG A N 1
ATOM 2793 C CA . ARG A 1 356 ? -56.997 5.612 65.881 1.00 89.62 356 ARG A CA 1
ATOM 2794 C C . ARG A 1 356 ? -56.983 6.338 67.227 1.00 89.62 356 ARG A C 1
ATOM 2796 O O . ARG A 1 356 ? -57.902 6.166 68.023 1.00 89.62 356 ARG A O 1
ATOM 2803 N N . GLN A 1 357 ? -55.978 7.175 67.496 1.00 89.56 357 GLN A N 1
ATOM 2804 C CA . GLN A 1 357 ? -55.893 7.957 68.737 1.00 89.56 357 GLN A CA 1
ATOM 2805 C C . GLN A 1 357 ? -57.021 8.988 68.858 1.00 89.56 357 GLN A C 1
ATOM 2807 O O . GLN A 1 357 ? -57.611 9.118 69.933 1.00 89.56 357 GLN A O 1
ATOM 2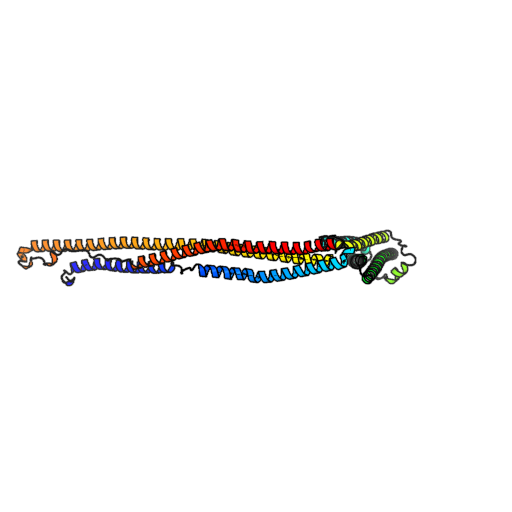812 N N . ALA A 1 358 ? -57.345 9.700 67.776 1.00 89.06 358 ALA A N 1
ATOM 2813 C CA . ALA A 1 358 ? -58.451 10.654 67.750 1.00 89.06 358 ALA A CA 1
ATOM 2814 C C . ALA A 1 358 ? -59.791 9.955 68.028 1.00 89.06 358 ALA A C 1
ATOM 2816 O O . ALA A 1 358 ? -60.549 10.405 68.890 1.00 89.06 358 ALA A O 1
ATOM 2817 N N . HIS A 1 359 ? -60.032 8.799 67.398 1.00 88.31 359 HIS A N 1
ATOM 2818 C CA . HIS A 1 359 ? -61.223 7.989 67.656 1.00 88.31 359 HIS A CA 1
ATOM 2819 C C . HIS A 1 359 ? -61.284 7.464 69.097 1.00 88.31 359 HIS A C 1
ATOM 2821 O O . HIS A 1 359 ? -62.347 7.537 69.715 1.00 88.31 359 HIS A O 1
ATOM 2827 N N . ARG A 1 360 ? -60.162 6.996 69.671 1.00 86.81 360 ARG A N 1
ATOM 2828 C CA . ARG A 1 360 ? -60.097 6.603 71.096 1.00 86.81 360 ARG A CA 1
ATOM 2829 C C . ARG A 1 360 ? -60.498 7.765 72.008 1.00 86.81 360 ARG A C 1
ATOM 2831 O O . ARG A 1 360 ? -61.323 7.589 72.901 1.00 86.81 360 ARG A O 1
ATOM 2838 N N . ARG A 1 361 ? -59.952 8.965 71.771 1.00 87.62 361 ARG A N 1
ATOM 2839 C CA . ARG A 1 361 ? -60.260 10.172 72.561 1.00 87.62 361 ARG A CA 1
ATOM 2840 C C . ARG A 1 361 ? -61.735 10.553 72.468 1.00 87.62 361 ARG A C 1
ATOM 2842 O O . ARG A 1 361 ? -62.359 10.783 73.498 1.00 87.62 361 ARG A O 1
ATOM 2849 N N . GLN A 1 362 ? -62.297 10.575 71.261 1.00 86.94 362 GLN A N 1
ATOM 2850 C CA . GLN A 1 362 ? -63.692 10.959 71.042 1.00 86.94 362 GLN A CA 1
ATOM 2851 C C . GLN A 1 362 ? -64.678 9.957 71.664 1.00 86.94 362 GLN A C 1
ATOM 2853 O O . GLN A 1 362 ? -65.638 10.365 72.315 1.00 86.94 362 GLN A O 1
ATOM 2858 N N . ARG A 1 363 ? -64.425 8.647 71.524 1.00 84.06 363 ARG A N 1
ATOM 2859 C CA . ARG A 1 363 ? -65.258 7.603 72.151 1.00 84.06 363 ARG A CA 1
ATOM 2860 C C . ARG A 1 363 ? -65.194 7.663 73.676 1.00 84.06 363 ARG A C 1
ATOM 2862 O O . ARG A 1 363 ? -66.226 7.528 74.322 1.00 84.06 363 ARG A O 1
ATOM 2869 N N . ASN A 1 364 ? -64.019 7.949 74.243 1.00 85.00 364 ASN A N 1
ATOM 2870 C CA . ASN A 1 364 ? -63.864 8.158 75.684 1.00 85.00 364 ASN A CA 1
ATOM 2871 C C . ASN A 1 364 ? -64.605 9.410 76.186 1.00 85.00 364 ASN A C 1
ATOM 2873 O O . ASN A 1 364 ? -65.210 9.355 77.250 1.00 85.00 364 ASN A O 1
ATOM 2877 N N . GLN A 1 365 ? -64.596 10.518 75.435 1.00 86.69 365 GLN A N 1
ATOM 2878 C CA . GLN A 1 365 ? -65.343 11.738 75.789 1.00 86.69 365 GLN A CA 1
ATOM 2879 C C . GLN A 1 365 ? -66.863 11.537 75.766 1.00 86.69 365 GLN A C 1
ATOM 2881 O O . GLN A 1 365 ? -67.583 12.158 76.540 1.00 86.69 365 GLN A O 1
ATOM 2886 N N . LEU A 1 366 ? -67.358 10.674 74.876 1.00 85.38 366 LEU A N 1
ATOM 2887 C CA . LEU A 1 366 ? -68.782 10.362 74.727 1.00 85.38 366 LEU A CA 1
ATOM 2888 C C . LEU A 1 366 ? -69.191 9.080 75.467 1.00 85.38 366 LEU A C 1
ATOM 2890 O O . LEU A 1 366 ? -70.272 8.547 75.211 1.00 85.38 366 LEU A O 1
ATOM 2894 N N . ARG A 1 367 ? -68.351 8.581 76.382 1.00 81.94 367 ARG A N 1
ATOM 2895 C CA . ARG A 1 367 ? -68.547 7.291 77.056 1.00 81.94 367 ARG A CA 1
ATOM 2896 C C . ARG A 1 367 ? -69.886 7.202 77.786 1.00 81.94 367 ARG A C 1
ATOM 2898 O O . ARG A 1 367 ? -70.568 6.191 77.649 1.00 81.94 367 ARG A O 1
ATOM 2905 N N . ASP A 1 368 ? -70.295 8.277 78.454 1.00 81.25 368 ASP A N 1
ATOM 2906 C CA . ASP A 1 368 ? -71.565 8.342 79.192 1.00 81.25 368 ASP A CA 1
ATOM 2907 C C . ASP A 1 368 ? -72.794 8.228 78.275 1.00 81.25 368 ASP A C 1
ATOM 2909 O O . ASP A 1 368 ? -73.847 7.768 78.702 1.00 81.25 368 ASP A O 1
ATOM 2913 N N . LYS A 1 369 ? -72.662 8.617 76.997 1.00 82.75 369 LYS A N 1
ATOM 2914 C CA . LYS A 1 369 ? -73.731 8.520 75.989 1.00 82.75 369 LYS A CA 1
ATOM 2915 C C . LYS A 1 369 ? -73.696 7.211 75.199 1.00 82.75 369 LYS A C 1
ATOM 2917 O O . LYS A 1 369 ? -74.734 6.765 74.728 1.00 82.75 369 LYS A O 1
ATOM 2922 N N . LEU A 1 370 ? -72.510 6.632 75.006 1.00 76.44 370 LEU A N 1
ATOM 2923 C CA . LEU A 1 370 ? -72.289 5.462 74.147 1.00 76.44 370 LEU A CA 1
ATOM 2924 C C . LEU A 1 370 ? -72.336 4.124 74.904 1.00 76.44 370 LEU A C 1
ATOM 2926 O O . LEU A 1 370 ? -72.529 3.088 74.271 1.00 76.44 370 LEU A O 1
ATOM 2930 N N . GLY A 1 371 ? -72.154 4.113 76.229 1.00 81.75 371 GLY A N 1
ATOM 2931 C CA . GLY A 1 371 ? -72.206 2.891 77.039 1.00 81.75 371 GLY A CA 1
ATOM 2932 C C . GLY A 1 371 ? -71.231 1.814 76.545 1.00 81.75 371 GLY A C 1
ATOM 2933 O O . GLY A 1 371 ? -70.038 2.071 76.376 1.00 81.75 371 GLY A O 1
ATOM 2934 N N . GLU A 1 372 ? -71.737 0.608 76.272 1.00 73.69 372 GLU A N 1
ATOM 2935 C CA . GLU A 1 372 ? -70.948 -0.521 75.745 1.00 73.69 372 GLU A CA 1
ATOM 2936 C C . GLU A 1 372 ? -70.361 -0.251 74.350 1.00 73.69 372 GLU A C 1
ATOM 2938 O O . GLU A 1 372 ? -69.283 -0.744 74.014 1.00 73.69 372 GLU A O 1
ATOM 2943 N N . GLN A 1 373 ? -70.999 0.617 73.558 1.00 73.88 373 GLN A N 1
ATOM 2944 C CA . GLN A 1 373 ? -70.491 1.028 72.249 1.00 73.88 373 GLN A CA 1
ATOM 2945 C C . GLN A 1 373 ? -69.327 2.024 72.350 1.00 73.88 373 GLN A C 1
ATOM 2947 O O . GLN A 1 373 ? -68.814 2.454 71.323 1.00 73.88 373 GLN A O 1
ATOM 2952 N N . ALA A 1 374 ? -68.880 2.410 73.550 1.00 73.12 374 ALA A N 1
ATOM 2953 C CA . ALA A 1 374 ? -67.691 3.245 73.718 1.00 73.12 374 ALA A CA 1
ATOM 2954 C C . ALA A 1 374 ? -66.379 2.465 73.483 1.00 73.12 374 ALA A C 1
ATOM 2956 O O . ALA A 1 374 ? -65.363 3.069 73.128 1.00 73.12 374 ALA A O 1
ATOM 2957 N N . ALA A 1 375 ? -66.383 1.132 73.624 1.00 77.81 375 ALA A N 1
ATOM 2958 C CA . ALA A 1 375 ? -65.193 0.296 73.435 1.00 77.81 375 ALA A CA 1
ATOM 2959 C C . ALA A 1 375 ? -64.620 0.447 72.015 1.00 77.81 375 ALA A C 1
ATOM 2961 O O . ALA A 1 375 ? -65.367 0.495 71.040 1.00 77.81 375 ALA A O 1
ATOM 2962 N N . CYS A 1 376 ? -63.301 0.580 71.876 1.00 80.19 376 CYS A N 1
ATOM 2963 C CA . CYS A 1 376 ? -62.676 0.725 70.559 1.00 80.19 376 CYS A CA 1
ATOM 2964 C C . CYS A 1 376 ? -62.634 -0.618 69.814 1.00 80.19 376 CYS A C 1
ATOM 2966 O O . CYS A 1 376 ? -62.576 -1.662 70.463 1.00 80.19 376 CYS A O 1
ATOM 2968 N N . PRO A 1 377 ? -62.637 -0.612 68.469 1.00 83.06 377 PRO A N 1
ATOM 2969 C CA . PRO A 1 377 ? -62.452 -1.835 67.695 1.00 83.06 377 PRO A CA 1
ATOM 2970 C C . PRO A 1 377 ? -61.145 -2.546 68.068 1.00 83.06 377 PRO A C 1
ATOM 2972 O O . PRO A 1 377 ? -60.112 -1.894 68.198 1.00 83.06 377 PRO A O 1
ATOM 2975 N N . VAL A 1 378 ? -61.171 -3.877 68.178 1.00 79.81 378 VAL A N 1
ATOM 2976 C CA . VAL A 1 378 ? -60.017 -4.701 68.606 1.00 79.81 378 VAL A CA 1
ATOM 2977 C C . VAL A 1 378 ? -58.778 -4.469 67.730 1.00 79.81 378 VAL A C 1
ATOM 2979 O O . VAL A 1 378 ? -57.653 -4.443 68.218 1.00 79.81 378 VAL A O 1
ATOM 2982 N N . TYR A 1 379 ? -58.978 -4.208 66.436 1.00 80.62 379 TYR A N 1
ATOM 2983 C CA . TYR A 1 379 ? -57.890 -3.963 65.487 1.00 80.62 379 TYR A CA 1
ATOM 2984 C C . TYR A 1 379 ? -57.110 -2.659 65.760 1.00 80.62 379 TYR A C 1
ATOM 2986 O O . TYR A 1 379 ? -56.034 -2.445 65.201 1.00 80.62 379 TYR A O 1
ATOM 2994 N N . PHE A 1 380 ? -57.615 -1.767 66.623 1.00 81.62 380 PHE A N 1
ATOM 2995 C CA . PHE A 1 380 ? -56.911 -0.535 66.980 1.00 81.62 380 PHE A CA 1
ATOM 2996 C C . PHE A 1 380 ? -55.605 -0.793 67.738 1.00 81.62 380 PHE A C 1
ATOM 2998 O O . PHE A 1 380 ? -54.735 0.082 67.704 1.00 81.62 380 PHE A O 1
ATOM 3005 N N . ASP A 1 381 ? -55.480 -1.930 68.428 1.00 79.00 381 ASP A N 1
ATOM 3006 C CA . ASP A 1 381 ? -54.296 -2.314 69.209 1.00 79.00 381 ASP A CA 1
ATOM 3007 C C . ASP A 1 381 ? -53.232 -3.054 68.370 1.00 79.00 381 ASP A C 1
ATOM 3009 O O . ASP A 1 381 ? -52.155 -3.373 68.868 1.00 79.00 381 ASP A O 1
ATOM 3013 N N . GLU A 1 382 ? -53.491 -3.283 67.078 1.00 79.31 382 GLU A N 1
ATOM 3014 C CA . GLU A 1 382 ? -52.552 -3.936 66.162 1.00 79.31 382 GLU A CA 1
ATOM 3015 C C . GLU A 1 382 ? -51.351 -3.038 65.811 1.00 79.31 382 GLU A C 1
ATOM 3017 O O . GLU A 1 382 ? -51.498 -1.839 65.538 1.00 79.31 382 GLU A O 1
ATOM 3022 N N . ILE A 1 383 ? -50.156 -3.639 65.750 1.00 73.00 383 ILE A N 1
ATOM 3023 C CA . ILE A 1 383 ? -48.928 -2.968 65.314 1.00 73.00 383 ILE A CA 1
ATOM 3024 C C . ILE A 1 383 ? -48.964 -2.787 63.796 1.00 73.00 383 ILE A C 1
ATOM 3026 O O . ILE A 1 383 ? -48.884 -3.742 63.030 1.00 73.00 383 ILE A O 1
ATOM 3030 N N . LEU A 1 384 ? -49.016 -1.532 63.360 1.00 73.38 384 LEU A N 1
ATOM 3031 C CA . LEU A 1 384 ? -48.903 -1.168 61.952 1.00 73.38 384 LEU A CA 1
ATOM 3032 C C . LEU A 1 384 ? -47.440 -1.272 61.500 1.00 73.38 384 LEU A C 1
ATOM 3034 O O . LEU A 1 384 ? -46.625 -0.411 61.854 1.00 73.38 384 LEU A O 1
ATOM 3038 N N . THR A 1 385 ? -47.119 -2.313 60.728 1.00 73.00 385 THR A N 1
ATOM 3039 C CA . THR A 1 385 ? -45.818 -2.479 60.072 1.00 73.00 385 THR A CA 1
ATOM 3040 C C . THR A 1 385 ? -45.868 -1.951 58.633 1.00 73.00 385 THR A C 1
ATOM 3042 O O . THR A 1 385 ? -46.756 -2.324 57.863 1.00 73.00 385 THR A O 1
ATOM 3045 N N . PRO A 1 386 ? -44.941 -1.060 58.246 1.00 70.56 386 PRO A N 1
ATOM 3046 C CA . PRO A 1 386 ? -44.865 -0.582 56.874 1.00 70.56 386 PRO A CA 1
ATOM 3047 C C . PRO A 1 386 ? -44.415 -1.707 55.927 1.00 70.56 386 PRO A C 1
ATOM 3049 O O . PRO A 1 386 ? -43.402 -2.360 56.172 1.00 70.56 386 PRO A O 1
ATOM 3052 N N . GLN A 1 387 ? -45.157 -1.929 54.837 1.00 71.69 387 GLN A N 1
ATOM 3053 C CA . GLN A 1 387 ? -44.759 -2.851 53.768 1.00 71.69 387 GLN A CA 1
ATOM 3054 C C . GLN A 1 387 ? -43.930 -2.099 52.722 1.00 71.69 387 GLN A C 1
ATOM 3056 O O . GLN A 1 387 ? -44.401 -1.122 52.136 1.00 71.69 387 GLN A O 1
ATOM 3061 N N . LEU A 1 388 ? -42.690 -2.541 52.500 1.00 77.38 388 LEU A N 1
ATOM 3062 C CA . LEU A 1 388 ? -41.779 -1.955 51.516 1.00 77.38 388 LEU A CA 1
ATOM 3063 C C . LEU A 1 388 ? -41.677 -2.852 50.277 1.00 77.38 388 LEU A C 1
ATOM 3065 O O . LEU A 1 388 ? -41.535 -4.067 50.426 1.00 77.38 388 LEU A O 1
ATOM 3069 N N . PRO A 1 389 ? -41.698 -2.284 49.059 1.00 81.12 389 PRO A N 1
ATOM 3070 C CA . PRO A 1 389 ? -41.400 -3.048 47.856 1.00 81.12 389 PRO A CA 1
ATOM 3071 C C . PRO A 1 389 ? -39.940 -3.539 47.888 1.00 81.12 389 PRO A C 1
ATOM 3073 O O . PRO A 1 389 ? -39.055 -2.765 48.254 1.00 81.12 389 PRO A O 1
ATOM 3076 N N . PRO A 1 390 ? -39.654 -4.784 47.466 1.00 77.06 390 PRO A N 1
ATOM 3077 C CA . PRO A 1 390 ? -38.301 -5.341 47.522 1.00 77.06 390 PRO A CA 1
ATOM 3078 C C . PRO A 1 390 ? -37.336 -4.766 46.470 1.00 77.06 390 PRO A C 1
ATOM 3080 O O . PRO A 1 390 ? -36.131 -4.881 46.657 1.00 77.06 390 PRO A O 1
ATOM 3083 N N . PHE A 1 391 ? -37.844 -4.164 45.381 1.00 87.25 391 PHE A N 1
ATOM 3084 C CA . PHE A 1 391 ? -37.068 -3.617 44.249 1.00 87.25 391 PHE A CA 1
ATOM 3085 C C . PHE A 1 391 ? -35.844 -4.476 43.857 1.00 87.25 391 PHE A C 1
ATOM 3087 O O . PHE A 1 391 ? -34.708 -3.999 43.857 1.00 87.25 391 PHE A O 1
ATOM 3094 N N . ASP A 1 392 ? -36.085 -5.755 43.554 1.00 88.25 392 ASP A N 1
ATOM 3095 C CA . ASP A 1 392 ? -35.034 -6.725 43.233 1.00 88.25 392 ASP A CA 1
ATOM 3096 C C . ASP A 1 392 ? -34.334 -6.404 41.899 1.00 88.25 392 ASP A C 1
ATOM 3098 O O . ASP A 1 392 ? -34.994 -6.213 40.877 1.00 88.25 392 ASP A O 1
ATOM 3102 N N . LEU A 1 393 ? -32.997 -6.368 41.932 1.00 91.88 393 LEU A N 1
ATOM 3103 C CA . LEU A 1 393 ? -32.107 -6.108 40.792 1.00 91.88 393 LEU A CA 1
ATOM 3104 C C . LEU A 1 393 ? -31.189 -7.307 40.465 1.00 91.88 393 LEU A C 1
ATOM 3106 O O . LEU A 1 393 ? -30.154 -7.160 39.807 1.00 91.88 393 LEU A O 1
ATOM 3110 N N . ALA A 1 394 ? -31.503 -8.507 40.968 1.00 91.94 394 ALA A N 1
ATOM 3111 C CA . ALA A 1 394 ? -30.663 -9.692 40.781 1.00 91.94 394 ALA A CA 1
ATOM 3112 C C . ALA A 1 394 ? -30.476 -10.067 39.300 1.00 91.94 394 ALA A C 1
ATOM 3114 O O . ALA A 1 394 ? -29.398 -10.520 38.902 1.00 91.94 394 ALA A O 1
ATOM 3115 N N . LYS A 1 395 ? -31.496 -9.853 38.461 1.00 92.44 395 LYS A N 1
ATOM 3116 C CA . LYS A 1 395 ? -31.436 -10.150 37.019 1.00 92.44 395 LYS A CA 1
ATOM 3117 C C . LYS A 1 395 ? -30.472 -9.215 36.289 1.00 92.44 395 LYS A C 1
ATOM 3119 O O . LYS A 1 395 ? -29.649 -9.669 35.504 1.00 92.44 395 LYS A O 1
ATOM 3124 N N . GLU A 1 396 ? -30.525 -7.927 36.596 1.00 94.31 396 GLU A N 1
ATOM 3125 C CA . GLU A 1 396 ? -29.655 -6.897 36.027 1.00 94.31 396 GLU A CA 1
ATOM 3126 C C . GLU A 1 396 ? -28.209 -7.156 36.434 1.00 94.31 396 GLU A C 1
ATOM 3128 O O . GLU A 1 396 ? -27.314 -7.136 35.596 1.00 94.31 396 GLU A O 1
ATOM 3133 N N . ARG A 1 397 ? -27.983 -7.485 37.713 1.00 93.94 397 ARG A N 1
ATOM 3134 C CA . ARG A 1 397 ? -26.646 -7.783 38.233 1.00 93.94 397 ARG A CA 1
ATOM 3135 C C . ARG A 1 397 ? -26.048 -9.043 37.608 1.00 93.94 397 ARG A C 1
ATOM 3137 O O . ARG A 1 397 ? -24.873 -9.049 37.254 1.00 93.94 397 ARG A O 1
ATOM 3144 N N . THR A 1 398 ? -26.836 -10.108 37.465 1.00 95.38 398 THR A N 1
ATOM 3145 C CA . THR A 1 398 ? -26.370 -11.346 36.815 1.00 95.38 398 THR A CA 1
ATOM 3146 C C . THR A 1 398 ? -26.058 -11.122 35.338 1.00 95.38 398 THR A C 1
ATOM 3148 O O . THR A 1 398 ? -25.007 -11.565 34.877 1.00 95.38 398 THR A O 1
ATOM 3151 N N . GLN A 1 399 ? -26.900 -10.372 34.622 1.00 94.62 399 GLN A N 1
ATOM 3152 C CA . GLN A 1 399 ? -26.661 -10.002 33.228 1.00 94.62 399 GLN A CA 1
ATOM 3153 C C . GLN A 1 399 ? -25.420 -9.108 33.069 1.00 94.62 399 GLN A C 1
ATOM 3155 O O . GLN A 1 399 ? -24.581 -9.387 32.217 1.00 94.62 399 GLN A O 1
ATOM 3160 N N . ALA A 1 400 ? -25.258 -8.084 33.913 1.00 95.12 400 ALA A N 1
ATOM 3161 C CA . ALA A 1 400 ? -24.089 -7.204 33.900 1.00 95.12 400 ALA A CA 1
ATOM 3162 C C . ALA A 1 400 ? -22.791 -7.976 34.168 1.00 95.12 400 ALA A C 1
ATOM 3164 O O . ALA A 1 400 ? -21.821 -7.817 33.435 1.00 95.12 400 ALA A O 1
ATOM 3165 N N . ASN A 1 401 ? -22.779 -8.861 35.169 1.00 95.88 401 ASN A N 1
ATOM 3166 C CA . ASN A 1 401 ? -21.606 -9.680 35.480 1.00 95.88 401 ASN A CA 1
ATOM 3167 C C . ASN A 1 401 ? -21.254 -10.644 34.339 1.00 95.88 401 ASN A C 1
ATOM 3169 O O . ASN A 1 401 ? -20.075 -10.848 34.057 1.00 95.88 401 ASN A O 1
ATOM 3173 N N . ALA A 1 402 ? -22.258 -11.228 33.676 1.00 95.50 402 ALA A N 1
ATOM 3174 C CA . ALA A 1 402 ? -22.038 -12.071 32.505 1.00 95.50 402 ALA A CA 1
ATOM 3175 C C . ALA A 1 402 ? -21.431 -11.266 31.343 1.00 95.50 402 ALA A C 1
ATOM 3177 O O . ALA A 1 402 ? -20.419 -11.681 30.786 1.00 95.50 402 ALA A O 1
ATOM 3178 N N . ALA A 1 403 ? -21.981 -10.085 31.049 1.00 95.50 403 ALA A N 1
ATOM 3179 C CA . ALA A 1 403 ? -21.472 -9.193 30.010 1.00 95.50 403 ALA A CA 1
ATOM 3180 C C . ALA A 1 403 ? -20.036 -8.720 30.291 1.00 95.50 403 ALA A C 1
ATOM 3182 O O . ALA A 1 403 ? -19.177 -8.784 29.415 1.00 95.50 403 ALA A O 1
ATOM 3183 N N . ILE A 1 404 ? -19.743 -8.299 31.528 1.00 95.94 404 ILE A N 1
ATOM 3184 C CA . ILE A 1 404 ? -18.392 -7.892 31.945 1.00 95.94 404 ILE A CA 1
ATOM 3185 C C . ILE A 1 404 ? -17.410 -9.055 31.786 1.00 95.94 404 ILE A C 1
ATOM 3187 O O . ILE A 1 404 ? -16.318 -8.856 31.258 1.00 95.94 404 ILE A O 1
ATOM 3191 N N . LYS A 1 405 ? -17.805 -10.272 32.177 1.00 95.94 405 LYS A N 1
ATOM 3192 C CA . LYS A 1 405 ? -16.974 -11.469 32.008 1.00 95.94 405 LYS A CA 1
ATOM 3193 C C . LYS A 1 405 ? -16.664 -11.744 30.533 1.00 95.94 405 LYS A C 1
ATOM 3195 O O . LYS A 1 405 ? -15.506 -11.997 30.209 1.00 95.94 405 LYS A O 1
ATOM 3200 N N . THR A 1 406 ? -17.658 -11.660 29.649 1.00 95.38 406 THR A N 1
ATOM 3201 C CA . THR A 1 406 ? -17.454 -11.782 28.195 1.00 95.38 406 THR A CA 1
ATOM 3202 C C . THR A 1 406 ? -16.488 -10.713 27.678 1.00 95.38 406 THR A C 1
ATOM 3204 O O . THR A 1 406 ? -15.538 -11.025 26.964 1.00 95.38 406 THR A O 1
ATOM 3207 N N . ILE A 1 407 ? -16.652 -9.456 28.100 1.00 96.00 407 ILE A N 1
ATOM 3208 C CA . ILE A 1 407 ? -15.754 -8.361 27.706 1.00 96.00 407 ILE A CA 1
ATOM 3209 C C . ILE A 1 407 ? -14.311 -8.623 28.168 1.00 96.00 407 ILE A C 1
ATOM 3211 O O . ILE A 1 407 ? -13.374 -8.409 27.402 1.00 96.00 407 ILE A O 1
ATOM 3215 N N . GLU A 1 408 ? -14.107 -9.105 29.393 1.00 96.06 408 GLU A N 1
ATOM 3216 C CA . GLU A 1 408 ? -12.777 -9.443 29.920 1.00 96.06 408 GLU A CA 1
ATOM 3217 C C . GLU A 1 408 ? -12.122 -10.610 29.170 1.00 96.06 408 GLU A C 1
ATOM 3219 O O . GLU A 1 408 ? -10.920 -10.577 28.880 1.00 96.06 408 GLU A O 1
ATOM 3224 N N . GLN A 1 409 ? -12.915 -11.622 28.809 1.00 95.38 409 GLN A N 1
ATOM 3225 C CA . GLN A 1 409 ? -12.470 -12.726 27.961 1.00 95.38 409 GLN A CA 1
ATOM 3226 C C . GLN A 1 409 ? -12.056 -12.222 26.574 1.00 95.38 409 GLN A C 1
ATOM 3228 O O . GLN A 1 409 ? -10.961 -12.551 26.116 1.00 95.38 409 GLN A O 1
ATOM 3233 N N . ASN A 1 410 ? -12.854 -11.350 25.955 1.00 95.94 410 ASN A N 1
ATOM 3234 C CA . ASN A 1 410 ? -12.529 -10.727 24.673 1.00 95.94 410 ASN A CA 1
ATOM 3235 C C . ASN A 1 410 ? -11.266 -9.863 24.745 1.00 95.94 410 ASN A C 1
ATOM 3237 O O . ASN A 1 410 ? -10.422 -9.945 23.858 1.00 95.94 410 ASN A O 1
ATOM 3241 N N . ILE A 1 411 ? -11.084 -9.068 25.804 1.00 96.00 411 ILE A N 1
ATOM 3242 C CA . ILE A 1 411 ? -9.861 -8.270 26.002 1.00 96.00 411 ILE A CA 1
ATOM 3243 C C . ILE A 1 411 ? -8.633 -9.184 26.076 1.00 96.00 411 ILE A C 1
ATOM 3245 O O . ILE A 1 411 ? -7.605 -8.898 25.463 1.00 96.00 411 ILE A O 1
ATOM 3249 N N . THR A 1 412 ? -8.747 -10.308 26.784 1.00 95.38 412 THR A N 1
ATOM 3250 C CA . THR A 1 412 ? -7.669 -11.297 26.884 1.00 95.38 412 THR A CA 1
ATOM 3251 C C . THR A 1 412 ? -7.393 -11.947 25.526 1.00 95.38 412 THR A C 1
ATOM 3253 O O . THR A 1 412 ? -6.236 -12.047 25.119 1.00 95.38 412 THR A O 1
ATOM 3256 N N . ALA A 1 413 ? -8.437 -12.324 24.784 1.00 94.44 413 ALA A N 1
ATOM 3257 C CA . ALA A 1 413 ? -8.322 -12.872 23.434 1.00 94.44 413 ALA A CA 1
ATOM 3258 C C . ALA A 1 413 ? -7.648 -11.891 22.458 1.00 94.44 413 ALA A C 1
ATOM 3260 O O . ALA A 1 413 ? -6.757 -12.280 21.698 1.00 94.44 413 ALA A O 1
ATOM 3261 N N . LEU A 1 414 ? -8.027 -10.610 22.511 1.00 95.50 414 LEU A N 1
ATOM 3262 C CA . LEU A 1 414 ? -7.436 -9.542 21.707 1.00 95.50 414 LEU A CA 1
ATOM 3263 C C . LEU A 1 414 ? -5.955 -9.341 22.043 1.00 95.50 414 LEU A C 1
ATOM 3265 O O . LEU A 1 414 ? -5.144 -9.259 21.126 1.00 95.50 414 LEU A O 1
ATOM 3269 N N . ASN A 1 415 ? -5.581 -9.328 23.325 1.00 95.00 415 ASN A N 1
ATOM 3270 C CA . ASN A 1 415 ? -4.179 -9.195 23.738 1.00 95.00 415 ASN A CA 1
ATOM 3271 C C . ASN A 1 415 ? -3.326 -10.389 23.284 1.00 95.00 415 ASN A C 1
ATOM 3273 O O . ASN A 1 415 ? -2.279 -10.187 22.675 1.00 95.00 415 ASN A O 1
ATOM 3277 N N . LEU A 1 416 ? -3.805 -11.622 23.480 1.00 94.44 416 LEU A N 1
ATOM 3278 C CA . LEU A 1 416 ? -3.116 -12.833 23.010 1.00 94.44 416 LEU A CA 1
ATOM 3279 C C . LEU A 1 416 ? -2.945 -12.859 21.487 1.00 94.44 416 LEU A C 1
ATOM 3281 O O . LEU A 1 416 ? -1.971 -13.407 20.967 1.00 94.44 416 LEU A O 1
ATOM 3285 N N . THR A 1 417 ? -3.911 -12.305 20.754 1.00 94.44 417 THR A N 1
ATOM 3286 C CA . THR A 1 417 ? -3.832 -12.226 19.292 1.00 94.44 417 THR A CA 1
ATOM 3287 C C . THR A 1 417 ? -2.914 -11.096 18.844 1.0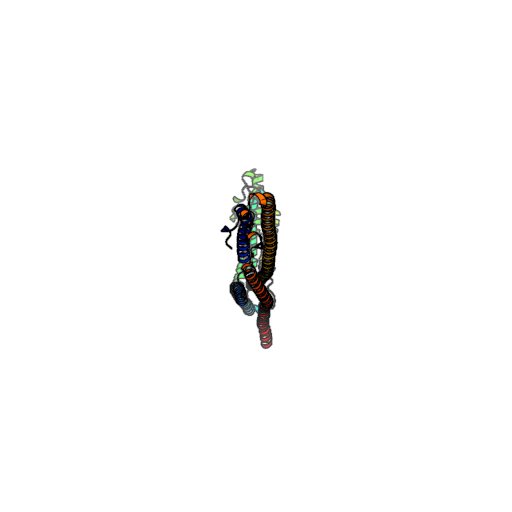0 94.44 417 THR A C 1
ATOM 3289 O O . THR A 1 417 ? -2.159 -11.287 17.899 1.00 94.44 417 THR A O 1
ATOM 3292 N N . ARG A 1 418 ? -2.901 -9.960 19.551 1.00 94.50 418 ARG A N 1
ATOM 3293 C CA . ARG A 1 418 ? -1.961 -8.855 19.319 1.00 94.50 418 ARG A CA 1
ATOM 3294 C C . ARG A 1 418 ? -0.512 -9.293 19.535 1.00 94.50 418 ARG A C 1
ATOM 3296 O O . ARG A 1 418 ? 0.334 -9.014 18.696 1.00 94.50 418 ARG A O 1
ATOM 3303 N N . GLU A 1 419 ? -0.222 -9.992 20.630 1.00 94.12 419 GLU A N 1
ATOM 3304 C CA . GLU A 1 419 ? 1.122 -10.522 20.901 1.00 94.12 419 GLU A CA 1
ATOM 3305 C C . GLU A 1 419 ? 1.558 -11.511 19.817 1.00 94.12 419 GLU A C 1
ATOM 3307 O O . GLU A 1 419 ? 2.664 -11.412 19.283 1.00 94.12 419 GLU A O 1
ATOM 3312 N N . TRP A 1 420 ? 0.658 -12.421 19.435 1.00 95.31 420 TRP A N 1
ATOM 3313 C CA . TRP A 1 420 ? 0.894 -13.321 18.312 1.00 95.31 420 TRP A CA 1
ATOM 3314 C C . TRP A 1 420 ? 1.153 -12.550 17.009 1.00 95.31 420 TRP A C 1
ATOM 3316 O O . TRP A 1 420 ? 2.110 -12.871 16.306 1.00 95.31 420 TRP A O 1
ATOM 3326 N N . LEU A 1 421 ? 0.369 -11.508 16.712 1.00 93.44 421 LEU A N 1
ATOM 3327 C CA . LEU A 1 421 ? 0.525 -10.688 15.512 1.00 93.44 421 LEU A CA 1
ATOM 3328 C C . LEU A 1 421 ? 1.929 -10.078 15.439 1.00 93.44 421 LEU A C 1
ATOM 3330 O O . LEU A 1 421 ? 2.551 -10.141 14.387 1.00 93.44 421 LEU A O 1
ATOM 3334 N N . GLU A 1 422 ? 2.472 -9.554 16.539 1.00 92.94 422 GLU A N 1
ATOM 3335 C CA . GLU A 1 422 ? 3.835 -9.001 16.536 1.00 92.94 422 GLU A CA 1
ATOM 3336 C C . GLU A 1 422 ? 4.893 -10.064 16.208 1.00 92.94 422 GLU A C 1
ATOM 3338 O O . GLU A 1 422 ? 5.798 -9.817 15.407 1.00 92.94 422 GLU A O 1
ATOM 3343 N N . THR A 1 423 ? 4.763 -11.274 16.766 1.00 93.19 423 THR A N 1
ATOM 3344 C CA . THR A 1 423 ? 5.670 -12.385 16.421 1.00 93.19 423 THR A CA 1
ATOM 3345 C C . THR A 1 423 ? 5.516 -12.823 14.966 1.00 93.19 423 THR A C 1
ATOM 3347 O O . THR A 1 423 ? 6.499 -13.135 14.292 1.00 93.19 423 THR A O 1
ATOM 3350 N N . HIS A 1 424 ? 4.286 -12.794 14.454 1.00 91.56 424 HIS A N 1
ATOM 3351 C CA . HIS A 1 424 ? 3.969 -13.149 13.081 1.00 91.56 424 HIS A CA 1
ATOM 3352 C C . HIS A 1 424 ? 4.549 -12.129 12.096 1.00 91.56 424 HIS A C 1
ATOM 3354 O O . HIS A 1 424 ? 5.241 -12.518 11.161 1.00 91.56 424 HIS A O 1
ATOM 3360 N N . ILE A 1 425 ? 4.403 -10.829 12.367 1.00 89.62 425 ILE A N 1
ATOM 3361 C CA . ILE A 1 425 ? 5.009 -9.745 11.579 1.00 89.62 425 ILE A CA 1
ATOM 3362 C C . ILE A 1 425 ? 6.525 -9.930 11.476 1.00 89.62 425 ILE A C 1
ATOM 3364 O O . ILE A 1 425 ? 7.089 -9.836 10.384 1.00 89.62 425 ILE A O 1
ATOM 3368 N N . GLN A 1 426 ? 7.194 -10.236 12.592 1.00 88.31 426 GLN A N 1
ATOM 3369 C CA . GLN A 1 426 ? 8.636 -10.494 12.589 1.00 88.31 426 GLN A CA 1
ATOM 3370 C C . GLN A 1 426 ? 8.997 -11.693 11.706 1.00 88.31 426 GLN A C 1
ATOM 3372 O O . GLN A 1 426 ? 9.942 -11.610 10.920 1.00 88.31 426 GLN A O 1
ATOM 3377 N N . HIS A 1 427 ? 8.241 -12.789 11.796 1.00 88.00 427 HIS A N 1
ATOM 3378 C CA . HIS A 1 427 ? 8.466 -13.975 10.973 1.00 88.00 427 HIS A CA 1
ATOM 3379 C C . HIS A 1 427 ? 8.275 -13.683 9.477 1.00 88.00 427 HIS A C 1
ATOM 3381 O O . HIS A 1 427 ? 9.096 -14.089 8.656 1.00 88.00 427 HIS A O 1
ATOM 3387 N N . VAL A 1 428 ? 7.249 -12.910 9.121 1.00 84.81 428 VAL A N 1
ATOM 3388 C CA . VAL A 1 428 ? 6.952 -12.518 7.736 1.00 84.81 428 VAL A CA 1
ATOM 3389 C C . VAL A 1 428 ? 8.058 -11.629 7.167 1.00 84.81 428 VAL A C 1
ATOM 3391 O O . VAL A 1 428 ? 8.576 -11.898 6.081 1.00 84.81 428 VAL A O 1
ATOM 3394 N N . GLN A 1 429 ? 8.505 -10.627 7.930 1.00 81.19 429 GLN A N 1
ATOM 3395 C CA . GLN A 1 429 ? 9.620 -9.754 7.548 1.00 81.19 429 GLN A CA 1
ATOM 3396 C C . GLN A 1 429 ? 10.945 -10.523 7.410 1.00 81.19 429 GLN A C 1
ATOM 3398 O O . GLN A 1 429 ? 11.721 -10.282 6.479 1.00 81.19 429 GLN A O 1
ATOM 3403 N N . GLN A 1 430 ? 11.205 -11.486 8.300 1.00 79.94 430 GLN A N 1
ATOM 3404 C CA . GLN A 1 430 ? 12.355 -12.384 8.180 1.00 79.94 430 GLN A CA 1
ATOM 3405 C C . GLN A 1 430 ? 12.254 -13.258 6.927 1.00 79.94 430 GLN A C 1
ATOM 3407 O O . GLN A 1 430 ? 13.239 -13.372 6.198 1.00 79.94 430 GLN A O 1
ATOM 3412 N N . GLY A 1 431 ? 11.070 -13.799 6.625 1.00 74.62 431 GLY A N 1
ATOM 3413 C CA . GLY A 1 431 ? 10.787 -14.532 5.392 1.00 74.62 431 GLY A CA 1
ATOM 3414 C C . GLY A 1 431 ? 11.174 -13.726 4.151 1.00 74.62 431 GLY A C 1
ATOM 3415 O O . GLY A 1 431 ? 12.020 -14.175 3.375 1.00 74.62 431 GLY A O 1
ATOM 3416 N N . LEU A 1 432 ? 10.668 -12.495 4.038 1.00 70.31 432 LEU A N 1
ATOM 3417 C CA . LEU A 1 432 ? 10.978 -11.557 2.949 1.00 70.31 432 LEU A CA 1
ATOM 3418 C C . LEU A 1 432 ? 12.491 -11.284 2.812 1.00 70.31 432 LEU A C 1
ATOM 3420 O O . LEU A 1 432 ? 13.041 -11.360 1.711 1.00 70.31 432 LEU A O 1
ATOM 3424 N N . SER A 1 433 ? 13.195 -11.040 3.924 1.00 67.06 433 SER A N 1
ATOM 3425 C CA . SER A 1 433 ? 14.650 -10.783 3.909 1.00 67.06 433 SER A CA 1
ATOM 3426 C C . SER A 1 433 ? 15.508 -12.032 3.631 1.00 67.06 433 SER A C 1
ATOM 3428 O O . SER A 1 433 ? 16.600 -11.946 3.064 1.00 67.06 433 SER A O 1
ATOM 3430 N N . SER A 1 434 ? 15.037 -13.224 4.005 1.00 63.34 434 SER A N 1
ATOM 3431 C CA . SER A 1 434 ? 15.746 -14.484 3.748 1.00 63.34 434 SER A CA 1
ATOM 3432 C C . SER A 1 434 ? 15.671 -14.893 2.274 1.00 63.34 434 SER A C 1
ATOM 3434 O O . SER A 1 434 ? 16.662 -15.361 1.706 1.00 63.34 434 SER A O 1
ATOM 3436 N N . VAL A 1 435 ? 14.521 -14.651 1.633 1.00 60.22 435 VAL A N 1
ATOM 3437 C CA . VAL A 1 435 ? 14.342 -14.808 0.185 1.00 60.22 435 VAL A CA 1
ATOM 3438 C C . VAL A 1 435 ? 15.291 -13.867 -0.559 1.00 60.22 435 VAL A C 1
ATOM 3440 O O . VAL A 1 435 ? 15.943 -14.284 -1.515 1.00 60.22 435 VAL A O 1
ATOM 3443 N N . GLU A 1 436 ? 15.454 -12.635 -0.075 1.00 58.25 436 GLU A N 1
ATOM 3444 C CA . GLU A 1 436 ? 16.409 -11.670 -0.622 1.00 58.25 436 GLU A CA 1
ATOM 3445 C C . GLU A 1 436 ? 17.858 -12.176 -0.579 1.00 58.25 436 GLU A C 1
ATOM 3447 O O . GLU A 1 436 ? 18.532 -12.179 -1.612 1.00 58.25 436 GLU A O 1
ATOM 3452 N N . LYS A 1 437 ? 18.329 -12.676 0.572 1.00 60.34 437 LYS A N 1
ATOM 3453 C CA . LYS A 1 437 ? 19.693 -13.223 0.687 1.00 60.34 437 LYS A CA 1
ATOM 3454 C C . LYS A 1 437 ? 19.930 -14.396 -0.258 1.00 60.34 437 LYS A C 1
ATOM 3456 O O . LYS A 1 437 ? 20.938 -14.407 -0.957 1.00 60.34 437 LYS A O 1
ATOM 3461 N N . LYS A 1 438 ? 18.985 -15.338 -0.348 1.00 58.84 438 LYS A N 1
ATOM 3462 C CA . LYS A 1 438 ? 19.098 -16.492 -1.258 1.00 58.84 438 LYS A CA 1
ATOM 3463 C C . LYS A 1 438 ? 19.157 -16.070 -2.725 1.00 58.84 438 LYS A C 1
ATOM 3465 O O . LYS A 1 438 ? 19.925 -16.638 -3.493 1.00 58.84 438 LYS A O 1
ATOM 3470 N N . VAL A 1 439 ? 18.375 -15.066 -3.124 1.00 55.28 439 VAL A N 1
ATOM 3471 C CA . VAL A 1 439 ? 18.427 -14.521 -4.489 1.00 55.28 439 VAL A CA 1
ATOM 3472 C C . VAL A 1 439 ? 19.790 -13.892 -4.774 1.00 55.28 439 VAL A C 1
ATOM 3474 O O . VAL A 1 439 ? 20.357 -14.139 -5.837 1.00 55.28 439 VAL A O 1
ATOM 3477 N N . VAL A 1 440 ? 20.326 -13.101 -3.841 1.00 59.06 440 VAL A N 1
ATOM 3478 C CA . VAL A 1 440 ? 21.653 -12.482 -3.980 1.00 59.06 440 VAL A CA 1
ATOM 3479 C C . VAL A 1 440 ? 22.752 -13.544 -4.042 1.00 59.06 440 VAL A C 1
ATOM 3481 O O . VAL A 1 440 ? 23.637 -13.450 -4.891 1.00 59.06 440 VAL A O 1
ATOM 3484 N N . GLU A 1 441 ? 22.676 -14.575 -3.201 1.00 62.81 441 GLU A N 1
ATOM 3485 C CA . GLU A 1 441 ? 23.610 -15.703 -3.203 1.00 62.81 441 GLU A CA 1
ATOM 3486 C C . GLU A 1 441 ? 23.553 -16.507 -4.504 1.00 62.81 441 GLU A C 1
ATOM 3488 O O . GLU A 1 441 ? 24.602 -16.835 -5.045 1.00 62.81 441 GLU A O 1
ATOM 3493 N N . GLU A 1 442 ? 22.372 -16.793 -5.057 1.00 56.81 442 GLU A N 1
ATOM 3494 C CA . GLU A 1 442 ? 22.261 -17.492 -6.346 1.00 56.81 442 GLU A CA 1
ATOM 3495 C C . GLU A 1 442 ? 22.801 -16.650 -7.509 1.00 56.81 442 GLU A C 1
ATOM 3497 O O . GLU A 1 442 ? 23.521 -17.160 -8.367 1.00 56.81 442 GLU A O 1
ATOM 3502 N N . ILE A 1 443 ? 22.550 -15.337 -7.511 1.00 55.50 443 ILE A N 1
ATOM 3503 C CA . ILE A 1 443 ? 23.167 -14.423 -8.485 1.00 55.50 443 ILE A CA 1
ATOM 3504 C C . ILE A 1 443 ? 24.697 -14.423 -8.327 1.00 55.50 443 ILE A C 1
ATOM 3506 O O . ILE A 1 443 ? 25.420 -14.451 -9.327 1.00 55.50 443 ILE A O 1
ATOM 3510 N N . ALA A 1 444 ? 25.202 -14.425 -7.089 1.00 59.31 444 ALA A N 1
ATOM 3511 C CA . ALA A 1 444 ? 26.631 -14.495 -6.803 1.00 59.31 444 ALA A CA 1
ATOM 3512 C C . ALA A 1 444 ? 27.241 -15.838 -7.233 1.00 59.31 444 ALA A C 1
ATOM 3514 O O . ALA A 1 444 ? 28.279 -15.831 -7.881 1.00 59.31 444 ALA A O 1
ATOM 3515 N N . LYS A 1 445 ? 26.579 -16.975 -6.996 1.00 63.66 445 LYS A N 1
ATOM 3516 C CA . LYS A 1 445 ? 27.031 -18.297 -7.465 1.00 63.66 445 LYS A CA 1
ATOM 3517 C C . LYS A 1 445 ? 27.087 -18.382 -8.984 1.00 63.66 445 LYS A C 1
ATOM 3519 O O . LYS A 1 445 ? 28.064 -18.889 -9.523 1.00 63.66 445 LYS A O 1
ATOM 3524 N N . VAL A 1 446 ? 26.086 -17.851 -9.689 1.00 56.72 446 VAL A N 1
ATOM 3525 C CA . VAL A 1 446 ? 26.105 -17.775 -11.162 1.00 56.72 446 VAL A CA 1
ATOM 3526 C C . VAL A 1 446 ? 27.268 -16.906 -11.653 1.00 56.72 446 VAL A C 1
ATOM 3528 O O . VAL A 1 446 ? 27.873 -17.200 -12.685 1.00 56.72 446 VAL A O 1
ATOM 3531 N N . ARG A 1 447 ? 27.609 -15.842 -10.918 1.00 54.44 447 ARG A N 1
ATOM 3532 C CA . ARG A 1 447 ? 28.777 -14.999 -11.204 1.00 54.44 447 ARG A CA 1
ATOM 3533 C C . ARG A 1 447 ? 30.099 -15.719 -10.904 1.00 54.44 447 ARG A C 1
ATOM 3535 O O . ARG A 1 447 ? 31.016 -15.635 -11.715 1.00 54.44 447 ARG A O 1
ATOM 3542 N N . ASP A 1 448 ? 30.186 -16.437 -9.791 1.00 58.09 448 ASP A N 1
ATOM 3543 C CA . ASP A 1 448 ? 31.413 -17.078 -9.309 1.00 58.09 448 ASP A CA 1
ATOM 3544 C C . ASP A 1 448 ? 31.725 -18.389 -10.056 1.00 58.09 448 ASP A C 1
ATOM 3546 O O . ASP A 1 448 ? 32.885 -18.700 -10.326 1.00 58.09 448 ASP A O 1
ATOM 3550 N N . ALA A 1 449 ? 30.701 -19.123 -10.502 1.00 54.56 449 ALA A N 1
ATOM 3551 C CA . ALA A 1 449 ? 30.866 -20.245 -11.428 1.00 54.56 449 ALA A CA 1
ATOM 3552 C C . ALA A 1 449 ? 31.568 -19.799 -12.726 1.00 54.56 449 ALA A C 1
ATOM 3554 O O . ALA A 1 449 ? 32.416 -20.514 -13.255 1.00 54.56 449 ALA A O 1
ATOM 3555 N N . LYS A 1 450 ? 31.309 -18.568 -13.189 1.00 50.75 450 LYS A N 1
ATOM 3556 C CA . LYS A 1 450 ? 31.967 -18.007 -14.379 1.00 50.75 450 LYS A CA 1
ATOM 3557 C C . LYS A 1 450 ? 33.416 -17.588 -14.152 1.00 50.75 450 LYS A C 1
ATOM 3559 O O . LYS A 1 450 ? 34.224 -17.752 -15.061 1.00 50.75 450 LYS A O 1
ATOM 3564 N N . THR A 1 451 ? 33.778 -17.068 -12.979 1.00 47.75 451 THR A N 1
ATOM 3565 C CA . THR A 1 451 ? 35.195 -16.807 -12.661 1.00 47.75 451 THR A CA 1
ATOM 3566 C C . THR A 1 451 ? 35.974 -18.104 -12.443 1.00 47.75 451 THR A C 1
ATOM 3568 O O . THR A 1 451 ? 37.164 -18.156 -12.756 1.00 47.75 451 THR A O 1
ATOM 3571 N N . GLY A 1 452 ? 35.312 -19.163 -11.969 1.00 43.47 452 GLY A N 1
ATOM 3572 C CA . GLY A 1 452 ? 35.873 -20.513 -11.882 1.00 43.47 452 GLY A CA 1
ATOM 3573 C C . GLY A 1 452 ? 36.157 -21.145 -13.248 1.00 43.47 452 GLY A C 1
ATOM 3574 O O . GLY A 1 452 ? 37.252 -21.666 -13.456 1.00 43.47 452 GLY A O 1
ATOM 3575 N N . ASP A 1 453 ? 35.218 -21.050 -14.192 1.00 45.66 453 ASP A N 1
ATOM 3576 C CA . ASP A 1 453 ? 35.394 -21.588 -15.549 1.00 45.66 453 ASP A CA 1
ATOM 3577 C C . ASP A 1 453 ? 36.416 -20.784 -16.371 1.00 45.66 453 ASP A C 1
ATOM 3579 O O . ASP A 1 453 ? 37.222 -21.368 -17.093 1.00 45.66 453 ASP A O 1
ATOM 3583 N N . ALA A 1 454 ? 36.479 -19.458 -16.191 1.00 41.59 454 ALA A N 1
ATOM 3584 C CA . ALA A 1 454 ? 37.505 -18.618 -16.815 1.00 41.59 454 ALA A CA 1
ATOM 3585 C C . ALA A 1 454 ? 38.930 -18.930 -16.315 1.00 41.59 454 ALA A C 1
ATOM 3587 O O . ALA A 1 454 ? 39.883 -18.822 -17.080 1.00 41.59 454 ALA A O 1
ATOM 3588 N N . LYS A 1 455 ? 39.089 -19.362 -15.054 1.00 43.22 455 LYS A N 1
ATOM 3589 C CA . LYS A 1 455 ? 40.383 -19.796 -14.491 1.00 43.22 455 LYS A CA 1
ATOM 3590 C C . LYS A 1 455 ? 40.816 -21.204 -14.907 1.00 43.22 455 LYS A C 1
ATOM 3592 O O . LYS A 1 455 ? 41.978 -21.535 -14.718 1.00 43.22 455 LYS A O 1
ATOM 3597 N N . LYS A 1 456 ? 39.902 -22.042 -15.406 1.00 42.31 456 LYS A N 1
ATOM 3598 C CA . LYS A 1 456 ? 40.210 -23.404 -15.883 1.00 42.31 456 LYS A CA 1
ATOM 3599 C C . LYS A 1 456 ? 40.503 -23.470 -17.385 1.00 42.31 456 LYS A C 1
ATOM 3601 O O . LYS A 1 456 ? 40.975 -24.502 -17.851 1.00 42.31 456 LYS A O 1
ATOM 3606 N N . ALA A 1 457 ? 40.188 -22.408 -18.126 1.00 43.62 457 ALA A N 1
ATOM 3607 C CA . ALA A 1 457 ? 40.347 -22.321 -19.578 1.00 43.62 457 ALA A CA 1
ATOM 3608 C C . ALA A 1 457 ? 41.559 -21.480 -20.036 1.00 43.62 457 ALA A C 1
ATOM 3610 O O . ALA A 1 457 ? 41.748 -21.314 -21.240 1.00 43.62 457 ALA A O 1
ATOM 3611 N N . GLY A 1 458 ? 42.355 -20.949 -19.102 1.00 38.00 458 GLY A N 1
ATOM 3612 C CA . GLY A 1 458 ? 43.674 -20.353 -19.348 1.00 38.00 458 GLY A CA 1
ATOM 3613 C C . GLY A 1 458 ? 44.748 -21.188 -18.676 1.00 38.00 458 GLY A C 1
ATOM 3614 O O . GLY A 1 458 ? 45.867 -21.228 -19.229 1.00 38.00 458 GLY A O 1
#

pLDDT: mean 83.82, std 11.03, range [38.0, 96.62]

Sequence (458 aa):
MTQDQWSEREQLIAERAEEVRRGLSTWMSSTAAGVRNYIQDQTPSDIHPDQLREAIKAEEHEFRHYEVDDTEDARTSHSAAIIELQSFRQTHGAQIGERTPDIKKNVEQAVAILMFVMLVEGAFNALLFKDAQASGLLGGLMIAFGVSAVNVLFGVIAGFFGLRYLNHPALAAKIMGGVVAGISILCGIFLNFFVAHYRDAVEHGLVQAEAAGRMAEFSMFEIPPGSVIGGMFPNIFGLDSFVALALLILGLTVFAVAVYEGYDRISDKYPGYGRVWRKERKAYERRQQLREDLRSDLSDYFSASRLWFETQLSRHGQAKREIEKAMNVIEARRDIAVAVAAKAADQERGLKVAYRQAHRRQRNQLRDKLGEQAACPVYFDEILTPQLPPFDLAKERTQANAAIKTIEQNITALNLTREWLETHIQHVQQGLSSVEKKVVEEIAKVRDAKTGDAKKAG